Protein AF-0000000085071787 (afdb_homodimer)

Nearest PDB structures (foldseek):
  3dy8-assembly2_B  TM=9.558E-01  e=1.879E-17  Homo sapiens
  4y86-assembly2_B-2  TM=9.549E-01  e=7.482E-17  Homo sapiens
  3n3z-assembly1_B  TM=9.567E-01  e=1.345E-16  Homo sapiens
  3qi3-assembly1_A  TM=9.557E-01  e=3.993E-16  Homo sapiens
  2yy2-assembly1_A  TM=9.537E-01  e=3.829E-16  Homo sapiens

Sequence (770 aa):
MSLPLRRRPPSLKLDRVESANLGRIDFRRASSPSAQGNRSPRREKKETLKRAHPGGMGRQEENNEDNDEPQPGIKAAREDANGHSHELTSVEFPIFSYDEDGLVSVITEMLDTAGVISHWKISTSRLGHFLLTVKSNYRANPYHNFRHAFCVTQIVYSLLDLLSPDVSLDLDSWGVLIFAAISHDVDHPGVANSFLKNSCDALYILYGDSGTLEHHHFSTLCKILHNRDNDIFANVLSKKSTLLRRIKELILCTDMAKQPAFIASASKKDSLSTDETLKLFLKCADISNEVRPKPIAQKIVDSLYQEMKLEKGLATSLNIPQSAICAIPREQQQLNFHRNCVLPLFNVLLKAFPRTRDTFWRPLAASAHDYGLVEDNKEEESAASMSLPLRRRPPSLKLDRVESANLGRIDFRRASSPSAQGNRSPRREKKETLKRAHPGGMGRQEENNEDNDEPQPGIKAAREDANGHSHELTSVEFPIFSYDEDGLVSVITEMLDTAGVISHWKISTSRLGHFLLTVKSNYRANPYHNFRHAFCVTQIVYSLLDLLSPDVSLDLDSWGVLIFAAISHDVDHPGVANSFLKNSCDALYILYGDSGTLEHHHFSTLCKILHNRDNDIFANVLSKKSTLLRRIKELILCTDMAKQPAFIASASKKDSLSTDETLKLFLKCADISNEVRPKPIAQKIVDSLYQEMKLEKGLATSLNIPQSAICAIPREQQQLNFHRNCVLPLFNVLLKAFPRTRDTFWRPLAASAHDYGLVEDNKEEESAAS

Foldseek 3Di:
DPPDDDDDDDDPDPDDPDDDDPDDPPCPDDDDDDDDDDDDDDDDDDDDDDPDPDDDDDPPPPPPPPPVVPPPPLPPPPCPPVNCPVLLLALANPLVVDDLVRLLVVLVVLCVSLVLCVVLVFDPQLSVLQLVVQQVQADPALFLHQSLLSQLLSNLSSCCVLCVVPDPDDSLLSNLLNVLSRQLQGNPPLADLVLCVQLVHPLCVVPHSQQSRLVVSLVVSVVSCVPVSNVRNPRVVVCSVVSSVLSSVLSSLLPPVCQLVLLVVLVPDQADDSSSVSNLSSNLSSQVLQQHDPVSSVSNLVSSLVSLVVQVVVCVVSVTDRDPLSVDDSLVSLLCCLVPHNVSSVVSVCSRPVSCCVRRVVSSVVSCVVSVNDDPCPPPVVVVD/DDPDDDDDDDDPPPDDPPDDDPDDPCPPDDDDDDDDDDCVPDDDDDDDDDDDPDDDCPPPPPPPPPPVVPPPFLPPVPPPPVNCPVLLLALANPLVVDDLVRLLVVLVVLCVSLVLCVVLVFDPQLSVLQLVVQQVQADPALFLHQSLLSQLLSNLSSCCVLCVVPDPDDSLLSNLLNVLSRQLQGNPPLADLVLCVQLVHPLCVVPHSQQSRLVVSLVVSVVSCVPVSNVRNPRVVVCSVVSSVLSSVLSSLLPPVCQVVLLVVLVPDQADDSSSVSNLSSNLSSQVLQQHDPVSSVSNLVSSVVSLVVQVVVCVVSVTDRDPLSVDDSLVSLLCCLVPHNVSSVVSVCSNPVSCCVRRVVSSVVSCVVSVNDPPCPPPVVVVD

InterPro domains:
  IPR002073 3'5'-cyclic nucleotide phosphodiesterase, catalytic domain [PF00233] (143-358)
  IPR002073 3'5'-cyclic nucleotide phosphodiesterase, catalytic domain [PS51845] (62-385)
  IPR003607 HD/PDEase domain [SM00471] (141-300)
  IPR003607 HD/PDEase domain [cd00077] (143-308)
  IPR023088 3'5'-cyclic nucleotide phosphodiesterase [PR00387] (139-152)
  IPR023088 3'5'-cyclic nucleotide phosphodiesterase [PR00387] (184-199)
  IPR023088 3'5'-cyclic nucleotide phosphodiesterase [PR00387] (211-227)
  IPR023088 3'5'-cyclic nucleotide phosphodiesterase [PR00387] (282-295)
  IPR023174 3'5'-cyclic nucleotide phosphodiesterase, conserved site [PS00126] (184-195)
  IPR036971 3'5'-cyclic nucleotide phosphodiesterase, catalytic domain superfamily [G3DSA:1.10.1300.10] (76-384)

Solvent-accessible surface area (backbone atoms only — not comparable to full-atom values): 45138 Å² total; per-residue (Å²): 135,86,78,81,82,83,80,78,81,85,82,81,81,82,81,82,84,81,84,84,82,86,82,85,83,79,81,78,80,84,84,86,81,82,7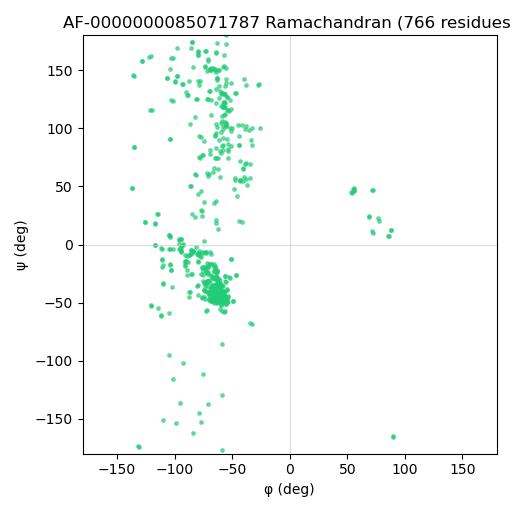9,84,79,83,72,80,78,81,88,77,87,78,80,90,80,85,71,81,79,77,79,85,72,77,78,71,78,70,76,69,76,74,72,74,66,71,70,81,66,89,64,72,74,62,73,48,90,89,68,52,54,76,41,58,50,35,66,72,45,67,68,86,80,48,54,71,70,53,47,52,53,52,50,53,49,51,39,50,74,69,40,36,38,70,73,40,56,43,51,69,64,30,49,51,46,28,53,52,51,51,47,68,44,24,36,96,38,67,34,56,20,51,68,46,23,46,53,20,27,37,43,45,49,24,49,44,68,70,34,54,88,78,43,92,68,53,64,66,57,52,40,35,51,45,56,24,32,58,36,39,55,35,55,37,84,50,63,56,64,57,38,33,53,61,65,67,28,35,51,28,67,72,58,35,88,74,44,29,58,26,52,49,8,47,51,50,50,26,57,50,35,52,40,72,60,25,30,57,42,74,68,36,61,94,46,36,64,62,48,50,50,52,24,44,53,46,23,47,56,60,32,69,87,49,43,65,62,47,44,62,55,56,61,72,44,93,71,74,52,71,67,54,46,52,42,50,50,50,48,49,22,69,60,36,53,56,35,24,51,64,79,60,24,49,53,53,53,51,22,42,51,51,27,44,50,51,38,46,52,51,22,58,75,66,71,41,68,66,35,75,72,70,72,47,57,67,73,60,44,54,43,50,42,42,64,71,47,48,49,56,46,52,50,43,47,37,68,75,37,58,82,49,37,83,70,40,43,59,34,35,50,50,47,36,40,75,64,64,73,50,80,78,74,67,63,70,72,61,71,78,106,136,85,81,78,79,84,80,79,80,82,84,80,81,81,79,81,81,78,82,81,82,83,79,84,80,77,78,74,81,79,76,83,79,81,89,80,82,73,83,67,83,82,87,86,83,88,74,89,87,75,87,73,84,74,82,81,84,70,79,71,78,70,77,69,74,74,72,71,65,70,70,80,62,88,64,71,72,63,73,50,89,88,68,52,57,74,40,58,50,35,67,72,45,68,66,85,80,46,55,71,71,55,48,52,52,50,51,52,48,51,38,50,75,70,40,36,38,69,72,39,56,43,52,70,66,29,48,50,46,29,54,51,51,51,47,68,45,24,36,94,39,66,34,54,20,50,68,46,23,46,53,20,28,39,43,45,51,24,50,46,70,70,34,55,88,78,44,91,67,53,63,67,57,52,40,33,50,46,55,25,32,57,36,39,56,34,55,36,86,52,63,55,63,58,37,33,53,60,64,67,29,35,52,29,67,71,58,35,89,75,45,28,59,25,52,49,7,47,52,50,49,26,56,52,34,53,40,72,62,25,30,57,42,72,69,35,61,93,46,36,63,61,48,51,50,52,23,43,53,47,24,48,58,61,33,71,87,49,43,64,63,47,45,60,54,56,62,74,44,92,70,74,52,71,70,55,44,52,44,50,48,51,50,50,22,69,59,34,54,56,35,22,52,64,80,60,24,51,54,53,52,51,23,42,51,52,27,43,50,53,38,46,52,51,23,60,75,66,72,40,69,66,35,76,72,70,73,47,56,66,70,59,45,52,44,50,42,44,64,71,46,47,51,57,46,52,49,43,47,38,70,76,38,57,83,47,35,82,70,40,42,58,35,36,50,51,47,36,41,77,64,63,72,49,78,78,73,67,63,69,71,60,71,76,106

Radius of gyration: 34.95 Å; Cα contacts (8 Å, |Δi|>4): 765; chains: 2; bounding box: 128×117×76 Å

Structure (mmCIF, N/CA/C/O backbone):
data_AF-0000000085071787-model_v1
#
loop_
_entity.id
_entity.type
_entity.pdbx_description
1 polymer 'PDEase domain-containing protein'
#
loop_
_atom_site.group_PDB
_atom_site.id
_atom_site.type_symbol
_atom_site.label_atom_id
_atom_site.label_alt_id
_atom_site.label_comp_id
_atom_site.label_asym_id
_atom_site.label_entity_id
_atom_site.label_seq_id
_atom_site.pdbx_PDB_ins_code
_atom_site.Cartn_x
_atom_site.Cartn_y
_atom_site.Cartn_z
_atom_site.occupancy
_atom_site.B_iso_or_equiv
_atom_site.auth_seq_id
_atom_site.auth_comp_id
_atom_site.auth_asym_id
_atom_site.auth_atom_id
_atom_site.pdbx_PDB_model_num
ATOM 1 N N . MET A 1 1 ? 64.062 -3.303 15.328 1 23.03 1 MET A N 1
ATOM 2 C CA . MET A 1 1 ? 63.344 -3.068 16.562 1 23.03 1 MET A CA 1
ATOM 3 C C . MET A 1 1 ? 61.875 -3.455 16.391 1 23.03 1 MET A C 1
ATOM 5 O O . MET A 1 1 ? 61.344 -3.385 15.273 1 23.03 1 MET A O 1
ATOM 9 N N . SER A 1 2 ? 61.281 -4.188 17.484 1 23.22 2 SER A N 1
ATOM 10 C CA . SER A 1 2 ? 60.094 -4.984 17.828 1 23.22 2 SER A CA 1
ATOM 11 C C . SER A 1 2 ? 58.844 -4.125 17.906 1 23.22 2 SER A C 1
ATOM 13 O O . SER A 1 2 ? 58.75 -3.227 18.75 1 23.22 2 SER A O 1
ATOM 15 N N . LEU A 1 3 ? 58.25 -3.754 16.766 1 26.56 3 LEU A N 1
ATOM 16 C CA . LEU A 1 3 ? 57.156 -2.814 16.672 1 26.56 3 LEU A CA 1
ATOM 17 C C . LEU A 1 3 ? 55.969 -3.266 17.531 1 26.56 3 LEU A C 1
ATOM 19 O O . LEU A 1 3 ? 55.562 -4.43 17.484 1 26.56 3 LEU A O 1
ATOM 23 N N . PRO A 1 4 ? 55.688 -2.496 18.656 1 24.95 4 PRO A N 1
ATOM 24 C CA . PRO A 1 4 ? 54.781 -2.82 19.766 1 24.95 4 PRO A CA 1
ATOM 25 C C . PRO A 1 4 ? 53.344 -3.139 19.281 1 24.95 4 PRO A C 1
ATOM 27 O O . PRO A 1 4 ? 52.969 -2.719 18.203 1 24.95 4 PRO A O 1
ATOM 30 N N . LEU A 1 5 ? 52.719 -4.172 19.891 1 22.53 5 LEU A N 1
ATOM 31 C CA . LEU A 1 5 ? 51.5 -4.984 19.844 1 22.53 5 LEU A CA 1
ATOM 32 C C . LEU A 1 5 ? 50.281 -4.129 20.109 1 22.53 5 LEU A C 1
ATOM 34 O O . LEU A 1 5 ? 50.219 -3.393 21.094 1 22.53 5 LEU A O 1
ATOM 38 N N . ARG A 1 6 ? 49.5 -3.725 19.031 1 21.19 6 ARG A N 1
ATOM 39 C CA . ARG A 1 6 ? 48.312 -2.908 18.859 1 21.19 6 ARG A CA 1
ATOM 40 C C . ARG A 1 6 ? 47.219 -3.361 19.812 1 21.19 6 ARG A C 1
ATOM 42 O O . ARG A 1 6 ? 46.781 -4.523 19.781 1 21.19 6 ARG A O 1
ATOM 49 N N . ARG A 1 7 ? 47 -2.715 21.016 1 20.02 7 ARG A N 1
ATOM 50 C CA . ARG A 1 7 ? 46.062 -2.992 22.109 1 20.02 7 ARG A CA 1
ATOM 51 C C . ARG A 1 7 ? 44.625 -2.988 21.609 1 20.02 7 ARG A C 1
ATOM 53 O O . ARG A 1 7 ? 44.25 -2.141 20.797 1 20.02 7 ARG A O 1
ATOM 60 N N . ARG A 1 8 ? 43.812 -4.102 21.766 1 22 8 ARG A N 1
ATOM 61 C CA . ARG A 1 8 ? 42.469 -4.531 21.422 1 22 8 ARG A CA 1
ATOM 62 C C . ARG A 1 8 ? 41.406 -3.674 22.141 1 22 8 ARG A C 1
ATOM 64 O O . ARG A 1 8 ? 41.438 -3.531 23.359 1 22 8 ARG A O 1
ATOM 71 N N . PRO A 1 9 ? 40.812 -2.562 21.562 1 21.91 9 PRO A N 1
ATOM 72 C CA . PRO A 1 9 ? 39.969 -1.676 22.344 1 21.91 9 PRO A CA 1
ATOM 73 C C . PRO A 1 9 ? 38.812 -2.418 23.031 1 21.91 9 PRO A C 1
ATOM 75 O O . PRO A 1 9 ? 38.406 -3.496 22.578 1 21.91 9 PRO A O 1
ATOM 78 N N . PRO A 1 10 ? 38.406 -2.062 24.312 1 20.83 10 PRO A N 1
ATOM 79 C CA . PRO A 1 10 ? 37.5 -2.688 25.266 1 20.83 10 PRO A CA 1
ATOM 80 C C . PRO A 1 10 ? 36.031 -2.748 24.766 1 20.83 10 PRO A C 1
ATOM 82 O O . PRO A 1 10 ? 35.656 -1.95 23.906 1 20.83 10 PRO A O 1
ATOM 85 N N . SER A 1 11 ? 35.312 -3.914 24.891 1 21.34 11 SER A N 1
ATOM 86 C CA . SER A 1 11 ? 34 -4.496 24.594 1 21.34 11 SER A CA 1
ATOM 87 C C . SER A 1 11 ? 32.906 -3.74 25.297 1 21.34 11 SER A C 1
ATOM 89 O O . SER A 1 11 ? 32.875 -3.666 26.531 1 21.34 11 SER A O 1
ATOM 91 N N . LEU A 1 12 ? 32.406 -2.553 24.781 1 19.31 12 LEU A N 1
ATOM 92 C CA . LEU A 1 12 ? 31.359 -1.743 25.422 1 19.31 12 LEU A CA 1
ATOM 93 C C . LEU A 1 12 ? 30.125 -2.582 25.719 1 19.31 12 LEU A C 1
ATOM 95 O O . LEU A 1 12 ? 29.641 -3.303 24.844 1 19.31 12 LEU A O 1
ATOM 99 N N . LYS A 1 13 ? 29.719 -2.797 27.016 1 19.25 13 LYS A N 1
ATOM 100 C CA . LYS A 1 13 ? 28.625 -3.486 27.703 1 19.25 13 LYS A CA 1
ATOM 101 C C . LYS A 1 13 ? 27.281 -2.846 27.375 1 19.25 13 LYS A C 1
ATOM 103 O O . LYS A 1 13 ? 27.016 -1.703 27.766 1 19.25 13 LYS A O 1
ATOM 108 N N . LEU A 1 14 ? 26.594 -2.965 26.203 1 19.41 14 LEU A N 1
ATOM 109 C CA . LEU A 1 14 ? 25.266 -2.416 25.922 1 19.41 14 LEU A CA 1
ATOM 110 C C . LEU A 1 14 ? 24.219 -2.971 26.875 1 19.41 14 LEU A C 1
ATOM 112 O O . LEU A 1 14 ? 24 -4.18 26.922 1 19.41 14 LEU A O 1
ATOM 116 N N . ASP A 1 15 ? 23.859 -2.264 27.984 1 18.16 15 ASP A N 1
ATOM 117 C CA . ASP A 1 15 ? 22.906 -2.535 29.062 1 18.16 15 ASP A CA 1
ATOM 118 C C . ASP A 1 15 ? 21.484 -2.711 28.5 1 18.16 15 ASP A C 1
ATOM 120 O O . ASP A 1 15 ? 21.094 -2.014 27.578 1 18.16 15 ASP A O 1
ATOM 124 N N . ARG A 1 16 ? 20.719 -3.773 28.828 1 20.34 16 ARG A N 1
ATOM 125 C CA . ARG A 1 16 ? 19.438 -4.395 28.547 1 20.34 16 ARG A CA 1
ATOM 126 C C . ARG A 1 16 ? 18.297 -3.545 29.109 1 20.34 16 ARG A C 1
ATOM 128 O O . ARG A 1 16 ? 18.156 -3.398 30.312 1 20.34 16 ARG A O 1
ATOM 135 N N . VAL A 1 17 ? 17.75 -2.418 28.484 1 18.47 17 VAL A N 1
ATOM 136 C CA . VAL A 1 17 ? 16.641 -1.609 28.969 1 18.47 17 VAL A CA 1
ATOM 137 C C . VAL A 1 17 ? 15.398 -2.477 29.125 1 18.47 17 VAL A C 1
ATOM 139 O O . VAL A 1 17 ? 14.992 -3.156 28.172 1 18.47 17 VAL A O 1
ATOM 142 N N . GLU A 1 18 ? 14.891 -2.785 30.328 1 18.91 18 GLU A N 1
ATOM 143 C CA . GLU A 1 18 ? 13.781 -3.539 30.906 1 18.91 18 GLU A CA 1
ATOM 144 C C . GLU A 1 18 ? 12.438 -2.92 30.531 1 18.91 18 GLU A C 1
ATOM 146 O O . GLU A 1 18 ? 12.219 -1.729 30.766 1 18.91 18 GLU A O 1
ATOM 151 N N . SER A 1 19 ? 11.727 -3.342 29.438 1 19.12 19 SER A N 1
ATOM 152 C CA . SER A 1 19 ? 10.414 -2.963 28.938 1 19.12 19 SER A CA 1
ATOM 153 C C . SER A 1 19 ? 9.336 -3.143 30 1 19.12 19 SER A C 1
ATOM 155 O O . SER A 1 19 ? 9.219 -4.219 30.594 1 19.12 19 SER A O 1
ATOM 157 N N . ALA A 1 20 ? 8.758 -2.086 30.703 1 18.27 20 ALA A N 1
ATOM 158 C CA . ALA A 1 20 ? 7.754 -1.879 31.734 1 18.27 20 ALA A CA 1
ATOM 159 C C . ALA A 1 20 ? 6.406 -2.469 31.328 1 18.27 20 ALA A C 1
ATOM 161 O O . ALA A 1 20 ? 5.969 -2.301 30.188 1 18.27 20 ALA A O 1
ATOM 162 N N . ASN A 1 21 ? 5.719 -3.428 32.062 1 18.5 21 ASN A N 1
ATOM 163 C CA . ASN A 1 21 ? 4.555 -4.305 32.156 1 18.5 21 ASN A CA 1
ATOM 164 C C . ASN A 1 21 ? 3.271 -3.51 32.406 1 18.5 21 ASN A C 1
ATOM 166 O O . ASN A 1 21 ? 3.023 -3.039 33.5 1 18.5 21 ASN A O 1
ATOM 170 N N . LEU A 1 22 ? 2.746 -2.547 31.562 1 18.08 22 LEU A N 1
ATOM 171 C CA . LEU A 1 22 ? 1.561 -1.766 31.891 1 18.08 22 LEU A CA 1
ATOM 172 C C . LEU A 1 22 ? 0.374 -2.678 32.188 1 18.08 22 LEU A C 1
ATOM 174 O O . LEU A 1 22 ? 0.101 -3.613 31.422 1 18.08 22 LEU A O 1
ATOM 178 N N . GLY A 1 23 ? -0.318 -2.648 33.438 1 17.08 23 GLY A N 1
ATOM 179 C CA . GLY A 1 23 ? -1.298 -3.316 34.281 1 17.08 23 GLY A CA 1
ATOM 180 C C . GLY A 1 23 ? -2.709 -3.24 33.719 1 17.08 23 GLY A C 1
ATOM 181 O O . GLY A 1 23 ? -3.076 -2.26 33.062 1 17.08 23 GLY A O 1
ATOM 182 N N . ARG A 1 24 ? -3.482 -4.352 33.469 1 18.58 24 ARG A N 1
ATOM 183 C CA . ARG A 1 24 ? -4.793 -4.797 33 1 18.58 24 ARG A CA 1
ATOM 184 C C . ARG A 1 24 ? -5.902 -4.242 33.875 1 18.58 24 ARG A C 1
ATOM 186 O O . ARG A 1 24 ? -6.047 -4.652 35.031 1 18.58 24 ARG A O 1
ATOM 193 N N . ILE A 1 25 ? -6.391 -2.957 33.781 1 16.86 25 ILE A N 1
ATOM 194 C CA . ILE A 1 25 ? -7.418 -2.475 34.688 1 16.86 25 ILE A CA 1
ATOM 195 C C . ILE A 1 25 ? -8.742 -3.184 34.406 1 16.86 25 ILE A C 1
ATOM 197 O O . ILE A 1 25 ? -9.211 -3.193 33.25 1 16.86 25 ILE A O 1
ATOM 201 N N . ASP A 1 26 ? -9.305 -4.066 35.25 1 17.83 26 ASP A N 1
ATOM 202 C CA . ASP A 1 26 ? -10.414 -5.004 35.344 1 17.83 26 ASP A CA 1
ATOM 203 C C . ASP A 1 26 ? -11.734 -4.27 35.594 1 17.83 26 ASP A C 1
ATOM 205 O O . ASP A 1 26 ? -12.18 -4.148 36.75 1 17.83 26 ASP A O 1
ATOM 209 N N . PHE A 1 27 ? -12.172 -3.131 34.906 1 15.72 27 PHE A N 1
ATOM 210 C CA . PHE A 1 27 ? -13.289 -2.467 35.594 1 15.72 27 PHE A CA 1
ATOM 211 C C . PHE A 1 27 ? -14.578 -3.254 35.406 1 15.72 27 PHE A C 1
ATOM 213 O O . PHE A 1 27 ? -15.109 -3.328 34.281 1 15.72 27 PHE A O 1
ATOM 220 N N . ARG A 1 28 ? -14.945 -4.16 36.156 1 17.58 28 ARG A N 1
ATOM 221 C CA . ARG A 1 28 ? -16.109 -5.047 36.219 1 17.58 28 ARG A CA 1
ATOM 222 C C . ARG A 1 28 ? -17.359 -4.281 36.625 1 17.58 28 ARG A C 1
ATOM 224 O O . ARG A 1 28 ? -17.578 -4.035 37.812 1 17.58 28 ARG A O 1
ATOM 231 N N . ARG A 1 29 ? -17.719 -3.172 35.719 1 15.03 29 ARG A N 1
ATOM 232 C CA . ARG A 1 29 ? -18.781 -2.422 36.375 1 15.03 29 ARG A CA 1
ATOM 233 C C . ARG A 1 29 ? -19.984 -3.314 36.656 1 15.03 29 ARG A C 1
ATOM 235 O O . ARG A 1 29 ? -20.172 -4.348 36 1 15.03 29 ARG A O 1
ATOM 242 N N . ALA A 1 30 ? -21.078 -2.572 37.25 1 15.8 30 ALA A N 1
ATOM 243 C CA . ALA A 1 30 ? -22.078 -2.68 38.312 1 15.8 30 ALA A CA 1
ATOM 244 C C . ALA A 1 30 ? -23.391 -3.266 37.781 1 15.8 30 ALA A C 1
ATOM 246 O O . ALA A 1 30 ? -23.797 -4.352 38.188 1 15.8 30 ALA A O 1
ATOM 247 N N . SER A 1 31 ? -24.438 -2.387 37.531 1 15.17 31 SER A N 1
ATOM 248 C CA . SER A 1 31 ? -25.609 -2.34 38.406 1 15.17 31 SER A CA 1
ATOM 249 C C . SER A 1 31 ? -26.812 -3.027 37.75 1 15.17 31 SER A C 1
ATOM 251 O O . SER A 1 31 ? -27.391 -3.945 38.344 1 15.17 31 SER A O 1
ATOM 253 N N . SER A 1 32 ? -27.719 -2.264 37.062 1 15.69 32 SER A N 1
ATOM 254 C CA . SER A 1 32 ? -29.047 -2.01 37.656 1 15.69 32 SER A CA 1
ATOM 255 C C . SER A 1 32 ? -30.078 -2.979 37.094 1 15.69 32 SER A C 1
ATOM 257 O O . SER A 1 32 ? -29.922 -3.508 36 1 15.69 32 SER A O 1
ATOM 259 N N . PRO A 1 33 ? -31.312 -2.947 37.812 1 16.42 33 PRO A N 1
ATOM 260 C CA . PRO A 1 33 ? -32.375 -3.916 38.062 1 16.42 33 PRO A CA 1
ATOM 261 C C . PRO A 1 33 ? -33.406 -3.998 36.938 1 16.42 33 PRO A C 1
ATOM 263 O O . PRO A 1 33 ? -33.5 -3.07 36.125 1 16.42 33 PRO A O 1
ATOM 266 N N . SER A 1 34 ? -34.031 -5.121 36.781 1 16.56 34 SER A N 1
ATOM 267 C CA . SER A 1 34 ? -34.781 -5.891 35.812 1 16.56 34 SER A CA 1
ATOM 268 C C . SER A 1 34 ? -36.219 -5.395 35.719 1 16.56 34 SER A C 1
ATOM 270 O O . SER A 1 34 ? -37.125 -6.109 35.219 1 16.56 34 SER A O 1
ATOM 272 N N . ALA A 1 35 ? -36.344 -3.973 35.688 1 15.84 35 ALA A N 1
ATOM 273 C CA . ALA A 1 35 ? -37.75 -3.699 35.938 1 15.84 35 ALA A CA 1
ATOM 274 C C . ALA A 1 35 ? -38.656 -4.395 34.906 1 15.84 35 ALA A C 1
ATOM 276 O O . ALA A 1 35 ? -38.219 -4.633 33.781 1 15.84 35 ALA A O 1
ATOM 277 N N . GLN A 1 36 ? -39.938 -4.473 35.312 1 15.41 36 GLN A N 1
ATOM 278 C CA . GLN A 1 36 ? -41.094 -5.352 35.219 1 15.41 36 GLN A CA 1
ATOM 279 C C . GLN A 1 36 ? -41.875 -5.094 33.906 1 15.41 36 GLN A C 1
ATOM 281 O O . GLN A 1 36 ? -41.656 -4.066 33.25 1 15.41 36 GLN A O 1
ATOM 286 N N . GLY A 1 37 ? -43.125 -5.539 33.844 1 15.31 37 GLY A N 1
ATOM 287 C CA . GLY A 1 37 ? -43.969 -6.434 33.062 1 15.31 37 GLY A CA 1
ATOM 288 C C . GLY A 1 37 ? -44.875 -5.711 32.094 1 15.31 37 GLY A C 1
ATOM 289 O O . GLY A 1 37 ? -45.031 -6.156 30.953 1 15.31 37 GLY A O 1
ATOM 290 N N . ASN A 1 38 ? -45.469 -4.492 32.406 1 15.41 38 ASN A N 1
ATOM 291 C CA . ASN A 1 38 ? -46.906 -4.691 32.25 1 15.41 38 ASN A CA 1
ATOM 292 C C . ASN A 1 38 ? -47.375 -4.371 30.844 1 15.41 38 ASN A C 1
ATOM 294 O O . ASN A 1 38 ? -46.875 -3.443 30.219 1 15.41 38 ASN A O 1
ATOM 298 N N . ARG A 1 39 ? -48.156 -5.273 30.25 1 16.22 39 ARG A N 1
ATOM 299 C CA . ARG A 1 39 ? -48.656 -5.695 28.938 1 16.22 39 ARG A CA 1
ATOM 300 C C . ARG A 1 39 ? -49.75 -4.766 28.453 1 16.22 39 ARG A C 1
ATOM 302 O O . ARG A 1 39 ? -50.344 -5.012 27.406 1 16.22 39 ARG A O 1
ATOM 309 N N . SER A 1 40 ? -49.812 -3.379 28.953 1 15.19 40 SER A N 1
ATOM 310 C CA . SER A 1 40 ? -51.25 -3.162 28.781 1 15.19 40 SER A CA 1
ATOM 311 C C . SER A 1 40 ? -51.625 -3.031 27.297 1 15.19 40 SER A C 1
ATOM 313 O O . SER A 1 40 ? -50.812 -2.584 26.484 1 15.19 40 SER A O 1
ATOM 315 N N . PRO A 1 41 ? -52.875 -3.459 26.906 1 16.3 41 PRO A N 1
ATOM 316 C CA . PRO A 1 41 ? -53.594 -3.93 25.703 1 16.3 41 PRO A CA 1
ATOM 317 C C . PRO A 1 41 ? -54.125 -2.787 24.859 1 16.3 41 PRO A C 1
ATOM 319 O O . PRO A 1 41 ? -54.812 -3.027 23.844 1 16.3 41 PRO A O 1
ATOM 322 N N . ARG A 1 42 ? -53.531 -1.615 24.891 1 15.03 42 ARG A N 1
ATOM 323 C CA . ARG A 1 42 ? -54.594 -0.656 24.609 1 15.03 42 ARG A CA 1
ATOM 324 C C . ARG A 1 42 ? -55.156 -0.892 23.219 1 15.03 42 ARG A C 1
ATOM 326 O O . ARG A 1 42 ? -54.5 -1.435 22.344 1 15.03 42 ARG A O 1
ATOM 333 N N . ARG A 1 43 ? -56.344 -0.019 23 1 15.28 43 ARG A N 1
ATOM 334 C CA . ARG A 1 43 ? -57.656 0.039 22.375 1 15.28 43 ARG A CA 1
ATOM 335 C C . ARG A 1 43 ? -57.531 0.471 20.922 1 15.28 43 ARG A C 1
ATOM 337 O O . ARG A 1 43 ? -56.562 1.129 20.531 1 15.28 43 ARG A O 1
ATOM 344 N N . GLU A 1 44 ? -58.656 0.32 20.234 1 14.81 44 GLU A N 1
ATOM 345 C CA . GLU A 1 44 ? -59.281 -0.041 18.969 1 14.81 44 GLU A CA 1
ATOM 346 C C . GLU A 1 44 ? -59.375 1.17 18.031 1 14.81 44 GLU A C 1
ATOM 348 O O . GLU A 1 44 ? -59.125 1.063 16.844 1 14.81 44 GLU A O 1
ATOM 353 N N . LYS A 1 45 ? -59.812 2.381 18.516 1 14.9 45 LYS A N 1
ATOM 354 C CA . LYS A 1 45 ? -60.969 2.771 17.719 1 14.9 45 LYS A CA 1
ATOM 355 C C . LYS A 1 45 ? -60.562 3.348 16.375 1 14.9 45 LYS A C 1
ATOM 357 O O . LYS A 1 45 ? -59.562 4.086 16.297 1 14.9 45 LYS A O 1
ATOM 362 N N . LYS A 1 46 ? -61.25 2.98 15.297 1 16.06 46 LYS A N 1
ATOM 363 C CA . LYS A 1 46 ? -61.25 2.941 13.836 1 16.06 46 LYS A CA 1
ATOM 364 C C . LYS A 1 46 ? -61.531 4.324 13.258 1 16.06 46 LYS A C 1
ATOM 366 O O . LYS A 1 46 ? -61.188 4.594 12.102 1 16.06 46 LYS A O 1
ATOM 371 N N . GLU A 1 47 ? -62.25 5.402 14.023 1 14.58 47 GLU A N 1
ATOM 372 C CA . GLU A 1 47 ? -63.312 5.809 13.133 1 14.58 47 GLU A CA 1
ATOM 373 C C . GLU A 1 47 ? -62.812 6.664 11.984 1 14.58 47 GLU A C 1
ATOM 375 O O . GLU A 1 47 ? -63.031 6.352 10.812 1 14.58 47 GLU A O 1
ATOM 380 N N . THR A 1 48 ? -63.188 7.988 11.977 1 15.69 48 THR A N 1
ATOM 381 C CA . THR A 1 48 ? -64.25 8.617 11.164 1 15.69 48 THR A CA 1
ATOM 382 C C . THR A 1 48 ? -63.625 9.289 9.938 1 15.69 48 THR A C 1
ATOM 384 O O . THR A 1 48 ? -62.406 9.539 9.898 1 15.69 48 THR A O 1
ATOM 387 N N . LEU A 1 49 ? -64.375 10.375 9.414 1 15.98 49 LEU A N 1
ATOM 388 C CA . LEU A 1 49 ? -65.125 10.758 8.234 1 15.98 49 LEU A CA 1
ATOM 389 C C . LEU A 1 49 ? -64.375 11.727 7.363 1 15.98 49 LEU A C 1
ATOM 391 O O . LEU A 1 49 ? -64.312 11.578 6.141 1 15.98 49 LEU A O 1
ATOM 395 N N . LYS A 1 50 ? -64 12.875 7.855 1 15.34 50 LYS A N 1
ATOM 396 C CA . LYS A 1 50 ? -64.5 14.062 7.199 1 15.34 50 LYS A CA 1
ATOM 397 C C . LYS A 1 50 ? -63.625 14.5 6.039 1 15.34 50 LYS A C 1
ATOM 399 O O . LYS A 1 50 ? -62.469 14.812 6.23 1 15.34 50 LYS A O 1
ATOM 404 N N . ARG A 1 51 ? -64.062 14.242 4.812 1 16.62 51 ARG A N 1
ATOM 405 C CA . ARG A 1 51 ? -63.344 14.43 3.557 1 16.62 51 ARG A CA 1
ATOM 406 C C . ARG A 1 51 ? -63.25 15.914 3.189 1 16.62 51 ARG A C 1
ATOM 408 O O . ARG A 1 51 ? -62.75 16.266 2.129 1 16.62 51 ARG A O 1
ATOM 415 N N . ALA A 1 52 ? -63.938 16.906 3.947 1 17.41 52 ALA A N 1
ATOM 416 C CA . ALA A 1 52 ? -64.438 17.938 3.062 1 17.41 52 ALA A CA 1
ATOM 417 C C . ALA A 1 52 ? -63.312 18.672 2.352 1 17.41 52 ALA A C 1
ATOM 419 O O . ALA A 1 52 ? -62.219 18.781 2.887 1 17.41 52 ALA A O 1
ATOM 420 N N . HIS A 1 53 ? -63.594 18.984 1.05 1 18.73 53 HIS A N 1
ATOM 421 C CA . HIS A 1 53 ? -62.906 19.328 -0.19 1 18.73 53 HIS A CA 1
ATOM 422 C C . HIS A 1 53 ? -62.375 20.75 -0.167 1 18.73 53 HIS A C 1
ATOM 424 O O . HIS A 1 53 ? -61.812 21.234 -1.148 1 18.73 53 HIS A O 1
ATOM 430 N N . PRO A 1 54 ? -62.562 21.484 1.036 1 17.84 54 PRO A N 1
ATOM 431 C CA . PRO A 1 54 ? -62.844 22.875 0.705 1 17.84 54 PRO A CA 1
ATOM 432 C C . PRO A 1 54 ? -61.781 23.516 -0.177 1 17.84 54 PRO A C 1
ATOM 434 O O . PRO A 1 54 ? -60.688 22.984 -0.292 1 17.84 54 PRO A O 1
ATOM 437 N N . GLY A 1 55 ? -62.156 24.781 -0.617 1 19.16 55 GLY A N 1
ATOM 438 C CA . GLY A 1 55 ? -62 25.859 -1.577 1 19.16 55 GLY A CA 1
ATOM 439 C C . GLY A 1 55 ? -60.625 26.5 -1.563 1 19.16 55 GLY A C 1
ATOM 440 O O . GLY A 1 55 ? -59.875 26.328 -0.604 1 19.16 55 GLY A O 1
ATOM 441 N N . GLY A 1 56 ? -60.25 26.953 -2.725 1 19.84 56 GLY A N 1
ATOM 442 C CA . GLY A 1 56 ? -59.062 27.391 -3.438 1 19.84 56 GLY A CA 1
ATOM 443 C C . GLY A 1 56 ? -58.438 28.641 -2.828 1 19.84 56 GLY A C 1
ATOM 444 O O . GLY A 1 56 ? -58.719 29.75 -3.25 1 19.84 56 GLY A O 1
ATOM 445 N N . MET A 1 57 ? -58.438 28.766 -1.463 1 20.05 57 MET A N 1
ATOM 446 C CA . MET A 1 57 ? -58.125 30.094 -0.934 1 20.05 57 MET A CA 1
ATOM 447 C C . MET A 1 57 ? -56.844 30.641 -1.543 1 20.05 57 MET A C 1
ATOM 449 O O . MET A 1 57 ? -56 29.875 -2.016 1 20.05 57 MET A O 1
ATOM 453 N N . GLY A 1 58 ? -56.969 31.984 -1.828 1 20.62 58 GLY A N 1
ATOM 454 C CA . GLY A 1 58 ? -56.156 33.094 -2.328 1 20.62 58 GLY A CA 1
ATOM 455 C C . GLY A 1 58 ? -54.781 33.156 -1.721 1 20.62 58 GLY A C 1
ATOM 456 O O . GLY A 1 58 ? -54.625 33.125 -0.497 1 20.62 58 GLY A O 1
ATOM 457 N N . ARG A 1 59 ? -53.844 32.531 -2.428 1 21.12 59 ARG A N 1
ATOM 458 C CA . ARG A 1 59 ? -52.469 32.375 -1.964 1 21.12 59 ARG A CA 1
ATOM 459 C C . ARG A 1 59 ? -51.875 33.719 -1.579 1 21.12 59 ARG A C 1
ATOM 461 O O . ARG A 1 59 ? -51.781 34.625 -2.42 1 21.12 59 ARG A O 1
ATOM 468 N N . GLN A 1 60 ? -52.375 34.219 -0.356 1 18.19 60 GLN A N 1
ATOM 469 C CA . GLN A 1 60 ? -51.656 35.375 0.116 1 18.19 60 GLN A CA 1
ATOM 470 C C . GLN A 1 60 ? -50.156 35.188 0.01 1 18.19 60 GLN A C 1
ATOM 472 O O . GLN A 1 60 ? -49.625 34.156 0.438 1 18.19 60 GLN A O 1
ATOM 477 N N . GLU A 1 61 ? -49.625 35.812 -0.993 1 23.09 61 GLU A N 1
ATOM 478 C CA . GLU A 1 61 ? -48.188 35.906 -1.291 1 23.09 61 GLU A CA 1
ATOM 479 C C . GLU A 1 61 ? -47.375 36.312 -0.056 1 23.09 61 GLU A C 1
ATOM 481 O O . GLU A 1 61 ? -47.469 37.469 0.378 1 23.09 61 GLU A O 1
ATOM 486 N N . GLU A 1 62 ? -47.625 35.625 1.146 1 21.86 62 GLU A N 1
ATOM 487 C CA . GLU A 1 62 ? -46.812 36.188 2.23 1 21.86 62 GLU A CA 1
ATOM 488 C C . GLU A 1 62 ? -45.344 36.188 1.873 1 21.86 62 GLU A C 1
ATOM 490 O O . GLU A 1 62 ? -44.781 35.188 1.437 1 21.86 62 GLU A O 1
ATOM 495 N N . ASN A 1 63 ? -44.844 37.375 1.487 1 24.91 63 ASN A N 1
ATOM 496 C CA . ASN A 1 63 ? -43.469 37.781 1.366 1 24.91 63 ASN A CA 1
ATOM 497 C C . ASN A 1 63 ? -42.625 37.312 2.553 1 24.91 63 ASN A C 1
ATOM 499 O O . ASN A 1 63 ? -42.719 37.875 3.641 1 24.91 63 ASN A O 1
ATOM 503 N N . ASN A 1 64 ? -42.656 36 2.82 1 25.59 64 ASN A N 1
ATOM 504 C CA . ASN A 1 64 ? -41.844 35.562 3.949 1 25.59 64 ASN A CA 1
ATOM 505 C C . ASN A 1 64 ? -40.406 36.031 3.799 1 25.59 64 ASN A C 1
ATOM 507 O O . ASN A 1 64 ? -39.719 35.656 2.84 1 25.59 64 ASN A O 1
ATOM 511 N N . GLU A 1 65 ? -40.094 37.281 4.258 1 26.78 65 GLU A N 1
ATOM 512 C CA . GLU A 1 65 ? -38.75 37.719 4.559 1 26.78 65 GLU A CA 1
ATOM 513 C C . GLU A 1 65 ? -37.938 36.625 5.203 1 26.78 65 GLU A C 1
ATOM 515 O O . GLU A 1 65 ? -38.219 36.188 6.32 1 26.78 65 GLU A O 1
ATOM 520 N N . ASP A 1 66 ? -37.625 35.625 4.395 1 27.81 66 ASP A N 1
ATOM 521 C CA . ASP A 1 66 ? -36.719 34.594 4.875 1 27.81 66 ASP A CA 1
ATOM 522 C C . ASP A 1 66 ? -35.531 35.188 5.637 1 27.81 66 ASP A C 1
ATOM 524 O O . ASP A 1 66 ? -34.719 35.906 5.059 1 27.81 66 ASP A O 1
ATOM 528 N N . ASN A 1 67 ? -35.812 35.719 6.887 1 28.22 67 ASN A N 1
ATOM 529 C CA . ASN A 1 67 ? -34.75 36.031 7.828 1 28.22 67 ASN A CA 1
ATOM 530 C C . ASN A 1 67 ? -33.625 34.969 7.797 1 28.22 67 ASN A C 1
ATOM 532 O O . ASN A 1 67 ? -33.844 33.844 8.211 1 28.22 67 ASN A O 1
ATOM 536 N N . ASP A 1 68 ? -32.906 34.969 6.703 1 28.69 68 ASP A N 1
ATOM 537 C CA . ASP A 1 68 ? -31.656 34.219 6.695 1 28.69 68 ASP A CA 1
ATOM 538 C C . ASP A 1 68 ? -30.922 34.375 8.023 1 28.69 68 ASP A C 1
ATOM 540 O O . ASP A 1 68 ? -30.297 35.406 8.297 1 28.69 68 ASP A O 1
ATOM 544 N N . GLU A 1 69 ? -31.625 33.969 9.18 1 29.52 69 GLU A N 1
ATOM 545 C CA . GLU A 1 69 ? -30.812 33.938 10.391 1 29.52 69 GLU A CA 1
ATOM 546 C C . GLU A 1 69 ? -29.422 33.344 10.117 1 29.52 69 GLU A C 1
ATOM 548 O O . GLU A 1 69 ? -29.312 32.281 9.5 1 29.52 69 GLU A O 1
ATOM 553 N N . PRO A 1 70 ? -28.422 34.25 10.031 1 28.81 70 PRO A N 1
ATOM 554 C CA . PRO A 1 70 ? -27.047 33.75 9.914 1 28.81 70 PRO A CA 1
ATOM 555 C C . PRO A 1 70 ? -26.781 32.5 10.75 1 28.81 70 PRO A C 1
ATOM 557 O O . PRO A 1 70 ? -27.359 32.344 11.828 1 28.81 70 PRO A O 1
ATOM 560 N N . GLN A 1 71 ? -26.766 31.359 10.102 1 29.95 71 GLN A N 1
ATOM 561 C CA . GLN A 1 71 ? -26.359 30.156 10.812 1 29.95 71 GLN A CA 1
ATOM 562 C C . GLN A 1 71 ? -25.312 30.453 11.875 1 29.95 71 GLN A C 1
ATOM 564 O O . GLN A 1 71 ? -24.375 31.219 11.633 1 29.95 71 GLN A O 1
ATOM 569 N N . PRO A 1 72 ? -25.766 30.531 13.148 1 30.62 72 PRO A N 1
ATOM 570 C CA . PRO A 1 72 ? -24.797 30.781 14.203 1 30.62 72 PRO A CA 1
ATOM 571 C C . PRO A 1 72 ? -23.438 30.141 13.922 1 30.62 72 PRO A C 1
ATOM 573 O O . PRO A 1 72 ? -23.375 28.984 13.508 1 30.62 72 PRO A O 1
ATOM 576 N N . GLY A 1 73 ? -22.5 30.812 13.266 1 28.48 73 GLY A N 1
ATOM 577 C CA . GLY A 1 73 ? -21.094 30.484 13.141 1 28.48 73 GLY A CA 1
ATOM 578 C C . GLY A 1 73 ? -20.562 29.688 14.32 1 28.48 73 GLY A C 1
ATOM 579 O O . GLY A 1 73 ? -21.188 29.641 15.383 1 28.48 73 GLY A O 1
ATOM 580 N N . ILE A 1 74 ? -19.766 28.688 13.992 1 32.47 74 ILE A N 1
ATOM 581 C CA . ILE A 1 74 ? -19.094 27.719 14.836 1 32.47 74 ILE A CA 1
ATOM 582 C C . ILE A 1 74 ? -18.469 28.406 16.047 1 32.47 74 ILE A C 1
ATOM 584 O O . ILE A 1 74 ? -17.25 28.453 16.188 1 32.47 74 ILE A O 1
ATOM 588 N N . LYS A 1 75 ? -18.953 29.641 16.391 1 32.44 75 LYS A N 1
ATOM 589 C CA . LYS A 1 75 ? -18.25 30.25 17.516 1 32.44 75 LYS A CA 1
ATOM 590 C C . LYS A 1 75 ? -18.453 29.422 18.781 1 32.44 75 LYS A C 1
ATOM 592 O O . LYS A 1 75 ? -18.953 29.922 19.797 1 32.44 75 LYS A O 1
ATOM 597 N N . ALA A 1 76 ? -18.781 28.234 18.75 1 32.81 76 ALA A N 1
ATOM 598 C CA . ALA A 1 76 ? -18.875 27.844 20.156 1 32.81 76 ALA A CA 1
ATOM 599 C C . ALA A 1 76 ? -17.516 27.906 20.844 1 32.81 76 ALA A C 1
ATOM 601 O O . ALA A 1 76 ? -16.641 27.094 20.562 1 32.81 76 ALA A O 1
ATOM 602 N N . ALA A 1 77 ? -17 29.062 21.156 1 33.38 77 ALA A N 1
ATOM 603 C CA . ALA A 1 77 ? -15.914 29.172 22.125 1 33.38 77 ALA A CA 1
ATOM 604 C C . ALA A 1 77 ? -16.172 28.281 23.328 1 33.38 77 ALA A C 1
ATOM 606 O O . ALA A 1 77 ? -16.969 28.625 24.203 1 33.38 77 ALA A O 1
ATOM 607 N N . ARG A 1 78 ? -16.375 27.047 23.109 1 31.44 78 ARG A N 1
ATOM 608 C CA . ARG A 1 78 ? -16.578 26.328 24.359 1 31.44 78 ARG A CA 1
ATOM 609 C C . ARG A 1 78 ? -15.445 26.609 25.359 1 31.44 78 ARG A C 1
ATOM 611 O O . ARG A 1 78 ? -14.273 26.516 25 1 31.44 78 ARG A O 1
ATOM 618 N N . GLU A 1 79 ? -15.617 27.484 26.344 1 33.88 79 GLU A N 1
ATOM 619 C CA . GLU A 1 79 ? -14.867 27.547 27.594 1 33.88 79 GLU A CA 1
ATOM 620 C C . GLU A 1 79 ? -14.547 26.156 28.125 1 33.88 79 GLU A C 1
ATOM 622 O O . GLU A 1 79 ? -15.445 25.375 28.422 1 33.88 79 GLU A O 1
ATOM 627 N N . ASP A 1 80 ? -13.945 25.281 27.531 1 34.31 80 ASP A N 1
ATOM 628 C CA . ASP A 1 80 ? -13.805 24.141 28.422 1 34.31 80 ASP A CA 1
ATOM 629 C C . ASP A 1 80 ? -13.5 24.594 29.844 1 34.31 80 ASP A C 1
ATOM 631 O O . ASP A 1 80 ? -13.047 25.734 30.062 1 34.31 80 ASP A O 1
ATOM 635 N N . ALA A 1 81 ? -14.055 23.922 30.906 1 35.44 81 ALA A N 1
ATOM 636 C CA . ALA A 1 81 ? -13.891 24.219 32.312 1 35.44 81 ALA A CA 1
ATOM 637 C C . ALA A 1 81 ? -12.484 24.75 32.625 1 35.44 81 ALA A C 1
ATOM 639 O O . ALA A 1 81 ? -12.312 25.672 33.406 1 35.44 81 ALA A O 1
ATOM 640 N N . ASN A 1 82 ? -11.391 23.828 32.469 1 38.94 82 ASN A N 1
ATOM 641 C CA . ASN A 1 82 ? -10.062 24.172 32.969 1 38.94 82 ASN A CA 1
ATOM 642 C C . ASN A 1 82 ? -9.344 25.156 32.062 1 38.94 82 ASN A C 1
ATOM 644 O O . ASN A 1 82 ? -8.133 25.344 32.188 1 38.94 82 ASN A O 1
ATOM 648 N N . GLY A 1 83 ? -9.891 26.156 31.234 1 41.09 83 GLY A N 1
ATOM 649 C CA . GLY A 1 83 ? -9.18 27.25 30.562 1 41.09 83 GLY A CA 1
ATOM 650 C C . GLY A 1 83 ? -8.32 26.781 29.406 1 41.09 83 GLY A C 1
ATOM 651 O O . GLY A 1 83 ? -7.461 27.516 28.922 1 41.09 83 GLY A O 1
ATOM 652 N N . HIS A 1 84 ? -8.281 25.625 28.812 1 45.38 84 HIS A N 1
ATOM 653 C CA . HIS A 1 84 ? -7.305 24.953 27.953 1 45.38 84 HIS A CA 1
ATOM 654 C C . HIS A 1 84 ? -7.535 25.281 26.484 1 45.38 84 HIS A C 1
ATOM 656 O O . HIS A 1 84 ? -6.664 25.047 25.641 1 45.38 84 HIS A O 1
ATOM 662 N N . SER A 1 85 ? -8.688 25.719 25.891 1 54.84 85 SER A N 1
ATOM 663 C CA . SER A 1 85 ? -8.914 25.906 24.469 1 54.84 85 SER A CA 1
ATOM 664 C C . SER A 1 85 ? -7.887 26.859 23.859 1 54.84 85 SER A C 1
ATOM 666 O O . SER A 1 85 ? -7.348 26.609 22.781 1 54.84 85 SER A O 1
ATOM 668 N N . HIS A 1 86 ? -7.773 28.109 24.375 1 56.69 86 HIS A N 1
ATOM 669 C CA . HIS A 1 86 ? -6.785 29.078 23.922 1 56.69 86 HIS A CA 1
ATOM 670 C C . HIS A 1 86 ? -5.387 28.469 23.906 1 56.69 86 HIS A C 1
ATOM 672 O O . HIS A 1 86 ? -4.574 28.781 23.031 1 56.69 86 HIS A O 1
ATOM 678 N N . GLU A 1 87 ? -5.375 27.281 24.578 1 78.12 87 GLU A N 1
ATOM 679 C CA . GLU A 1 87 ? -4.062 26.641 24.688 1 78.12 87 GLU A CA 1
ATOM 680 C C . GLU A 1 87 ? -3.809 25.688 23.531 1 78.12 87 GLU A C 1
ATOM 682 O O . GLU A 1 87 ? -2.697 25.625 23 1 78.12 87 GLU A O 1
ATOM 687 N N . LEU A 1 88 ? -4.961 25.328 22.859 1 89.38 88 LEU A N 1
ATOM 688 C CA . LEU A 1 88 ? -4.805 24.312 21.812 1 89.38 88 LEU A CA 1
ATOM 689 C C . LEU A 1 88 ? -4.402 24.953 20.5 1 89.38 88 LEU A C 1
ATOM 691 O O . LEU A 1 88 ? -3.793 24.312 19.641 1 89.38 88 LEU A O 1
ATOM 695 N N . THR A 1 89 ? -4.758 26.203 20.359 1 91.88 89 THR A N 1
ATOM 696 C CA . THR A 1 89 ? -4.484 26.875 19.109 1 91.88 89 THR A CA 1
ATOM 697 C C . THR A 1 89 ? -3.168 27.641 19.188 1 91.88 89 THR A C 1
ATOM 699 O O . THR A 1 89 ? -2.713 28.219 18.188 1 91.88 89 THR A O 1
ATOM 702 N N . SER A 1 90 ? -2.641 27.656 20.328 1 91.81 90 SER A N 1
ATOM 703 C CA . SER A 1 90 ? -1.41 28.422 20.531 1 91.81 90 SER A CA 1
ATOM 704 C C . SER A 1 90 ? -0.202 27.672 19.984 1 91.81 90 SER A C 1
ATOM 706 O O . SER A 1 90 ? -0.096 26.453 20.141 1 91.81 90 SER A O 1
ATOM 708 N N . VAL A 1 91 ? 0.751 28.391 19.359 1 92.31 91 VAL A N 1
ATOM 709 C CA . VAL A 1 91 ? 1.995 27.812 18.875 1 92.31 91 VAL A CA 1
ATOM 710 C C . VAL A 1 91 ? 2.861 27.391 20.047 1 92.31 91 VAL A C 1
ATOM 712 O O . VAL A 1 91 ? 3.85 26.672 19.875 1 92.31 91 VAL A O 1
ATOM 715 N N . GLU A 1 92 ? 2.438 27.766 21.281 1 90.56 92 GLU A N 1
ATOM 716 C CA . GLU A 1 92 ? 3.164 27.422 22.5 1 90.56 92 GLU A CA 1
ATOM 717 C C . GLU A 1 92 ? 2.594 26.172 23.156 1 90.56 92 GLU A C 1
ATOM 719 O O . GLU A 1 92 ? 2.998 25.797 24.266 1 90.56 92 GLU A O 1
ATOM 724 N N . PHE A 1 93 ? 1.639 25.562 22.484 1 93.12 93 PHE A N 1
ATOM 725 C CA . PHE A 1 93 ? 1.05 24.359 23.031 1 93.12 93 PHE A CA 1
ATOM 726 C C . PHE A 1 93 ? 2.135 23.391 23.516 1 93.12 93 PHE A C 1
ATOM 728 O O . PHE A 1 93 ? 3.1 23.141 22.797 1 93.12 93 PHE A O 1
ATOM 735 N N . PRO A 1 94 ? 2.029 22.859 24.781 1 91.94 94 PRO A N 1
ATOM 736 C CA . PRO A 1 94 ? 3.088 22.031 25.344 1 91.94 94 PRO A CA 1
ATOM 737 C C . PRO A 1 94 ? 3.057 20.594 24.812 1 91.94 94 PRO A C 1
ATOM 739 O O . PRO A 1 94 ? 2.754 19.656 25.562 1 91.94 94 PRO A O 1
ATOM 742 N N . ILE A 1 95 ? 3.451 20.359 23.688 1 92.12 95 ILE A N 1
ATOM 743 C CA . ILE A 1 95 ? 3.348 19.094 22.953 1 92.12 95 ILE A CA 1
ATOM 744 C C . ILE A 1 95 ? 4.09 18 23.703 1 92.12 95 ILE A C 1
ATOM 746 O O . ILE A 1 95 ? 3.631 16.859 23.766 1 92.12 95 ILE A O 1
ATOM 750 N N . PHE A 1 96 ? 5.176 18.266 24.328 1 93.38 96 PHE A N 1
ATOM 751 C CA . PHE A 1 96 ? 6.055 17.266 24.922 1 93.38 96 PHE A CA 1
ATOM 752 C C . PHE A 1 96 ? 5.598 16.906 26.328 1 93.38 96 PHE A C 1
ATOM 754 O O . PHE A 1 96 ? 6.129 15.969 26.938 1 93.38 96 PHE A O 1
ATOM 761 N N . SER A 1 97 ? 4.602 17.594 26.781 1 92.88 97 SER A N 1
ATOM 762 C CA . SER A 1 97 ? 4.035 17.266 28.094 1 92.88 97 SER A CA 1
ATOM 763 C C . SER A 1 97 ? 2.986 16.156 27.969 1 92.88 97 SER A C 1
ATOM 765 O O . SER A 1 97 ? 2.504 15.648 28.984 1 92.88 97 SER A O 1
ATOM 767 N N . TYR A 1 98 ? 2.629 15.773 26.797 1 93.75 98 TYR A N 1
ATOM 768 C CA . TYR A 1 98 ? 1.629 14.742 26.547 1 93.75 98 TYR A CA 1
ATOM 769 C C . TYR A 1 98 ? 2.281 13.453 26.062 1 93.75 98 TYR A C 1
ATOM 771 O O . TYR A 1 98 ? 3.262 13.492 25.312 1 93.75 98 TYR A O 1
ATOM 779 N N . ASP A 1 99 ? 1.694 12.359 26.531 1 94.62 99 ASP A N 1
ATOM 780 C CA . ASP A 1 99 ? 2.031 11.109 25.859 1 94.62 99 ASP A CA 1
ATOM 781 C C . ASP A 1 99 ? 1.154 10.898 24.625 1 94.62 99 ASP A C 1
ATOM 783 O O . ASP A 1 99 ? 0.258 11.703 24.359 1 94.62 99 ASP A O 1
ATOM 787 N N . GLU A 1 100 ? 1.404 9.906 23.859 1 93.69 100 GLU A N 1
ATOM 788 C CA . GLU A 1 100 ? 0.736 9.734 22.578 1 93.69 100 GLU A CA 1
ATOM 789 C C . GLU A 1 100 ? -0.76 9.5 22.75 1 93.69 100 GLU A C 1
ATOM 791 O O . GLU A 1 100 ? -1.567 9.938 21.938 1 93.69 100 GLU A O 1
ATOM 796 N N . ASP A 1 101 ? -1.15 8.773 23.781 1 93.56 101 ASP A N 1
ATOM 797 C CA . ASP A 1 101 ? -2.57 8.562 24.047 1 93.56 101 ASP A CA 1
ATOM 798 C C . ASP A 1 101 ? -3.27 9.883 24.375 1 93.56 101 ASP A C 1
ATOM 800 O O . ASP A 1 101 ? -4.406 10.109 23.953 1 93.56 101 ASP A O 1
ATOM 804 N N . GLY A 1 102 ? -2.592 10.664 25.156 1 95.69 102 GLY A N 1
ATOM 805 C CA . GLY A 1 102 ? -3.109 12 25.406 1 95.69 102 GLY A CA 1
ATOM 806 C C . GLY A 1 102 ? -3.285 12.828 24.141 1 95.69 102 GLY A C 1
ATOM 807 O O . GLY A 1 102 ? -4.281 13.539 24 1 95.69 102 GLY A O 1
ATOM 808 N N . LEU A 1 103 ? -2.338 12.719 23.266 1 97.19 103 LEU A N 1
ATOM 809 C CA . LEU A 1 103 ? -2.402 13.469 22.016 1 97.19 103 LEU A CA 1
ATOM 810 C C . LEU A 1 103 ? -3.588 13.016 21.172 1 97.19 103 LEU A C 1
ATOM 812 O O . LEU A 1 103 ? -4.219 13.828 20.484 1 97.19 103 LEU A O 1
ATOM 816 N N . VAL A 1 104 ? -3.896 11.703 21.172 1 97.94 104 VAL A N 1
ATOM 817 C CA . VAL A 1 104 ? -5.062 11.18 20.469 1 97.94 104 VAL A CA 1
ATOM 818 C C . VAL A 1 104 ? -6.328 11.852 21 1 97.94 104 VAL A C 1
ATOM 820 O O . VAL A 1 104 ? -7.207 12.234 20.234 1 97.94 104 VAL A O 1
ATOM 823 N N . SER A 1 105 ? -6.414 12.031 22.312 1 96.88 105 SER A N 1
ATOM 824 C CA . SER A 1 105 ? -7.566 12.672 22.938 1 96.88 105 SER A CA 1
ATOM 825 C C . SER A 1 105 ? -7.691 14.125 22.5 1 96.88 105 SER A C 1
ATOM 827 O O . SER A 1 105 ? -8.797 14.617 22.25 1 96.88 105 SER A O 1
ATOM 829 N N . VAL A 1 106 ? -6.594 14.742 22.422 1 97.19 106 VAL A N 1
ATOM 830 C CA . VAL A 1 106 ? -6.594 16.156 22.031 1 97.19 106 VAL A CA 1
ATOM 831 C C . VAL A 1 106 ? -7.043 16.266 20.578 1 97.19 106 VAL A C 1
ATOM 833 O O . VAL A 1 106 ? -7.801 17.172 20.219 1 97.19 106 VAL A O 1
ATOM 836 N N . ILE A 1 107 ? -6.613 15.328 19.688 1 98.25 107 ILE A N 1
ATOM 837 C CA . ILE A 1 107 ? -7.039 15.336 18.281 1 98.25 107 ILE A CA 1
ATOM 838 C C . ILE A 1 107 ? -8.555 15.148 18.203 1 98.25 107 ILE A C 1
ATOM 840 O O . ILE A 1 107 ? -9.227 15.836 17.438 1 98.25 107 ILE A O 1
ATOM 844 N N . THR A 1 108 ? -9.055 14.258 19.016 1 97.81 108 THR A N 1
ATOM 845 C CA . THR A 1 108 ? -10.492 14.023 19.047 1 97.81 108 THR A CA 1
ATOM 846 C C . THR A 1 108 ? -11.242 15.297 19.422 1 97.81 108 THR A C 1
ATOM 848 O O . THR A 1 108 ? -12.266 15.625 18.828 1 97.81 108 THR A O 1
ATOM 851 N N . GLU A 1 109 ? -10.734 16 20.359 1 96.06 109 GLU A N 1
ATOM 852 C CA . GLU A 1 109 ? -11.328 17.266 20.781 1 96.06 109 GLU A CA 1
ATOM 853 C C . GLU A 1 109 ? -11.305 18.281 19.641 1 96.06 109 GLU A C 1
ATOM 855 O O . GLU A 1 109 ? -12.297 18.984 19.422 1 96.06 109 GLU A O 1
ATOM 860 N N . MET A 1 110 ? -10.195 18.359 18.969 1 96.75 110 MET A N 1
ATOM 861 C CA . MET A 1 110 ? -10.078 19.281 17.844 1 96.75 110 MET A CA 1
ATOM 862 C C . MET A 1 110 ? -11.109 18.969 16.766 1 96.75 110 MET A C 1
ATOM 864 O O . MET A 1 110 ? -11.773 19.875 16.25 1 96.75 110 MET A O 1
ATOM 868 N N . LEU A 1 111 ? -11.266 17.672 16.453 1 97.75 111 LEU A N 1
ATOM 869 C CA . LEU A 1 111 ? -12.211 17.25 15.438 1 97.75 111 LEU A CA 1
ATOM 870 C C . LEU A 1 111 ? -13.641 17.547 15.867 1 97.75 111 LEU A C 1
ATOM 872 O O . LEU A 1 111 ? -14.469 17.953 15.047 1 97.75 111 LEU A O 1
ATOM 876 N N . ASP A 1 112 ? -13.914 17.359 17.078 1 96.38 112 ASP A N 1
ATOM 877 C CA . ASP A 1 112 ? -15.242 17.625 17.609 1 96.38 112 ASP A CA 1
ATOM 878 C C . ASP A 1 112 ? -15.578 19.109 17.578 1 96.38 112 ASP A C 1
ATOM 880 O O . ASP A 1 112 ? -16.625 19.516 17.062 1 96.38 112 ASP A O 1
ATOM 884 N N . THR A 1 113 ? -14.664 19.891 18.062 1 93.81 113 THR A N 1
ATOM 885 C CA . THR A 1 113 ? -14.859 21.344 18.109 1 93.81 113 THR A CA 1
ATOM 886 C C . THR A 1 113 ? -14.969 21.922 16.703 1 93.81 113 THR A C 1
ATOM 888 O O . THR A 1 113 ? -15.711 22.875 16.484 1 93.81 113 THR A O 1
ATOM 891 N N . ALA A 1 114 ? -14.219 21.344 15.75 1 93.81 114 ALA A N 1
ATOM 892 C CA . ALA A 1 114 ? -14.25 21.797 14.367 1 93.81 114 ALA A CA 1
ATOM 893 C C . ALA A 1 114 ? -15.578 21.438 13.703 1 93.81 114 ALA A C 1
ATOM 895 O O . ALA A 1 114 ? -15.906 21.953 12.633 1 93.81 114 ALA A O 1
ATOM 896 N N . GLY A 1 115 ? -16.297 20.516 14.344 1 96.06 115 GLY A N 1
ATOM 897 C CA . GLY A 1 115 ? -17.594 20.141 13.82 1 96.06 115 GLY A CA 1
ATOM 898 C C . GLY A 1 115 ? -17.516 19.047 12.766 1 96.06 115 GLY A C 1
ATOM 899 O O . GLY A 1 115 ? -18.531 18.688 12.164 1 96.06 115 GLY A O 1
ATOM 900 N N . VAL A 1 116 ? -16.344 18.469 12.555 1 97.19 116 VAL A N 1
ATOM 901 C CA . VAL A 1 116 ? -16.125 17.5 11.492 1 97.19 116 VAL A CA 1
ATOM 902 C C . VAL A 1 116 ? -16.797 16.172 11.844 1 97.19 116 VAL A C 1
ATOM 904 O O . VAL A 1 116 ? -17.391 15.523 10.977 1 97.19 116 VAL A O 1
ATOM 907 N N . ILE A 1 117 ? -16.719 15.773 13.109 1 98.31 117 ILE A N 1
ATOM 908 C CA . ILE A 1 117 ? -17.281 14.5 13.562 1 98.31 117 ILE A CA 1
ATOM 909 C C . ILE A 1 117 ? -18.781 14.469 13.297 1 98.31 117 ILE A C 1
ATOM 911 O O . ILE A 1 117 ? -19.297 13.5 12.734 1 98.31 117 ILE A O 1
ATOM 915 N N . SER A 1 118 ? -19.469 15.578 13.641 1 98.12 118 SER A N 1
ATOM 916 C CA . SER A 1 118 ? -20.906 15.664 13.422 1 98.12 118 SER A CA 1
ATOM 917 C C . SER A 1 118 ? -21.234 15.766 11.93 1 98.12 118 SER A C 1
ATOM 919 O O . SER A 1 118 ? -22.172 15.125 11.453 1 98.12 118 SER A O 1
ATOM 921 N N . HIS A 1 119 ? -20.469 16.516 11.234 1 97.88 119 HIS A N 1
ATOM 922 C CA . HIS A 1 119 ? -20.719 16.766 9.82 1 97.88 119 HIS A CA 1
ATOM 923 C C . HIS A 1 119 ? -20.578 15.484 9 1 97.88 119 HIS A C 1
ATOM 925 O O . HIS A 1 119 ? -21.375 15.242 8.094 1 97.88 119 HIS A O 1
ATOM 931 N N . TRP A 1 120 ? -19.594 14.633 9.25 1 98.31 120 TRP A N 1
ATOM 932 C CA . TRP A 1 120 ? -19.359 13.391 8.531 1 98.31 120 TRP A CA 1
ATOM 933 C C . TRP A 1 120 ? -20.047 12.219 9.234 1 98.31 120 TRP A C 1
ATOM 935 O O . TRP A 1 120 ? -19.891 11.062 8.828 1 98.31 120 TRP A O 1
ATOM 945 N N . LYS A 1 121 ? -20.734 12.547 10.375 1 98.12 121 LYS A N 1
ATOM 946 C CA . LYS A 1 121 ? -21.469 11.539 11.141 1 98.12 121 LYS A CA 1
ATOM 947 C C . LYS A 1 121 ? -20.562 10.383 11.539 1 98.12 121 LYS A C 1
ATOM 949 O O . LYS A 1 121 ? -20.906 9.211 11.344 1 98.12 121 LYS A O 1
ATOM 954 N N . ILE A 1 122 ? -19.422 10.672 12.031 1 98.38 122 ILE A N 1
ATOM 955 C CA . ILE A 1 122 ? -18.453 9.656 12.43 1 98.38 122 ILE A CA 1
ATOM 956 C C . ILE A 1 122 ? -18.812 9.109 13.812 1 98.38 122 ILE A C 1
ATOM 958 O O . ILE A 1 122 ? -18.969 9.875 14.766 1 98.38 122 ILE A O 1
ATOM 962 N N . SER A 1 123 ? -18.953 7.801 13.93 1 96.81 123 SER A N 1
ATOM 963 C CA . SER A 1 123 ? -19.203 7.227 15.25 1 96.81 123 SER A CA 1
ATOM 964 C C . SER A 1 123 ? -17.969 7.324 16.141 1 96.81 123 SER A C 1
ATOM 966 O O . SER A 1 123 ? -16.844 7.309 15.648 1 96.81 123 SER A O 1
ATOM 968 N N . THR A 1 124 ? -18.188 7.418 17.438 1 96.06 124 THR A N 1
ATOM 969 C CA . THR A 1 124 ? -17.094 7.512 18.406 1 96.06 124 THR A CA 1
ATOM 970 C C . THR A 1 124 ? -16.188 6.289 18.312 1 96.06 124 THR A C 1
ATOM 972 O O . THR A 1 124 ? -14.953 6.418 18.359 1 96.06 124 THR A O 1
ATOM 975 N N . SER A 1 125 ? -16.781 5.188 18.156 1 97.25 125 SER A N 1
ATOM 976 C CA . SER A 1 125 ? -16.016 3.947 18.062 1 97.25 125 SER A CA 1
ATOM 977 C C . SER A 1 125 ? -15.125 3.928 16.828 1 97.25 125 SER A C 1
ATOM 979 O O . SER A 1 125 ? -13.945 3.578 16.906 1 97.25 125 SER A O 1
ATOM 981 N N . ARG A 1 126 ? -15.641 4.285 15.734 1 97.56 126 ARG A N 1
ATOM 982 C CA . ARG A 1 126 ? -14.906 4.285 14.469 1 97.56 126 ARG A CA 1
ATOM 983 C C . ARG A 1 126 ? -13.766 5.305 14.5 1 97.56 126 ARG A C 1
ATOM 985 O O . ARG A 1 126 ? -12.672 5.031 14.016 1 97.56 126 ARG A O 1
ATOM 992 N N . LEU A 1 127 ? -14.086 6.484 15.023 1 98.56 127 LEU A N 1
ATOM 993 C CA . LEU A 1 127 ? -13.039 7.496 15.133 1 98.56 127 LEU A CA 1
ATOM 994 C C . LEU A 1 127 ? -11.906 7.008 16.031 1 98.56 127 LEU A C 1
ATOM 996 O O . LEU A 1 127 ? -10.727 7.184 15.703 1 98.56 127 LEU A O 1
ATOM 1000 N N . GLY A 1 128 ? -12.297 6.473 17.156 1 98.25 128 GLY A N 1
ATOM 1001 C CA . GLY A 1 128 ? -11.297 5.934 18.062 1 98.25 128 GLY A CA 1
ATOM 1002 C C . GLY A 1 128 ? -10.422 4.871 17.422 1 98.25 128 GLY A C 1
ATOM 1003 O O . GLY A 1 128 ? -9.195 4.926 17.531 1 98.25 128 GLY A O 1
ATOM 1004 N N . HIS A 1 129 ? -11.047 3.906 16.734 1 98.38 129 HIS A N 1
ATOM 1005 C CA . HIS A 1 129 ? -10.297 2.852 16.062 1 98.38 129 HIS A CA 1
ATOM 1006 C C . HIS A 1 129 ? -9.367 3.432 14.992 1 98.38 129 HIS A C 1
ATOM 1008 O O . HIS A 1 129 ? -8.219 3.01 14.875 1 98.38 129 HIS A O 1
ATOM 1014 N N . PHE A 1 130 ? -9.945 4.395 14.25 1 98.81 130 PHE A N 1
ATOM 1015 C CA . PHE A 1 130 ? -9.172 5.023 13.188 1 98.81 130 PHE A CA 1
ATOM 1016 C C . PHE A 1 130 ? -7.93 5.699 13.758 1 98.81 130 PHE A C 1
ATOM 1018 O O . PHE A 1 130 ? -6.816 5.445 13.297 1 98.81 130 PHE A O 1
ATOM 1025 N N . LEU A 1 131 ? -8.086 6.523 14.734 1 98.88 131 LEU A N 1
ATOM 1026 C CA . LEU A 1 131 ? -6.984 7.301 15.297 1 98.88 131 LEU A CA 1
ATOM 1027 C C . LEU A 1 131 ? -5.953 6.387 15.953 1 98.88 131 LEU A C 1
ATOM 1029 O O . LEU A 1 131 ? -4.746 6.602 15.812 1 98.88 131 LEU A O 1
ATOM 1033 N N . LEU A 1 132 ? -6.402 5.41 16.641 1 98.69 132 LEU A N 1
ATOM 1034 C CA . LEU A 1 132 ? -5.48 4.477 17.281 1 98.69 132 LEU A CA 1
ATOM 1035 C C . LEU A 1 132 ? -4.719 3.668 16.234 1 98.69 132 LEU A C 1
ATOM 1037 O O . LEU A 1 132 ? -3.529 3.383 16.422 1 98.69 132 LEU A O 1
ATOM 1041 N N . THR A 1 133 ? -5.395 3.244 15.172 1 98.75 133 THR A N 1
ATOM 1042 C CA . THR A 1 133 ? -4.734 2.508 14.094 1 98.75 133 THR A CA 1
ATOM 1043 C C . THR A 1 133 ? -3.699 3.381 13.398 1 98.75 133 THR A C 1
ATOM 1045 O O . THR A 1 133 ? -2.594 2.926 13.102 1 98.75 133 THR A O 1
ATOM 1048 N N . VAL A 1 134 ? -4.07 4.633 13.109 1 98.81 134 VAL A N 1
ATOM 1049 C CA . VAL A 1 134 ? -3.119 5.562 12.508 1 98.81 134 VAL A CA 1
ATOM 1050 C C . VAL A 1 134 ? -1.906 5.723 13.422 1 98.81 134 VAL A C 1
ATOM 1052 O O . VAL A 1 134 ? -0.763 5.625 12.969 1 98.81 134 VAL A O 1
ATOM 1055 N N . LYS A 1 135 ? -2.148 5.984 14.719 1 98.75 135 LYS A N 1
ATOM 1056 C CA . LYS A 1 135 ? -1.069 6.117 15.688 1 98.75 135 LYS A CA 1
ATOM 1057 C C . LYS A 1 135 ? -0.149 4.902 15.664 1 98.75 135 LYS A C 1
ATOM 1059 O O . LYS A 1 135 ? 1.075 5.043 15.625 1 98.75 135 LYS A O 1
ATOM 1064 N N . SER A 1 136 ? -0.768 3.721 15.625 1 98.38 136 SER A N 1
ATOM 1065 C CA . SER A 1 136 ? 0.005 2.484 15.688 1 98.38 136 SER A CA 1
ATOM 1066 C C . SER A 1 136 ? 0.79 2.252 14.398 1 98.38 136 SER A C 1
ATOM 1068 O O . SER A 1 136 ? 1.739 1.467 14.383 1 98.38 136 SER A O 1
ATOM 1070 N N . ASN A 1 137 ? 0.419 2.871 13.336 1 98.56 137 ASN A N 1
ATOM 1071 C CA . ASN A 1 137 ? 1.12 2.703 12.07 1 98.56 137 ASN A CA 1
ATOM 1072 C C . ASN A 1 137 ? 2.234 3.73 11.906 1 98.56 137 ASN A C 1
ATOM 1074 O O . ASN A 1 137 ? 3.027 3.646 10.961 1 98.56 137 ASN A O 1
ATOM 1078 N N . TYR A 1 138 ? 2.248 4.77 12.703 1 98.62 138 TYR A N 1
ATOM 1079 C CA . TYR A 1 138 ? 3.445 5.598 12.766 1 98.62 138 TYR A CA 1
ATOM 1080 C C . TYR A 1 138 ? 4.59 4.848 13.438 1 98.62 138 TYR A C 1
ATOM 1082 O O . TYR A 1 138 ? 4.402 4.215 14.484 1 98.62 138 TYR A O 1
ATOM 1090 N N . ARG A 1 139 ? 5.699 4.898 12.805 1 97.88 139 ARG A N 1
ATOM 1091 C CA . ARG A 1 139 ? 6.871 4.23 13.359 1 97.88 139 ARG A CA 1
ATOM 1092 C C . ARG A 1 139 ? 7.508 5.066 14.461 1 97.88 139 ARG A C 1
ATOM 1094 O O . ARG A 1 139 ? 7.164 6.238 14.633 1 97.88 139 ARG A O 1
ATOM 1101 N N . ALA A 1 140 ? 8.406 4.402 15.195 1 97.12 140 ALA A N 1
ATOM 1102 C CA . ALA A 1 140 ? 9.086 5.074 16.297 1 97.12 140 ALA A CA 1
ATOM 1103 C C . ALA A 1 140 ? 10.328 5.82 15.812 1 97.12 140 ALA A C 1
ATOM 1105 O O . ALA A 1 140 ? 11.414 5.656 16.375 1 97.12 140 ALA A O 1
ATOM 1106 N N . ASN A 1 141 ? 10.164 6.609 14.805 1 98.25 141 ASN A N 1
ATOM 1107 C CA . ASN A 1 141 ? 11.234 7.473 14.32 1 98.25 141 ASN A CA 1
ATOM 1108 C C . ASN A 1 141 ? 11.469 8.656 15.25 1 98.25 141 ASN A C 1
ATOM 1110 O O . ASN A 1 141 ? 10.547 9.094 15.945 1 98.25 141 ASN A O 1
ATOM 1114 N N . PRO A 1 142 ? 12.641 9.164 15.258 1 98.12 142 PRO A N 1
ATOM 1115 C CA . PRO A 1 142 ? 12.883 10.344 16.094 1 98.12 142 PRO A CA 1
ATOM 1116 C C . PRO A 1 142 ? 12.008 11.531 15.695 1 98.12 142 PRO A C 1
ATOM 1118 O O . PRO A 1 142 ? 11.469 12.219 16.562 1 98.12 142 PRO A O 1
ATOM 1121 N N . TYR A 1 143 ? 11.812 11.805 14.414 1 97.75 143 TYR A N 1
ATOM 1122 C CA . TYR A 1 143 ? 11.117 13.008 13.969 1 97.75 143 TYR A CA 1
ATOM 1123 C C . TYR A 1 143 ? 9.773 12.656 13.336 1 97.75 143 TYR A C 1
ATOM 1125 O O . TYR A 1 143 ? 8.727 13.102 13.812 1 97.75 143 TYR A O 1
ATOM 1133 N N . HIS A 1 144 ? 9.812 11.844 12.227 1 98.5 144 HIS A N 1
ATOM 1134 C CA . HIS A 1 144 ? 8.578 11.484 11.539 1 98.5 144 HIS A CA 1
ATOM 1135 C C . HIS A 1 144 ? 7.812 10.414 12.312 1 98.5 144 HIS A C 1
ATOM 1137 O O . HIS A 1 144 ? 7.809 9.242 11.93 1 98.5 144 HIS A O 1
ATOM 1143 N N . ASN A 1 145 ? 7.176 10.789 13.328 1 98.25 145 ASN A N 1
ATOM 1144 C CA . ASN A 1 145 ? 6.391 9.953 14.227 1 98.25 145 ASN A CA 1
ATOM 1145 C C . ASN A 1 145 ? 5.004 10.547 14.484 1 98.25 145 ASN A C 1
ATOM 1147 O O . ASN A 1 145 ? 4.625 11.531 13.852 1 98.25 145 ASN A O 1
ATOM 1151 N N . PHE A 1 146 ? 4.246 9.961 15.367 1 98.56 146 PHE A N 1
ATOM 1152 C CA . PHE A 1 146 ? 2.877 10.398 15.609 1 98.56 146 PHE A CA 1
ATOM 1153 C C . PHE A 1 146 ? 2.854 11.789 16.234 1 98.56 146 PHE A C 1
ATOM 1155 O O . PHE A 1 146 ? 1.954 12.586 15.945 1 98.56 146 PHE A O 1
ATOM 1162 N N . ARG A 1 147 ? 3.783 12.125 17.094 1 97.56 147 ARG A N 1
ATOM 1163 C CA . ARG A 1 147 ? 3.859 13.453 17.703 1 97.56 147 ARG A CA 1
ATOM 1164 C C . ARG A 1 147 ? 4.023 14.531 16.625 1 97.56 147 ARG A C 1
ATOM 1166 O O . ARG A 1 147 ? 3.438 15.609 16.734 1 97.56 147 ARG A O 1
ATOM 1173 N N . HIS A 1 148 ? 4.887 14.219 15.625 1 98 148 HIS A N 1
ATOM 1174 C CA . HIS A 1 148 ? 5.004 15.141 14.508 1 98 148 HIS A CA 1
ATOM 1175 C C . HIS A 1 148 ? 3.658 15.344 13.82 1 98 148 HIS A C 1
ATOM 1177 O O . HIS A 1 148 ? 3.283 16.484 13.5 1 98 148 HIS A O 1
ATOM 1183 N N . ALA A 1 149 ? 2.924 14.273 13.57 1 98.5 149 ALA A N 1
ATOM 1184 C CA . ALA A 1 149 ? 1.601 14.359 12.953 1 98.5 149 ALA A CA 1
ATOM 1185 C C . ALA A 1 149 ? 0.668 15.234 13.789 1 98.5 149 ALA A C 1
ATOM 1187 O O . ALA A 1 149 ? -0.106 16.031 13.242 1 98.5 149 ALA A O 1
ATOM 1188 N N . PHE A 1 150 ? 0.765 15.078 15.086 1 97.94 150 PHE A N 1
ATOM 1189 C CA . PHE A 1 150 ? -0.039 15.891 15.984 1 97.94 150 PHE A CA 1
ATOM 1190 C C . PHE A 1 150 ? 0.306 17.375 15.828 1 97.94 150 PHE A C 1
ATOM 1192 O O . PHE A 1 150 ? -0.586 18.219 15.75 1 97.94 150 PHE A O 1
ATOM 1199 N N . CYS A 1 151 ? 1.57 17.656 15.82 1 97.31 151 CYS A N 1
ATOM 1200 C CA . CYS A 1 151 ? 2.01 19.031 15.688 1 97.31 151 CYS A CA 1
ATOM 1201 C C . CYS A 1 151 ? 1.415 19.688 14.445 1 97.31 151 CYS A C 1
ATOM 1203 O O . CYS A 1 151 ? 0.913 20.812 14.5 1 97.31 151 CYS A O 1
ATOM 1205 N N . VAL A 1 152 ? 1.477 18.953 13.352 1 98.44 152 VAL A N 1
ATOM 1206 C CA . VAL A 1 152 ? 0.945 19.453 12.086 1 98.44 152 VAL A CA 1
ATOM 1207 C C . VAL A 1 152 ? -0.564 19.656 12.203 1 98.44 152 VAL A C 1
ATOM 1209 O O . VAL A 1 152 ? -1.092 20.688 11.797 1 98.44 152 VAL A O 1
ATOM 1212 N N . THR A 1 153 ? -1.204 18.703 12.789 1 98.44 153 THR A N 1
ATOM 1213 C CA . THR A 1 153 ? -2.65 18.766 12.969 1 98.44 153 THR A CA 1
ATOM 1214 C C . THR A 1 153 ? -3.039 19.953 13.844 1 98.44 153 THR A C 1
ATOM 1216 O O . THR A 1 153 ? -4.016 20.656 13.562 1 98.44 153 THR A O 1
ATOM 1219 N N . GLN A 1 154 ? -2.312 20.172 14.914 1 97.56 154 GLN A N 1
ATOM 1220 C CA . GLN A 1 154 ? -2.57 21.266 15.844 1 97.56 154 GLN A CA 1
ATOM 1221 C C . GLN A 1 154 ? -2.461 22.609 15.148 1 97.56 154 GLN A C 1
ATOM 1223 O O . GLN A 1 154 ? -3.273 23.516 15.391 1 97.56 154 GLN A O 1
ATOM 1228 N N . ILE A 1 155 ? -1.519 22.781 14.297 1 97.06 155 ILE A N 1
ATOM 1229 C CA . ILE A 1 155 ? -1.356 24.031 13.57 1 97.06 155 ILE A CA 1
ATOM 1230 C C . ILE A 1 155 ? -2.494 24.203 12.562 1 97.06 155 ILE A C 1
ATOM 1232 O O . ILE A 1 155 ? -3 25.312 12.375 1 97.06 155 ILE A O 1
ATOM 1236 N N . VAL A 1 156 ? -2.879 23.141 11.883 1 97.75 156 VAL A N 1
ATOM 1237 C CA . VAL A 1 156 ? -4.039 23.188 10.992 1 97.75 156 VAL A CA 1
ATOM 1238 C C . VAL A 1 156 ? -5.266 23.656 11.773 1 97.75 156 VAL A C 1
ATOM 1240 O O . VAL A 1 156 ? -6.031 24.5 11.297 1 97.75 156 VAL A O 1
ATOM 1243 N N . TYR A 1 157 ? -5.43 23.109 12.938 1 96.38 157 TYR A N 1
ATOM 1244 C CA . TYR A 1 157 ? -6.543 23.516 13.789 1 96.38 157 TYR A CA 1
ATOM 1245 C C . TYR A 1 157 ? -6.434 24.984 14.18 1 96.38 157 TYR A C 1
ATOM 1247 O O . TYR A 1 157 ? -7.438 25.688 14.242 1 96.38 157 TYR A O 1
ATOM 1255 N N . SER A 1 158 ? -5.27 25.453 14.484 1 94.94 158 SER A N 1
ATOM 1256 C CA . SER A 1 158 ? -5.047 26.859 14.789 1 94.94 158 SER A CA 1
ATOM 1257 C C . SER A 1 158 ? -5.473 27.75 13.625 1 94.94 158 SER A C 1
ATOM 1259 O O . SER A 1 158 ? -6.09 28.797 13.828 1 94.94 158 SER A O 1
ATOM 1261 N N . LEU A 1 159 ? -5.098 27.328 12.43 1 95.44 159 LEU A N 1
ATOM 1262 C CA . LEU A 1 159 ? -5.477 28.078 11.242 1 95.44 159 LEU A CA 1
ATOM 1263 C C . LEU A 1 159 ? -6.992 28.109 11.078 1 95.44 159 LEU A C 1
ATOM 1265 O O . LEU A 1 159 ? -7.562 29.141 10.703 1 95.44 159 LEU A O 1
ATOM 1269 N N . LEU A 1 160 ? -7.586 27 11.344 1 91.75 160 LEU A N 1
ATOM 1270 C CA . LEU A 1 160 ? -9.039 26.922 11.305 1 91.75 160 LEU A CA 1
ATOM 1271 C C . LEU A 1 160 ? -9.664 27.922 12.266 1 91.75 160 LEU A C 1
ATOM 1273 O O . LEU A 1 160 ? -10.57 28.672 11.898 1 91.75 160 LEU A O 1
ATOM 1277 N N . ASP A 1 161 ? -9.219 27.922 13.398 1 89.12 161 ASP A N 1
ATOM 1278 C CA . ASP A 1 161 ? -9.742 28.812 14.438 1 89.12 161 ASP A CA 1
ATOM 1279 C C . ASP A 1 161 ? -9.547 30.281 14.062 1 89.12 161 ASP A C 1
ATOM 1281 O O . ASP A 1 161 ? -10.445 31.094 14.242 1 89.12 161 ASP A O 1
ATOM 1285 N N . LEU A 1 162 ? -8.422 30.578 13.539 1 87.88 162 LEU A N 1
ATOM 1286 C CA . LEU A 1 162 ? -8.047 31.938 13.203 1 87.88 162 LEU A CA 1
ATOM 1287 C C . LEU A 1 162 ? -8.82 32.438 11.984 1 87.88 162 LEU A C 1
ATOM 1289 O O . LEU A 1 162 ? -9.18 33.594 11.898 1 87.88 162 LEU A O 1
ATOM 1293 N N . LEU A 1 163 ? -9.047 31.5 11.062 1 91.12 163 LEU A N 1
ATOM 1294 C CA . LEU A 1 163 ? -9.453 31.969 9.742 1 91.12 163 LEU A CA 1
ATOM 1295 C C . LEU A 1 163 ? -10.906 31.609 9.461 1 91.12 163 LEU A C 1
ATOM 1297 O O . LEU A 1 163 ? -11.5 32.094 8.5 1 91.12 163 LEU A O 1
ATOM 1301 N N . SER A 1 164 ? -11.469 30.781 10.242 1 81.75 164 SER A N 1
ATOM 1302 C CA . SER A 1 164 ? -12.836 30.312 9.992 1 81.75 164 SER A CA 1
ATOM 1303 C C . SER A 1 164 ? -13.797 31.484 9.891 1 81.75 164 SER A C 1
ATOM 1305 O O . SER A 1 164 ? -14.758 31.438 9.117 1 81.75 164 SER A O 1
ATOM 1307 N N . PRO A 1 165 ? -13.625 32.656 10.578 1 77.44 165 PRO A N 1
ATOM 1308 C CA . PRO A 1 165 ? -14.539 33.781 10.438 1 77.44 165 PRO A CA 1
ATOM 1309 C C . PRO A 1 165 ? -14.398 34.5 9.094 1 77.44 165 PRO A C 1
ATOM 1311 O O . PRO A 1 165 ? -15.352 35.125 8.625 1 77.44 165 PRO A O 1
ATOM 1314 N N . ASP A 1 166 ? -13.297 34.406 8.445 1 78.44 166 ASP A N 1
ATOM 1315 C CA . ASP A 1 166 ? -12.992 35.219 7.27 1 78.44 166 ASP A CA 1
ATOM 1316 C C . ASP A 1 166 ? -12.984 34.375 6 1 78.44 166 ASP A C 1
ATOM 1318 O O . ASP A 1 166 ? -13.258 34.875 4.91 1 78.44 166 ASP A O 1
ATOM 1322 N N . VAL A 1 167 ? -12.562 33.156 6.238 1 77.5 167 VAL A N 1
ATOM 1323 C CA . VAL A 1 167 ? -12.359 32.312 5.062 1 77.5 167 VAL A CA 1
ATOM 1324 C C . VAL A 1 167 ? -13.523 31.328 4.926 1 77.5 167 VAL A C 1
ATOM 1326 O O . VAL A 1 167 ? -13.883 30.641 5.883 1 77.5 167 VAL A O 1
ATOM 1329 N N . SER A 1 168 ? -14.133 31.359 3.803 1 82.69 168 SER A N 1
ATOM 1330 C CA . SER A 1 168 ? -15.297 30.531 3.537 1 82.69 168 SER A CA 1
ATOM 1331 C C . SER A 1 168 ? -14.891 29.109 3.133 1 82.69 168 SER A C 1
ATOM 1333 O O . SER A 1 168 ? -15.078 28.719 1.979 1 82.69 168 SER A O 1
ATOM 1335 N N . LEU A 1 169 ? -14.227 28.406 3.939 1 89.81 169 LEU A N 1
ATOM 1336 C CA . LEU A 1 169 ? -14.008 26.984 3.701 1 89.81 169 LEU A CA 1
ATOM 1337 C C . LEU A 1 169 ? -15.133 26.156 4.316 1 89.81 169 LEU A C 1
ATOM 1339 O O . LEU A 1 169 ? -15.539 26.391 5.457 1 89.81 169 LEU A O 1
ATOM 1343 N N . ASP A 1 170 ? -15.672 25.312 3.49 1 93.69 170 ASP A N 1
ATOM 1344 C CA . ASP A 1 170 ? -16.734 24.453 4.004 1 93.69 170 ASP A CA 1
ATOM 1345 C C . ASP A 1 170 ? -16.172 23.359 4.922 1 93.69 170 ASP A C 1
ATOM 1347 O O . ASP A 1 170 ? -14.945 23.188 5.008 1 93.69 170 ASP A O 1
ATOM 1351 N N . LEU A 1 171 ? -17 22.688 5.656 1 95.44 171 LEU A N 1
ATOM 1352 C CA . LEU A 1 171 ? -16.594 21.719 6.668 1 95.44 171 LEU A CA 1
ATOM 1353 C C . LEU A 1 171 ? -15.906 20.516 6.023 1 95.44 171 LEU A C 1
ATOM 1355 O O . LEU A 1 171 ? -15.039 19.891 6.633 1 95.44 171 LEU A O 1
ATOM 1359 N N . ASP A 1 172 ? -16.234 20.172 4.785 1 97.62 172 ASP A N 1
ATOM 1360 C CA . ASP A 1 172 ? -15.516 19.109 4.062 1 97.62 172 ASP A CA 1
ATOM 1361 C C . ASP A 1 172 ? -14.055 19.484 3.855 1 97.62 172 ASP A C 1
ATOM 1363 O O . ASP A 1 172 ? -13.164 18.656 4.031 1 97.62 172 ASP A O 1
ATOM 1367 N N . SER A 1 173 ? -13.844 20.719 3.516 1 97.31 173 SER A N 1
ATOM 1368 C CA . SER A 1 173 ? -12.484 21.203 3.291 1 97.31 173 SER A CA 1
ATOM 1369 C C . SER A 1 173 ? -11.656 21.141 4.57 1 97.31 173 SER A C 1
ATOM 1371 O O . SER A 1 173 ? -10.508 20.688 4.555 1 97.31 173 SER A O 1
ATOM 1373 N N . TRP A 1 174 ? -12.25 21.578 5.633 1 95.94 174 TRP A N 1
ATOM 1374 C CA . TRP A 1 174 ? -11.539 21.531 6.902 1 95.94 174 TRP A CA 1
ATOM 1375 C C . TRP A 1 174 ? -11.297 20.094 7.332 1 95.94 174 TRP A C 1
ATOM 1377 O O . TRP A 1 174 ? -10.219 19.75 7.82 1 95.94 174 TRP A O 1
ATOM 1387 N N . GLY A 1 175 ? -12.312 19.234 7.141 1 97.81 175 GLY A N 1
ATOM 1388 C CA . GLY A 1 175 ? -12.164 17.828 7.457 1 97.81 175 GLY A CA 1
ATOM 1389 C C . GLY A 1 175 ? -11.023 17.172 6.707 1 97.81 175 GLY A C 1
ATOM 1390 O O . GLY A 1 175 ? -10.18 16.5 7.312 1 97.81 175 GLY A O 1
ATOM 1391 N N . VAL A 1 176 ? -10.977 17.359 5.375 1 98.56 176 VAL A N 1
ATOM 1392 C CA . VAL A 1 176 ? -9.938 16.734 4.566 1 98.56 176 VAL A CA 1
ATOM 1393 C C . VAL A 1 176 ? -8.562 17.234 5.004 1 98.56 176 VAL A C 1
ATOM 1395 O O . VAL A 1 176 ? -7.586 16.484 5.008 1 98.56 176 VAL A O 1
ATOM 1398 N N . LEU A 1 177 ? -8.508 18.484 5.367 1 98.38 177 LEU A N 1
ATOM 1399 C CA . LEU A 1 177 ? -7.242 19.078 5.797 1 98.38 177 LEU A CA 1
ATOM 1400 C C . LEU A 1 177 ? -6.766 18.438 7.102 1 98.38 177 LEU A C 1
ATOM 1402 O O . LEU A 1 177 ? -5.59 18.094 7.23 1 98.38 177 LEU A O 1
ATOM 1406 N N . ILE A 1 178 ? -7.652 18.281 8.062 1 98.62 178 ILE A N 1
ATOM 1407 C CA . ILE A 1 178 ? -7.293 17.734 9.367 1 98.62 178 ILE A CA 1
ATOM 1408 C C . ILE A 1 178 ? -6.867 16.281 9.211 1 98.62 178 ILE A C 1
ATOM 1410 O O . ILE A 1 178 ? -5.832 15.867 9.742 1 98.62 178 ILE A O 1
ATOM 1414 N N . PHE A 1 179 ? -7.594 15.5 8.469 1 98.88 179 PHE A N 1
ATOM 1415 C CA . PHE A 1 179 ? -7.27 14.086 8.32 1 98.88 179 PHE A CA 1
ATOM 1416 C C . PHE A 1 179 ? -6.023 13.906 7.461 1 98.88 179 PHE A C 1
ATOM 1418 O O . PHE A 1 179 ? -5.246 12.977 7.676 1 98.88 179 PHE A O 1
ATOM 1425 N N . ALA A 1 180 ? -5.789 14.805 6.492 1 98.94 180 ALA A N 1
ATOM 1426 C CA . ALA A 1 180 ? -4.52 14.797 5.766 1 98.94 180 ALA A CA 1
ATOM 1427 C C . ALA A 1 180 ? -3.35 15.078 6.703 1 98.94 180 ALA A C 1
ATOM 1429 O O . ALA A 1 180 ? -2.303 14.438 6.609 1 98.94 180 ALA A O 1
ATOM 1430 N N . ALA A 1 181 ? -3.535 16 7.59 1 98.88 181 ALA A N 1
ATOM 1431 C CA . ALA A 1 181 ? -2.492 16.344 8.555 1 98.88 181 ALA A CA 1
ATOM 1432 C C . ALA A 1 181 ? -2.164 15.156 9.453 1 98.88 181 ALA A C 1
ATOM 1434 O O . ALA A 1 181 ? -0.992 14.844 9.672 1 98.88 181 ALA A O 1
ATOM 1435 N N . ILE A 1 182 ? -3.176 14.469 9.906 1 98.75 182 ILE A N 1
ATOM 1436 C CA . ILE A 1 182 ? -3.041 13.328 10.805 1 98.75 182 ILE A CA 1
ATOM 1437 C C . ILE A 1 182 ? -2.293 12.195 10.102 1 98.75 182 ILE A C 1
ATOM 1439 O O . ILE A 1 182 ? -1.514 11.477 10.727 1 98.75 182 ILE A O 1
ATOM 1443 N N . SER A 1 183 ? -2.402 12.086 8.805 1 98.81 183 SER A N 1
ATOM 1444 C CA . SER A 1 183 ? -1.975 10.875 8.117 1 98.81 183 SER A CA 1
ATOM 1445 C C . SER A 1 183 ? -0.831 11.156 7.152 1 98.81 183 SER A C 1
ATOM 1447 O O . SER A 1 183 ? -0.331 10.242 6.488 1 98.81 183 SER A O 1
ATOM 1449 N N . HIS A 1 184 ? -0.349 12.367 7 1 98.88 184 HIS A N 1
ATOM 1450 C CA . HIS A 1 184 ? 0.494 12.773 5.883 1 98.88 184 HIS A CA 1
ATOM 1451 C C . HIS A 1 184 ? 1.835 12.055 5.906 1 98.88 184 HIS A C 1
ATOM 1453 O O . HIS A 1 184 ? 2.482 11.898 4.871 1 98.88 184 HIS A O 1
ATOM 1459 N N . ASP A 1 185 ? 2.27 11.562 7.047 1 98.75 185 ASP A N 1
ATOM 1460 C CA . ASP A 1 185 ? 3.561 10.898 7.195 1 98.75 185 ASP A CA 1
ATOM 1461 C C . ASP A 1 185 ? 3.395 9.508 7.805 1 98.75 185 ASP A C 1
ATOM 1463 O O . ASP A 1 185 ? 4.332 8.969 8.398 1 98.75 185 ASP A O 1
ATOM 1467 N N . VAL A 1 186 ? 2.176 8.938 7.75 1 98.88 186 VAL A N 1
ATOM 1468 C CA . VAL A 1 186 ? 1.924 7.629 8.344 1 98.88 186 VAL A CA 1
ATOM 1469 C C . VAL A 1 186 ? 2.844 6.586 7.711 1 98.88 186 VAL A C 1
ATOM 1471 O O . VAL A 1 186 ? 3.041 6.582 6.496 1 98.88 186 VAL A O 1
ATOM 1474 N N . ASP A 1 187 ? 3.539 5.773 8.555 1 98.69 187 ASP A N 1
ATOM 1475 C CA . ASP A 1 187 ? 4.449 4.688 8.203 1 98.69 187 ASP A CA 1
ATOM 1476 C C . ASP A 1 187 ? 5.727 5.227 7.566 1 98.69 187 ASP A C 1
ATOM 1478 O O . ASP A 1 187 ? 6.355 4.547 6.75 1 98.69 187 ASP A O 1
ATOM 1482 N N . HIS A 1 188 ? 6.074 6.461 7.824 1 98.75 188 HIS A N 1
ATOM 1483 C CA . HIS A 1 188 ? 7.332 7.027 7.352 1 98.75 188 HIS A CA 1
ATOM 1484 C C . HIS A 1 188 ? 8.523 6.207 7.836 1 98.75 188 HIS A C 1
ATOM 1486 O O . HIS A 1 188 ? 8.664 5.957 9.031 1 98.75 188 HIS A O 1
ATOM 1492 N N . PRO A 1 189 ? 9.43 5.828 6.969 1 98.12 189 PRO A N 1
ATOM 1493 C CA . PRO A 1 189 ? 10.5 4.91 7.359 1 98.12 189 PRO A CA 1
ATOM 1494 C C . PRO A 1 189 ? 11.68 5.621 8.016 1 98.12 189 PRO A C 1
ATOM 1496 O O . PRO A 1 189 ? 12.625 4.973 8.469 1 98.12 189 PRO A O 1
ATOM 1499 N N . GLY A 1 190 ? 11.68 6.957 8.062 1 97.88 190 GLY A N 1
ATOM 1500 C CA . GLY A 1 190 ? 12.75 7.703 8.711 1 97.88 190 GLY A CA 1
ATOM 1501 C C . GLY A 1 190 ? 13.906 8.008 7.785 1 97.88 190 GLY A C 1
ATOM 1502 O O . GLY A 1 190 ? 15.023 8.281 8.242 1 97.88 190 GLY A O 1
ATOM 1503 N N . VAL A 1 191 ? 13.664 7.797 6.52 1 97.19 191 VAL A N 1
ATOM 1504 C CA . VAL A 1 191 ? 14.664 8.117 5.508 1 97.19 191 VAL A CA 1
ATOM 1505 C C . VAL A 1 191 ? 14.039 8.992 4.418 1 97.19 191 VAL A C 1
ATOM 1507 O O . VAL A 1 191 ? 12.812 9.023 4.273 1 97.19 191 VAL A O 1
ATOM 1510 N N . ALA A 1 192 ? 14.844 9.711 3.703 1 96.12 192 ALA A N 1
ATOM 1511 C CA . ALA A 1 192 ? 14.367 10.602 2.65 1 96.12 192 ALA A CA 1
ATOM 1512 C C . ALA A 1 192 ? 14.055 9.828 1.374 1 96.12 192 ALA A C 1
ATOM 1514 O O . ALA A 1 192 ? 14.492 8.688 1.206 1 96.12 192 ALA A O 1
ATOM 1515 N N . ASN A 1 193 ? 13.305 10.445 0.469 1 96.56 193 ASN A N 1
ATOM 1516 C CA . ASN A 1 193 ? 13 9.867 -0.836 1 96.56 193 ASN A CA 1
ATOM 1517 C C . ASN A 1 193 ? 14.273 9.484 -1.587 1 96.56 193 ASN A C 1
ATOM 1519 O O . ASN A 1 193 ? 14.32 8.438 -2.24 1 96.56 193 ASN A O 1
ATOM 1523 N N . SER A 1 194 ? 15.352 10.273 -1.513 1 95.38 194 SER A N 1
ATOM 1524 C CA . SER A 1 194 ? 16.594 10.008 -2.225 1 95.38 194 SER A CA 1
ATOM 1525 C C . SER A 1 194 ? 17.281 8.75 -1.695 1 95.38 194 SER A C 1
ATOM 1527 O O . SER A 1 194 ? 17.938 8.031 -2.451 1 95.38 194 SER A O 1
ATOM 1529 N N . PHE A 1 195 ? 17.172 8.508 -0.406 1 96.44 195 PHE A N 1
ATOM 1530 C CA . PHE A 1 195 ? 17.719 7.281 0.16 1 96.44 195 PHE A CA 1
ATOM 1531 C C . PHE A 1 195 ? 17.062 6.055 -0.457 1 96.44 195 PHE A C 1
ATOM 1533 O O . PHE A 1 195 ? 17.734 5.086 -0.798 1 96.44 195 PHE A O 1
ATOM 1540 N N . LEU A 1 196 ? 15.711 6.098 -0.593 1 96.88 196 LEU A N 1
ATOM 1541 C CA . LEU A 1 196 ? 14.977 4.98 -1.176 1 96.88 196 LEU A CA 1
ATOM 1542 C C . LEU A 1 196 ? 15.383 4.758 -2.627 1 96.88 196 LEU A C 1
ATOM 1544 O O . LEU A 1 196 ? 15.516 3.613 -3.07 1 96.88 196 LEU A O 1
ATOM 1548 N N . LYS A 1 197 ? 15.555 5.816 -3.318 1 95.94 197 LYS A N 1
ATOM 1549 C CA . LYS A 1 197 ? 16.031 5.734 -4.695 1 95.94 197 LYS A CA 1
ATOM 1550 C C . LYS A 1 197 ? 17.422 5.121 -4.758 1 95.94 197 LYS A C 1
ATOM 1552 O O . LYS A 1 197 ? 17.656 4.184 -5.523 1 95.94 197 LYS A O 1
ATOM 1557 N N . ASN A 1 198 ? 18.344 5.641 -3.918 1 94.38 198 ASN A N 1
ATOM 1558 C CA . ASN A 1 198 ? 19.734 5.203 -3.918 1 94.38 198 ASN A CA 1
ATOM 1559 C C . ASN A 1 198 ? 19.875 3.732 -3.535 1 94.38 198 ASN A C 1
ATOM 1561 O O . ASN A 1 198 ? 20.781 3.041 -4 1 94.38 198 ASN A O 1
ATOM 1565 N N . SER A 1 199 ? 18.969 3.244 -2.771 1 94.62 199 SER A N 1
ATOM 1566 C CA . SER A 1 199 ? 19.047 1.87 -2.285 1 94.62 199 SER A CA 1
ATOM 1567 C C . SER A 1 199 ? 18.219 0.935 -3.158 1 94.62 199 SER A C 1
ATOM 1569 O O . SER A 1 199 ? 18.062 -0.249 -2.846 1 94.62 199 SER A O 1
ATOM 1571 N N . CYS A 1 200 ? 17.562 1.434 -4.203 1 94.88 200 CYS A N 1
ATOM 1572 C CA . CYS A 1 200 ? 16.672 0.665 -5.062 1 94.88 200 CYS A CA 1
ATOM 1573 C C . CYS A 1 200 ? 15.609 -0.056 -4.238 1 94.88 200 CYS A C 1
ATOM 1575 O O . CYS A 1 200 ? 15.398 -1.258 -4.406 1 94.88 200 CYS A O 1
ATOM 1577 N N . ASP A 1 201 ? 15.102 0.726 -3.354 1 96.81 201 ASP A N 1
ATOM 1578 C CA . ASP A 1 201 ? 14.109 0.182 -2.434 1 96.81 201 ASP A CA 1
ATOM 1579 C C . ASP A 1 201 ? 12.844 -0.234 -3.182 1 96.81 201 ASP A C 1
ATOM 1581 O O . ASP A 1 201 ? 12.477 0.38 -4.188 1 96.81 201 ASP A O 1
ATOM 1585 N N . ALA A 1 202 ? 12.133 -1.224 -2.68 1 98.06 202 ALA A N 1
ATOM 1586 C CA . ALA A 1 202 ? 10.922 -1.732 -3.318 1 98.06 202 ALA A CA 1
ATOM 1587 C C . ALA A 1 202 ? 9.859 -0.646 -3.412 1 98.06 202 ALA A C 1
ATOM 1589 O O . ALA A 1 202 ? 9.086 -0.608 -4.371 1 98.06 202 ALA A O 1
ATOM 1590 N N . LEU A 1 203 ? 9.805 0.259 -2.414 1 98.38 203 LEU A N 1
ATOM 1591 C CA . LEU A 1 203 ? 8.844 1.354 -2.465 1 98.38 203 LEU A CA 1
ATOM 1592 C C . LEU A 1 203 ? 9.164 2.307 -3.611 1 98.38 203 LEU A C 1
ATOM 1594 O O . LEU A 1 203 ? 8.258 2.818 -4.27 1 98.38 203 LEU A O 1
ATOM 1598 N N . TYR A 1 204 ? 10.461 2.576 -3.826 1 97.94 204 TYR A N 1
ATOM 1599 C CA . TYR A 1 204 ? 10.875 3.422 -4.941 1 97.94 204 TYR A CA 1
ATOM 1600 C C . TYR A 1 204 ? 10.492 2.789 -6.273 1 97.94 204 TYR A C 1
ATOM 1602 O O . TYR A 1 204 ? 10.031 3.479 -7.188 1 97.94 204 TYR A O 1
ATOM 1610 N N . ILE A 1 205 ? 10.625 1.497 -6.359 1 97 205 ILE A N 1
ATOM 1611 C CA . ILE A 1 205 ? 10.289 0.782 -7.586 1 97 205 ILE A CA 1
ATOM 1612 C C . ILE A 1 205 ? 8.781 0.809 -7.801 1 97 205 ILE A C 1
ATOM 1614 O O . ILE A 1 205 ? 8.305 0.952 -8.93 1 97 205 ILE A O 1
ATOM 1618 N N . LEU A 1 206 ? 8.047 0.716 -6.754 1 97.56 206 LEU A N 1
ATOM 1619 C CA . LEU A 1 206 ? 6.59 0.675 -6.781 1 97.56 206 LEU A CA 1
ATOM 1620 C C . LEU A 1 206 ? 6.016 2.018 -7.223 1 97.56 206 LEU A C 1
ATOM 1622 O O . LEU A 1 206 ? 5.152 2.068 -8.102 1 97.56 206 LEU A O 1
ATOM 1626 N N . TYR A 1 207 ? 6.492 3.115 -6.613 1 96.94 207 TYR A N 1
ATOM 1627 C CA . TYR A 1 207 ? 5.809 4.395 -6.754 1 96.94 207 TYR A CA 1
ATOM 1628 C C . TYR A 1 207 ? 6.543 5.301 -7.734 1 96.94 207 TYR A C 1
ATOM 1630 O O . TYR A 1 207 ? 5.973 6.27 -8.242 1 96.94 207 TYR A O 1
ATOM 1638 N N . GLY A 1 208 ? 7.824 5.039 -7.941 1 93.5 208 GLY A N 1
ATOM 1639 C CA . GLY A 1 208 ? 8.609 5.875 -8.836 1 93.5 208 GLY A CA 1
ATOM 1640 C C . GLY A 1 208 ? 9.273 7.047 -8.133 1 93.5 208 GLY A C 1
ATOM 1641 O O . GLY A 1 208 ? 9.336 7.082 -6.906 1 93.5 208 GLY A O 1
ATOM 1642 N N . ASP A 1 209 ? 9.703 7.961 -8.914 1 88.88 209 ASP A N 1
ATOM 1643 C CA . ASP A 1 209 ? 10.617 9 -8.445 1 88.88 209 ASP A CA 1
ATOM 1644 C C . ASP A 1 209 ? 9.844 10.219 -7.938 1 88.88 209 ASP A C 1
ATOM 1646 O O . ASP A 1 209 ? 10.422 11.109 -7.309 1 88.88 209 ASP A O 1
ATOM 1650 N N . SER A 1 210 ? 8.617 10.281 -8.125 1 90.88 210 SER A N 1
ATOM 1651 C CA . SER A 1 210 ? 7.855 11.469 -7.754 1 90.88 210 SER A CA 1
ATOM 1652 C C . SER A 1 210 ? 7.062 11.234 -6.473 1 90.88 210 SER A C 1
ATOM 1654 O O . SER A 1 210 ? 5.902 10.828 -6.52 1 90.88 210 SER A O 1
ATOM 1656 N N . GLY A 1 211 ? 7.754 11.586 -5.336 1 96.56 211 GLY A N 1
ATOM 1657 C CA . GLY A 1 211 ? 7.047 11.547 -4.062 1 96.56 211 GLY A CA 1
ATOM 1658 C C . GLY A 1 211 ? 6.758 10.133 -3.584 1 96.56 211 GLY A C 1
ATOM 1659 O O . GLY A 1 211 ? 5.621 9.805 -3.244 1 96.56 211 GLY A O 1
ATOM 1660 N N . THR A 1 212 ? 7.836 9.297 -3.66 1 98.06 212 THR A N 1
ATOM 1661 C CA . THR A 1 212 ? 7.734 7.898 -3.24 1 98.06 212 THR A CA 1
ATOM 1662 C C . THR A 1 212 ? 7.09 7.797 -1.862 1 98.06 212 THR A C 1
ATOM 1664 O O . THR A 1 212 ? 6.109 7.07 -1.683 1 98.06 212 THR A O 1
ATOM 1667 N N . LEU A 1 213 ? 7.523 8.539 -0.921 1 98.56 213 LEU A N 1
ATOM 1668 C CA . LEU A 1 213 ? 7.043 8.461 0.454 1 98.56 213 LEU A CA 1
ATOM 1669 C C . LEU A 1 213 ? 5.609 8.969 0.555 1 98.56 213 LEU A C 1
ATOM 1671 O O . LEU A 1 213 ? 4.773 8.344 1.219 1 98.56 213 LEU A O 1
ATOM 1675 N N . GLU A 1 214 ? 5.277 10.031 -0.1 1 98.69 214 GLU A N 1
ATOM 1676 C CA . GLU A 1 214 ? 3.939 10.609 -0.022 1 98.69 214 GLU A CA 1
ATOM 1677 C C . GLU A 1 214 ? 2.895 9.664 -0.598 1 98.69 214 GLU A C 1
ATOM 1679 O O . GLU A 1 214 ? 1.796 9.531 -0.053 1 98.69 214 GLU A O 1
ATOM 1684 N N . HIS A 1 215 ? 3.289 8.992 -1.698 1 98.38 215 HIS A N 1
ATOM 1685 C CA . HIS A 1 215 ? 2.395 7.969 -2.225 1 98.38 215 HIS A CA 1
ATOM 1686 C C . HIS A 1 215 ? 2.234 6.816 -1.238 1 98.38 215 HIS A C 1
ATOM 1688 O O . HIS A 1 215 ? 1.133 6.293 -1.062 1 98.38 215 HIS A O 1
ATOM 1694 N N . HIS A 1 216 ? 3.334 6.434 -0.657 1 98.69 216 HIS A N 1
ATOM 1695 C CA . HIS A 1 216 ? 3.314 5.367 0.338 1 98.69 216 HIS A CA 1
ATOM 1696 C C . HIS A 1 216 ? 2.426 5.734 1.521 1 98.69 216 HIS A C 1
ATOM 1698 O O . HIS A 1 216 ? 1.658 4.902 2.01 1 98.69 216 HIS A O 1
ATOM 1704 N N . HIS A 1 217 ? 2.492 6.961 1.998 1 98.88 217 HIS A N 1
ATOM 1705 C CA . HIS A 1 217 ? 1.665 7.426 3.105 1 98.88 217 HIS A CA 1
ATOM 1706 C C . HIS A 1 217 ? 0.182 7.344 2.76 1 98.88 217 HIS A C 1
ATOM 1708 O O . HIS A 1 217 ? -0.615 6.824 3.543 1 98.88 217 HIS A O 1
ATOM 1714 N N . PHE A 1 218 ? -0.146 7.848 1.584 1 98.81 218 PHE A N 1
ATOM 1715 C CA . PHE A 1 218 ? -1.548 7.809 1.187 1 98.81 218 PHE A CA 1
ATOM 1716 C C . PHE A 1 218 ? -2.025 6.371 1.021 1 98.81 218 PHE A C 1
ATOM 1718 O O . PHE A 1 218 ? -3.141 6.031 1.422 1 98.81 218 PHE A O 1
ATOM 1725 N N . SER A 1 219 ? -1.188 5.547 0.382 1 98.56 219 SER A N 1
ATOM 1726 C CA . SER A 1 219 ? -1.533 4.137 0.244 1 98.56 219 SER A CA 1
ATOM 1727 C C . SER A 1 219 ? -1.775 3.49 1.604 1 98.56 219 SER A C 1
ATOM 1729 O O . SER A 1 219 ? -2.703 2.693 1.762 1 98.56 219 SER A O 1
ATOM 1731 N N . THR A 1 220 ? -0.928 3.777 2.574 1 98.75 220 THR A N 1
ATOM 1732 C CA . THR A 1 220 ? -1.082 3.258 3.93 1 98.75 220 THR A CA 1
ATOM 1733 C C . THR A 1 220 ? -2.402 3.719 4.539 1 98.75 220 THR A C 1
ATOM 1735 O O . THR A 1 220 ? -3.102 2.936 5.184 1 98.75 220 THR A O 1
ATOM 1738 N N . LEU A 1 221 ? -2.746 4.973 4.328 1 98.88 221 LEU A N 1
ATOM 1739 C CA . LEU A 1 221 ? -4.031 5.48 4.801 1 98.88 221 LEU A CA 1
ATOM 1740 C C . LEU A 1 221 ? -5.184 4.688 4.195 1 98.88 221 LEU A C 1
ATOM 1742 O O . LEU A 1 221 ? -6.129 4.324 4.898 1 98.88 221 LEU A O 1
ATOM 1746 N N . CYS A 1 222 ? -5.129 4.422 2.918 1 98.69 222 CYS A N 1
ATOM 1747 C CA . CYS A 1 222 ? -6.188 3.676 2.25 1 98.69 222 CYS A CA 1
ATOM 1748 C C . CYS A 1 222 ? -6.312 2.271 2.826 1 98.69 222 CYS A C 1
ATOM 1750 O O . CYS A 1 222 ? -7.422 1.761 2.992 1 98.69 222 CYS A O 1
ATOM 1752 N N . LYS A 1 223 ? -5.168 1.686 3.105 1 98.06 223 LYS A N 1
ATOM 1753 C CA . LYS A 1 223 ? -5.195 0.366 3.73 1 98.06 223 LYS A CA 1
ATOM 1754 C C . LYS A 1 223 ? -5.871 0.419 5.098 1 98.06 223 LYS A C 1
ATOM 1756 O O . LYS A 1 223 ? -6.625 -0.488 5.461 1 98.06 223 LYS A O 1
ATOM 1761 N N . ILE A 1 224 ? -5.602 1.432 5.848 1 98.62 224 ILE A N 1
ATOM 1762 C CA . ILE A 1 224 ? -6.227 1.616 7.156 1 98.62 224 ILE A CA 1
ATOM 1763 C C . ILE A 1 224 ? -7.738 1.765 6.988 1 98.62 224 ILE A C 1
ATOM 1765 O O . ILE A 1 224 ? -8.516 1.138 7.715 1 98.62 224 ILE A O 1
ATOM 1769 N N . LEU A 1 225 ? -8.164 2.539 6.02 1 98.62 225 LEU A N 1
ATOM 1770 C CA . LEU A 1 225 ? -9.57 2.838 5.785 1 98.62 225 LEU A CA 1
ATOM 1771 C C . LEU A 1 225 ? -10.289 1.633 5.184 1 98.62 225 LEU A C 1
ATOM 1773 O O . LEU A 1 225 ? -11.523 1.575 5.184 1 98.62 225 LEU A O 1
ATOM 1777 N N . HIS A 1 226 ? -9.469 0.716 4.582 1 97.69 226 HIS A N 1
ATOM 1778 C CA . HIS A 1 226 ? -10.008 -0.513 4.02 1 97.69 226 HIS A CA 1
ATOM 1779 C C . HIS A 1 226 ? -10.695 -1.356 5.09 1 97.69 226 HIS A C 1
ATOM 1781 O O . HIS A 1 226 ? -11.664 -2.064 4.805 1 97.69 226 HIS A O 1
ATOM 1787 N N . ASN A 1 227 ? -10.172 -1.31 6.309 1 96.38 227 ASN A N 1
ATOM 1788 C CA . ASN A 1 227 ? -10.859 -1.916 7.445 1 96.38 227 ASN A CA 1
ATOM 1789 C C . ASN A 1 227 ? -12.109 -1.131 7.832 1 96.38 227 ASN A C 1
ATOM 1791 O O . ASN A 1 227 ? -12.023 0.054 8.156 1 96.38 227 ASN A O 1
ATOM 1795 N N . ARG A 1 228 ? -13.164 -1.739 7.887 1 93.56 228 ARG A N 1
ATOM 1796 C CA . ARG A 1 228 ? -14.461 -1.098 8.094 1 93.56 228 ARG A CA 1
ATOM 1797 C C . ARG A 1 228 ? -14.516 -0.402 9.453 1 93.56 228 ARG A C 1
ATOM 1799 O O . ARG A 1 228 ? -15.164 0.639 9.594 1 93.56 228 ARG A O 1
ATOM 1806 N N . ASP A 1 229 ? -13.836 -0.952 10.406 1 96.38 229 ASP A N 1
ATOM 1807 C CA . ASP A 1 229 ? -13.836 -0.366 11.742 1 96.38 229 ASP A CA 1
ATOM 1808 C C . ASP A 1 229 ? -13.109 0.978 11.75 1 96.38 229 ASP A C 1
ATOM 1810 O O . ASP A 1 229 ? -13.266 1.766 12.688 1 96.38 229 ASP A O 1
ATOM 1814 N N . ASN A 1 230 ? -12.328 1.205 10.695 1 98.31 230 ASN A N 1
ATOM 1815 C CA . ASN A 1 230 ? -11.555 2.438 10.586 1 98.31 230 ASN A CA 1
ATOM 1816 C C . ASN A 1 230 ? -12.18 3.41 9.594 1 98.31 230 ASN A C 1
ATOM 1818 O O . ASN A 1 230 ? -11.672 4.516 9.398 1 98.31 230 ASN A O 1
ATOM 1822 N N . ASP A 1 231 ? -13.234 3.02 8.938 1 97.56 231 ASP A N 1
ATOM 1823 C CA . ASP A 1 231 ? -13.742 3.793 7.812 1 97.56 231 ASP A CA 1
ATOM 1824 C C . ASP A 1 231 ? -14.539 5.004 8.297 1 97.56 231 ASP A C 1
ATOM 1826 O O . ASP A 1 231 ? -15.766 4.949 8.391 1 97.56 231 ASP A O 1
ATOM 1830 N N . ILE A 1 232 ? -13.922 6.102 8.43 1 98.25 232 ILE A N 1
ATOM 1831 C CA . ILE A 1 232 ? -14.508 7.324 8.969 1 98.25 232 ILE A CA 1
ATOM 1832 C C . ILE A 1 232 ? -15.477 7.926 7.949 1 98.25 232 ILE A C 1
ATOM 1834 O O . ILE A 1 232 ? -16.219 8.859 8.266 1 98.25 232 ILE A O 1
ATOM 1838 N N . PHE A 1 233 ? -15.555 7.383 6.742 1 97.69 233 PHE A N 1
ATOM 1839 C CA . PHE A 1 233 ? -16.438 7.898 5.699 1 97.69 233 PHE A CA 1
ATOM 1840 C C . PHE A 1 233 ? -17.656 7.004 5.539 1 97.69 233 PHE A C 1
ATOM 1842 O O . PHE A 1 233 ? -18.453 7.184 4.609 1 97.69 233 PHE A O 1
ATOM 1849 N N . ALA A 1 234 ? -17.812 6.043 6.395 1 94.81 234 ALA A N 1
ATOM 1850 C CA . ALA A 1 234 ? -18.828 5.016 6.254 1 94.81 234 ALA A CA 1
ATOM 1851 C C . ALA A 1 234 ? -20.219 5.637 6.137 1 94.81 234 ALA A C 1
ATOM 1853 O O . ALA A 1 234 ? -21.109 5.062 5.508 1 94.81 234 ALA A O 1
ATOM 1854 N N . ASN A 1 235 ? -20.438 6.855 6.715 1 95.44 235 ASN A N 1
ATOM 1855 C CA . ASN A 1 235 ? -21.766 7.469 6.73 1 95.44 235 ASN A CA 1
ATOM 1856 C C . ASN A 1 235 ? -21.859 8.609 5.719 1 95.44 235 ASN A C 1
ATOM 1858 O O . ASN A 1 235 ? -22.859 9.344 5.707 1 95.44 235 ASN A O 1
ATOM 1862 N N . VAL A 1 236 ? -20.906 8.781 4.914 1 96.38 236 VAL A N 1
ATOM 1863 C CA . VAL A 1 236 ? -20.922 9.781 3.855 1 96.38 236 VAL A CA 1
ATOM 1864 C C . VAL A 1 236 ? -20.375 9.188 2.564 1 96.38 236 VAL A C 1
ATOM 1866 O O . VAL A 1 236 ? -19.516 9.789 1.917 1 96.38 236 VAL A O 1
ATOM 1869 N N . LEU A 1 237 ? -20.828 8.062 2.189 1 92.81 237 LEU A N 1
ATOM 1870 C CA . LEU A 1 237 ? -20.328 7.273 1.074 1 92.81 237 LEU A CA 1
ATOM 1871 C C . LEU A 1 237 ? -20.391 8.07 -0.227 1 92.81 237 LEU A C 1
ATOM 1873 O O . LEU A 1 237 ? -19.516 7.938 -1.084 1 92.81 237 LEU A O 1
ATOM 1877 N N . SER A 1 238 ? -21.391 8.891 -0.423 1 94.06 238 SER A N 1
ATOM 1878 C CA . SER A 1 238 ? -21.594 9.648 -1.658 1 94.06 238 SER A CA 1
ATOM 1879 C C . SER A 1 238 ? -20.438 10.625 -1.895 1 94.06 238 SER A C 1
ATOM 1881 O O . SER A 1 238 ? -20.156 10.992 -3.037 1 94.06 238 SER A O 1
ATOM 1883 N N . LYS A 1 239 ? -19.719 11.023 -0.846 1 96.56 239 LYS A N 1
ATOM 1884 C CA . LYS A 1 239 ? -18.641 11.992 -0.972 1 96.56 239 LYS A CA 1
ATOM 1885 C C . LYS A 1 239 ? -17.281 11.328 -0.727 1 96.56 239 LYS A C 1
ATOM 1887 O O . LYS A 1 239 ? -16.234 11.969 -0.866 1 96.56 239 LYS A O 1
ATOM 1892 N N . LYS A 1 240 ? -17.266 10.078 -0.379 1 97.25 240 LYS A N 1
ATOM 1893 C CA . LYS A 1 240 ? -16.062 9.391 0.058 1 97.25 240 LYS A CA 1
ATOM 1894 C C . LYS A 1 240 ? -14.953 9.508 -0.989 1 97.25 240 LYS A C 1
ATOM 1896 O O . LYS A 1 240 ? -13.82 9.875 -0.667 1 97.25 240 LYS A O 1
ATOM 1901 N N . SER A 1 241 ? -15.281 9.234 -2.211 1 97.25 241 SER A N 1
ATOM 1902 C CA . SER A 1 241 ? -14.297 9.281 -3.285 1 97.25 241 SER A CA 1
ATOM 1903 C C . SER A 1 241 ? -13.695 10.672 -3.426 1 97.25 241 SER A C 1
ATOM 1905 O O . SER A 1 241 ? -12.477 10.82 -3.531 1 97.25 241 SER A O 1
ATOM 1907 N N . THR A 1 242 ? -14.539 11.633 -3.412 1 97.94 242 THR A N 1
ATOM 1908 C CA . THR A 1 242 ? -14.086 13.016 -3.555 1 97.94 242 THR A CA 1
ATOM 1909 C C . THR A 1 242 ? -13.227 13.43 -2.367 1 97.94 242 THR A C 1
ATOM 1911 O O . THR A 1 242 ? -12.164 14.031 -2.545 1 97.94 242 THR A O 1
ATOM 1914 N N . LEU A 1 243 ? -13.664 13.141 -1.191 1 98.31 243 LEU A N 1
ATOM 1915 C CA . LEU A 1 243 ? -12.93 13.5 0.017 1 98.31 243 LEU A CA 1
ATOM 1916 C C . LEU A 1 243 ? -11.562 12.828 0.04 1 98.31 243 LEU A C 1
ATOM 1918 O O . LEU A 1 243 ? -10.555 13.469 0.33 1 98.31 243 LEU A O 1
ATOM 1922 N N . LEU A 1 244 ? -11.539 11.562 -0.298 1 98.31 244 LEU A N 1
ATOM 1923 C CA . LEU A 1 244 ? -10.281 10.812 -0.276 1 98.31 244 LEU A CA 1
ATOM 1924 C C . LEU A 1 244 ? -9.328 11.32 -1.353 1 98.31 244 LEU A C 1
ATOM 1926 O O . LEU A 1 244 ? -8.117 11.352 -1.146 1 98.31 244 LEU A O 1
ATOM 1930 N N . ARG A 1 245 ? -9.805 11.695 -2.443 1 97.94 245 ARG A N 1
ATOM 1931 C CA . ARG A 1 245 ? -8.969 12.258 -3.498 1 97.94 245 ARG A CA 1
ATOM 1932 C C . ARG A 1 245 ? -8.336 13.578 -3.053 1 97.94 245 ARG A C 1
ATOM 1934 O O . ARG A 1 245 ? -7.176 13.852 -3.359 1 97.94 245 ARG A O 1
ATOM 1941 N N . ARG A 1 246 ? -9.117 14.352 -2.416 1 98.44 246 ARG A N 1
ATOM 1942 C CA . ARG A 1 246 ? -8.586 15.609 -1.895 1 98.44 246 ARG A CA 1
ATOM 1943 C C . ARG A 1 246 ? -7.512 15.352 -0.844 1 98.44 246 ARG A C 1
ATOM 1945 O O . ARG A 1 246 ? -6.488 16.047 -0.819 1 98.44 246 ARG A O 1
ATOM 1952 N N . ILE A 1 247 ? -7.742 14.383 -0.026 1 98.81 247 ILE A N 1
ATOM 1953 C CA . ILE A 1 247 ? -6.738 14.016 0.966 1 98.81 247 ILE A CA 1
ATOM 1954 C C . ILE A 1 247 ? -5.465 13.547 0.263 1 98.81 247 ILE A C 1
ATOM 1956 O O . ILE A 1 247 ? -4.355 13.906 0.666 1 98.81 247 ILE A O 1
ATOM 1960 N N . LYS A 1 248 ? -5.652 12.742 -0.762 1 98.69 248 LYS A N 1
ATOM 1961 C CA . LYS A 1 248 ? -4.516 12.281 -1.554 1 98.69 248 LYS A CA 1
ATOM 1962 C C . LYS A 1 248 ? -3.682 13.453 -2.057 1 98.69 248 LYS A C 1
ATOM 1964 O O . LYS A 1 248 ? -2.459 13.469 -1.897 1 98.69 248 LYS A O 1
ATOM 1969 N N . GLU A 1 249 ? -4.32 14.406 -2.621 1 98.44 249 GLU A N 1
ATOM 1970 C CA . GLU A 1 249 ? -3.629 15.555 -3.189 1 98.44 249 GLU A CA 1
ATOM 1971 C C . GLU A 1 249 ? -2.881 16.344 -2.113 1 98.44 249 GLU A C 1
ATOM 1973 O O . GLU A 1 249 ? -1.772 16.828 -2.35 1 98.44 249 GLU A O 1
ATOM 1978 N N . LEU A 1 250 ? -3.488 16.484 -1.016 1 98.81 250 LEU A N 1
ATOM 1979 C CA . LEU A 1 250 ? -2.867 17.203 0.087 1 98.81 250 LEU A CA 1
ATOM 1980 C C . LEU A 1 250 ? -1.631 16.469 0.594 1 98.81 250 LEU A C 1
ATOM 1982 O O . LEU A 1 250 ? -0.583 17.078 0.808 1 98.81 250 LEU A O 1
ATOM 1986 N N . ILE A 1 251 ? -1.77 15.141 0.752 1 98.81 251 ILE A N 1
ATOM 1987 C CA . ILE A 1 251 ? -0.63 14.352 1.217 1 98.81 251 ILE A CA 1
ATOM 1988 C C . ILE A 1 251 ? 0.497 14.422 0.189 1 98.81 251 ILE A C 1
ATOM 1990 O O . ILE A 1 251 ? 1.659 14.625 0.545 1 98.81 251 ILE A O 1
ATOM 1994 N N . LEU A 1 252 ? 0.185 14.32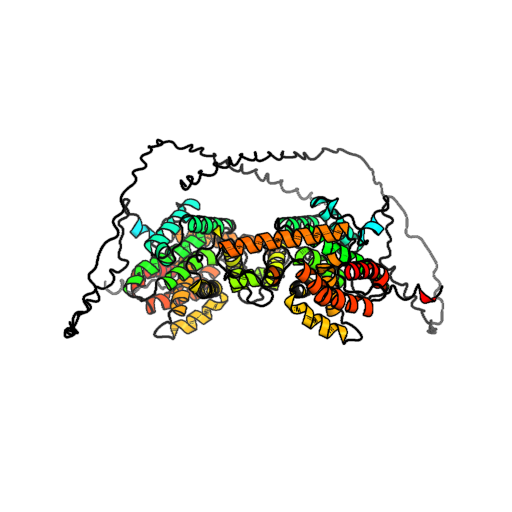 -1.051 1 98.31 252 LEU A N 1
ATOM 1995 C CA . LEU A 1 252 ? 1.188 14.352 -2.109 1 98.31 252 LEU A CA 1
ATOM 1996 C C . LEU A 1 252 ? 1.893 15.703 -2.158 1 98.31 252 LEU A C 1
ATOM 1998 O O . LEU A 1 252 ? 3.072 15.781 -2.508 1 98.31 252 LEU A O 1
ATOM 2002 N N . CYS A 1 253 ? 1.234 16.75 -1.745 1 97.56 253 CYS A N 1
ATOM 2003 C CA . CYS A 1 253 ? 1.803 18.078 -1.858 1 97.56 253 CYS A CA 1
ATOM 2004 C C . CYS A 1 253 ? 2.838 18.328 -0.768 1 97.56 253 CYS A C 1
ATOM 2006 O O . CYS A 1 253 ? 3.605 19.297 -0.84 1 97.56 253 CYS A O 1
ATOM 2008 N N . THR A 1 254 ? 2.932 17.453 0.214 1 97.75 254 THR A N 1
ATOM 2009 C CA . THR A 1 254 ? 3.883 17.641 1.305 1 97.75 254 THR A CA 1
ATOM 2010 C C . THR A 1 254 ? 5.285 17.219 0.876 1 97.75 254 THR A C 1
ATOM 2012 O O . THR A 1 254 ? 6.25 17.406 1.628 1 97.75 254 THR A O 1
ATOM 2015 N N . ASP A 1 255 ? 5.387 16.641 -0.302 1 96.75 255 ASP A N 1
ATOM 2016 C CA . ASP A 1 255 ? 6.707 16.438 -0.884 1 96.75 255 ASP A CA 1
ATOM 2017 C C . ASP A 1 255 ? 7.461 17.75 -1.032 1 96.75 255 ASP A C 1
ATOM 2019 O O . ASP A 1 255 ? 7.035 18.641 -1.785 1 96.75 255 ASP A O 1
ATOM 2023 N N . MET A 1 256 ? 8.547 17.859 -0.379 1 94 256 MET A N 1
ATOM 2024 C CA . MET A 1 256 ? 9.305 19.094 -0.339 1 94 256 MET A CA 1
ATOM 2025 C C . MET A 1 256 ? 9.82 19.469 -1.727 1 94 256 MET A C 1
ATOM 2027 O O . MET A 1 256 ? 10.062 20.641 -2.014 1 94 256 MET A O 1
ATOM 2031 N N . ALA A 1 257 ? 9.961 18.516 -2.598 1 93.31 257 ALA A N 1
ATOM 2032 C CA . ALA A 1 257 ? 10.438 18.781 -3.955 1 93.31 257 ALA A CA 1
ATOM 2033 C C . ALA A 1 257 ? 9.43 19.625 -4.73 1 93.31 257 ALA A C 1
ATOM 2035 O O . ALA A 1 257 ? 9.789 20.297 -5.699 1 93.31 257 ALA A O 1
ATOM 2036 N N . LYS A 1 258 ? 8.227 19.656 -4.293 1 94.5 258 LYS A N 1
ATOM 2037 C CA . LYS A 1 258 ? 7.164 20.375 -4.988 1 94.5 258 LYS A CA 1
ATOM 2038 C C . LYS A 1 258 ? 6.984 21.781 -4.418 1 94.5 258 LYS A C 1
ATOM 2040 O O . LYS A 1 258 ? 6.23 22.594 -4.965 1 94.5 258 LYS A O 1
ATOM 2045 N N . GLN A 1 259 ? 7.637 22.141 -3.4 1 95.38 259 GLN A N 1
ATOM 2046 C CA . GLN A 1 259 ? 7.395 23.375 -2.66 1 95.38 259 GLN A CA 1
ATOM 2047 C C . GLN A 1 259 ? 7.809 24.594 -3.475 1 95.38 259 GLN A C 1
ATOM 2049 O O . GLN A 1 259 ? 7.07 25.578 -3.545 1 95.38 259 GLN A O 1
ATOM 2054 N N . PRO A 1 260 ? 8.977 24.547 -4.148 1 95.25 260 PRO A N 1
ATOM 2055 C CA . PRO A 1 260 ? 9.367 25.734 -4.918 1 95.25 260 PRO A CA 1
ATOM 2056 C C . PRO A 1 260 ? 8.359 26.094 -6.008 1 95.25 260 PRO A C 1
ATOM 2058 O O . PRO A 1 260 ? 8.008 27.266 -6.176 1 95.25 260 PRO A O 1
ATOM 2061 N N . ALA A 1 261 ? 7.902 25.078 -6.66 1 96.38 261 ALA A N 1
ATOM 2062 C CA . ALA A 1 261 ? 6.906 25.328 -7.703 1 96.38 261 ALA A CA 1
ATOM 2063 C C . ALA A 1 261 ? 5.613 25.875 -7.105 1 96.38 261 ALA A C 1
ATOM 2065 O O . ALA A 1 261 ? 4.977 26.75 -7.699 1 96.38 261 ALA A O 1
ATOM 2066 N N . PHE A 1 262 ? 5.242 25.375 -6.016 1 97.5 262 PHE A N 1
ATOM 2067 C CA . PHE A 1 262 ? 4.031 25.844 -5.355 1 97.5 262 PHE A CA 1
ATOM 2068 C C 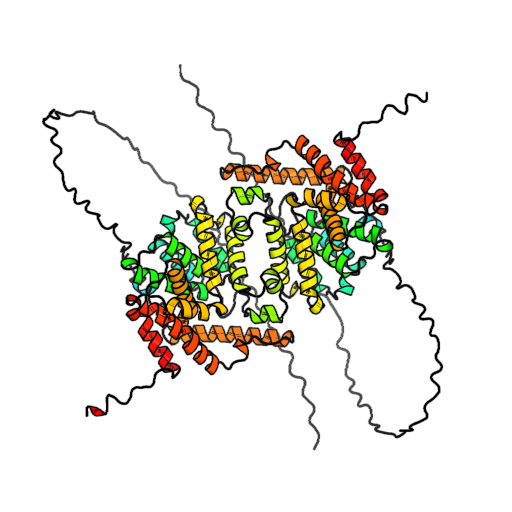. PHE A 1 262 ? 4.168 27.312 -4.945 1 97.5 262 PHE A C 1
ATOM 2070 O O . PHE A 1 262 ? 3.271 28.125 -5.199 1 97.5 262 PHE A O 1
ATOM 2077 N N . ILE A 1 263 ? 5.25 27.656 -4.281 1 96.94 263 ILE A N 1
ATOM 2078 C CA . ILE A 1 263 ? 5.5 29.016 -3.816 1 96.94 263 ILE A CA 1
ATOM 2079 C C . ILE A 1 263 ? 5.496 29.984 -5.004 1 96.94 263 ILE A C 1
ATOM 2081 O O . ILE A 1 263 ? 4.863 31.047 -4.949 1 96.94 263 ILE A O 1
ATOM 2085 N N . ALA A 1 264 ? 6.195 29.594 -6.07 1 96.44 264 ALA A N 1
ATOM 2086 C CA . ALA A 1 264 ? 6.277 30.438 -7.262 1 96.44 264 ALA A CA 1
ATOM 2087 C C . ALA A 1 264 ? 4.891 30.719 -7.828 1 96.44 264 ALA A C 1
ATOM 2089 O O . ALA A 1 264 ? 4.594 31.844 -8.227 1 96.44 264 ALA A O 1
ATOM 2090 N N . SER A 1 265 ? 4.094 29.719 -7.809 1 96.69 265 SER A N 1
ATOM 2091 C CA . SER A 1 265 ? 2.746 29.859 -8.359 1 96.69 265 SER A CA 1
ATOM 2092 C C . SER A 1 265 ? 1.847 30.656 -7.426 1 96.69 265 SER A C 1
ATOM 2094 O O . SER A 1 265 ? 1.141 31.578 -7.867 1 96.69 265 SER A O 1
ATOM 2096 N N . ALA A 1 266 ? 1.866 30.375 -6.164 1 96.06 266 ALA A N 1
ATOM 2097 C CA . ALA A 1 266 ? 0.973 30.984 -5.18 1 96.06 266 ALA A CA 1
ATOM 2098 C C . ALA A 1 266 ? 1.336 32.438 -4.941 1 96.06 266 ALA A C 1
ATOM 2100 O O . ALA A 1 266 ? 0.459 33.281 -4.699 1 96.06 266 ALA A O 1
ATOM 2101 N N . SER A 1 267 ? 2.59 32.812 -5.043 1 94.44 267 SER A N 1
ATOM 2102 C CA . SER A 1 267 ? 3.057 34.156 -4.762 1 94.44 267 SER A CA 1
ATOM 2103 C C . SER A 1 267 ? 2.6 35.125 -5.84 1 94.44 267 SER A C 1
ATOM 2105 O O . SER A 1 267 ? 2.49 36.344 -5.586 1 94.44 267 SER A O 1
ATOM 2107 N N . LYS A 1 268 ? 2.348 34.688 -7.012 1 94.62 268 LYS A N 1
ATOM 2108 C CA . LYS A 1 268 ? 1.989 35.531 -8.141 1 94.62 268 LYS A CA 1
ATOM 2109 C C . LYS A 1 268 ? 0.484 35.781 -8.188 1 94.62 268 LYS A C 1
ATOM 2111 O O . LYS A 1 268 ? 0.017 36.656 -8.906 1 94.62 268 LYS A O 1
ATOM 2116 N N . LYS A 1 269 ? -0.186 35.125 -7.414 1 93.44 269 LYS A N 1
ATOM 2117 C CA . LYS A 1 269 ? -1.643 35.188 -7.48 1 93.44 269 LYS A CA 1
ATOM 2118 C C . LYS A 1 269 ? -2.189 36.156 -6.445 1 93.44 269 LYS A C 1
ATOM 2120 O O . LYS A 1 269 ? -1.664 36.25 -5.336 1 93.44 269 LYS A O 1
ATOM 2125 N N . ASP A 1 270 ? -3.26 36.812 -6.867 1 90.31 270 ASP A N 1
ATOM 2126 C CA . ASP A 1 270 ? -3.928 37.75 -5.945 1 90.31 270 ASP A CA 1
ATOM 2127 C C . ASP A 1 270 ? -4.836 36.969 -4.98 1 90.31 270 ASP A C 1
ATOM 2129 O O . ASP A 1 270 ? -5.066 37.438 -3.854 1 90.31 270 ASP A O 1
ATOM 2133 N N . SER A 1 271 ? -5.395 35.969 -5.535 1 91.62 271 SER A N 1
ATOM 2134 C CA . SER A 1 271 ? -6.254 35.094 -4.719 1 91.62 271 SER A CA 1
ATOM 2135 C C . SER A 1 271 ? -5.984 33.625 -4.992 1 91.62 271 SER A C 1
ATOM 2137 O O . SER A 1 271 ? -5.711 33.25 -6.129 1 91.62 271 SER A O 1
ATOM 2139 N N . LEU A 1 272 ? -6.109 32.875 -3.934 1 94.62 272 LEU A N 1
ATOM 2140 C CA . LEU A 1 272 ? -5.871 31.422 -4.043 1 94.62 272 LEU A CA 1
ATOM 2141 C C . LEU A 1 272 ? -7.191 30.672 -4.148 1 94.62 272 LEU A C 1
ATOM 2143 O O . LEU A 1 272 ? -8.18 31.031 -3.504 1 94.62 272 LEU A O 1
ATOM 2147 N N . SER A 1 273 ? -7.172 29.641 -5.023 1 94.5 273 SER A N 1
ATOM 2148 C CA . SER A 1 273 ? -8.305 28.719 -5.039 1 94.5 273 SER A CA 1
ATOM 2149 C C . SER A 1 273 ? -8.43 27.969 -3.717 1 94.5 273 SER A C 1
ATOM 2151 O O . SER A 1 273 ? -7.508 27.984 -2.9 1 94.5 273 SER A O 1
ATOM 2153 N N . THR A 1 274 ? -9.531 27.344 -3.486 1 94.75 274 THR A N 1
ATOM 2154 C CA . THR A 1 274 ? -9.742 26.547 -2.281 1 94.75 274 THR A CA 1
ATOM 2155 C C . THR A 1 274 ? -8.664 25.469 -2.146 1 94.75 274 THR A C 1
ATOM 2157 O O . THR A 1 274 ? -8.078 25.312 -1.075 1 94.75 274 THR A O 1
ATOM 2160 N N . ASP A 1 275 ? -8.375 24.75 -3.23 1 95.88 275 ASP A N 1
ATOM 2161 C CA . ASP A 1 275 ? -7.391 23.688 -3.211 1 95.88 275 ASP A CA 1
ATOM 2162 C C . ASP A 1 275 ? -5.996 24.219 -2.902 1 95.88 275 ASP A C 1
ATOM 2164 O O . ASP A 1 275 ? -5.238 23.609 -2.15 1 95.88 275 ASP A O 1
ATOM 2168 N N . GLU A 1 276 ? -5.676 25.297 -3.498 1 96.81 276 GLU A N 1
ATOM 2169 C CA . GLU A 1 276 ? -4.383 25.922 -3.236 1 96.81 276 GLU A CA 1
ATOM 2170 C C . GLU A 1 276 ? -4.277 26.391 -1.786 1 96.81 276 GLU A C 1
ATOM 2172 O O . GLU A 1 276 ? -3.209 26.297 -1.178 1 96.81 276 GLU A O 1
ATOM 2177 N N . THR A 1 277 ? -5.371 26.938 -1.306 1 96.94 277 THR A N 1
ATOM 2178 C CA . THR A 1 277 ? -5.418 27.375 0.082 1 96.94 277 THR A CA 1
ATOM 2179 C C . THR A 1 277 ? -5.172 26.219 1.034 1 96.94 277 THR A C 1
ATOM 2181 O O . THR A 1 277 ? -4.375 26.328 1.967 1 96.94 277 THR A O 1
ATOM 2184 N N . LEU A 1 278 ? -5.816 25.094 0.793 1 98 278 LEU A N 1
ATOM 2185 C CA . LEU A 1 278 ? -5.645 23.922 1.63 1 98 278 LEU A CA 1
ATOM 2186 C C . LEU A 1 278 ? -4.203 23.422 1.576 1 98 278 LEU A C 1
ATOM 2188 O O . LEU A 1 278 ? -3.627 23.062 2.605 1 98 278 LEU A O 1
ATOM 2192 N N . LYS A 1 279 ? -3.65 23.406 0.393 1 98.5 279 LYS A N 1
ATOM 2193 C CA . LYS A 1 279 ? -2.258 23 0.24 1 98.5 279 LYS A CA 1
ATOM 2194 C C . LYS A 1 279 ? -1.324 23.938 1.002 1 98.5 279 LYS A C 1
ATOM 2196 O O . LYS A 1 279 ? -0.389 23.484 1.666 1 98.5 279 LYS A O 1
ATOM 2201 N N . LEU A 1 280 ? -1.572 25.219 0.875 1 98.06 280 LEU A N 1
ATOM 2202 C CA . LEU A 1 280 ? -0.774 26.203 1.594 1 98.06 280 LEU A CA 1
ATOM 2203 C C . LEU A 1 280 ? -0.823 25.953 3.098 1 98.06 280 LEU A C 1
ATOM 2205 O O . LEU A 1 280 ? 0.214 25.953 3.764 1 98.06 280 LEU A O 1
ATOM 2209 N N . PHE A 1 281 ? -2.027 25.734 3.611 1 98.19 281 PHE A N 1
ATOM 2210 C CA . PHE A 1 281 ? -2.211 25.516 5.043 1 98.19 281 PHE A CA 1
ATOM 2211 C C . PHE A 1 281 ? -1.44 24.281 5.508 1 98.19 281 PHE A C 1
ATOM 2213 O O . PHE A 1 281 ? -0.727 24.344 6.512 1 98.19 281 PHE A O 1
ATOM 2220 N N . LEU A 1 282 ? -1.54 23.188 4.773 1 98.75 282 LEU A N 1
ATOM 2221 C CA . LEU A 1 282 ? -0.878 21.953 5.195 1 98.75 282 LEU A CA 1
ATOM 2222 C C . LEU A 1 282 ? 0.637 22.094 5.086 1 98.75 282 LEU A C 1
ATOM 2224 O O . LEU A 1 282 ? 1.371 21.625 5.961 1 98.75 282 LEU A O 1
ATOM 2228 N N . LYS A 1 283 ? 1.116 22.688 4.008 1 98.56 283 LYS A N 1
ATOM 2229 C CA . LYS A 1 283 ? 2.551 22.891 3.836 1 98.56 283 LYS A CA 1
ATOM 2230 C C . LYS A 1 283 ? 3.125 23.734 4.969 1 98.56 283 LYS A C 1
ATOM 2232 O O . LYS A 1 283 ? 4.203 23.438 5.492 1 98.56 283 LYS A O 1
ATOM 2237 N N . CYS A 1 284 ? 2.416 24.828 5.312 1 97.94 284 CYS A N 1
ATOM 2238 C CA . CYS A 1 284 ? 2.852 25.656 6.426 1 97.94 284 CYS A CA 1
ATOM 2239 C C . CYS A 1 284 ? 2.85 24.875 7.73 1 97.94 284 CYS A C 1
ATOM 2241 O O . CYS A 1 284 ? 3.807 24.953 8.508 1 97.94 284 CYS A O 1
ATOM 2243 N N . ALA A 1 285 ? 1.788 24.156 7.902 1 98.25 285 ALA A N 1
ATOM 2244 C CA . ALA A 1 285 ? 1.679 23.37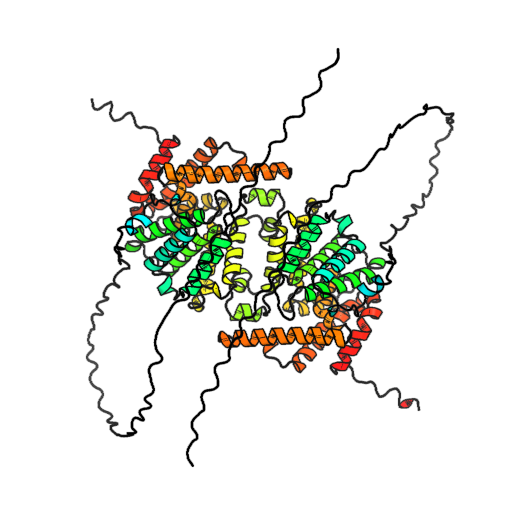5 9.125 1 98.25 285 ALA A CA 1
ATOM 2245 C C . ALA A 1 285 ? 2.807 22.344 9.219 1 98.25 285 ALA A C 1
ATOM 2247 O O . ALA A 1 285 ? 3.355 22.109 10.305 1 98.25 285 ALA A O 1
ATOM 2248 N N . ASP A 1 286 ? 3.176 21.703 8.148 1 98.19 286 ASP A N 1
ATOM 2249 C CA . ASP A 1 286 ? 4.172 20.641 8.078 1 98.19 286 ASP A CA 1
ATOM 2250 C C . ASP A 1 286 ? 5.559 21.156 8.453 1 98.19 286 ASP A C 1
ATOM 2252 O O . ASP A 1 286 ? 6.391 20.406 8.969 1 98.19 286 ASP A O 1
ATOM 2256 N N . ILE A 1 287 ? 5.871 22.406 8.25 1 96.06 287 ILE A N 1
ATOM 2257 C CA . ILE A 1 287 ? 7.18 22.953 8.594 1 96.06 287 ILE A CA 1
ATOM 2258 C C . ILE A 1 287 ? 7.035 23.984 9.711 1 96.06 287 ILE A C 1
ATOM 2260 O O . ILE A 1 287 ? 7.844 24.906 9.812 1 96.06 287 ILE A O 1
ATOM 2264 N N . SER A 1 288 ? 6.043 23.891 10.516 1 93.31 288 SER A N 1
ATOM 2265 C CA . SER A 1 288 ? 5.652 24.891 11.5 1 93.31 288 SER A CA 1
ATOM 2266 C C . SER A 1 288 ? 6.582 24.875 12.703 1 93.31 288 SER A C 1
ATOM 2268 O O . SER A 1 288 ? 6.449 25.703 13.609 1 93.31 288 SER A O 1
ATOM 2270 N N . ASN A 1 289 ? 7.453 23.922 12.75 1 89.75 289 ASN A N 1
ATOM 2271 C CA . ASN A 1 289 ? 8.438 23.969 13.828 1 89.75 289 ASN A CA 1
ATOM 2272 C C . ASN A 1 289 ? 9.148 25.312 13.891 1 89.75 289 ASN A C 1
ATOM 2274 O O . ASN A 1 289 ? 9.508 25.781 14.977 1 89.75 289 ASN A O 1
ATOM 2278 N N . GLU A 1 290 ? 9.266 25.953 12.82 1 86.62 290 GLU A N 1
ATOM 2279 C CA . GLU A 1 290 ? 10.008 27.203 12.688 1 86.62 290 GLU A CA 1
ATOM 2280 C C . GLU A 1 290 ? 9.188 28.391 13.188 1 86.62 290 GLU A C 1
ATOM 2282 O O . GLU A 1 290 ? 9.719 29.484 13.336 1 86.62 290 GLU A O 1
ATOM 2287 N N . VAL A 1 291 ? 7.98 28.188 13.484 1 90.38 291 VAL A N 1
ATOM 2288 C CA . VAL A 1 291 ? 7.137 29.266 13.977 1 90.38 291 VAL A CA 1
ATOM 2289 C C . VAL A 1 291 ? 6.668 28.953 15.391 1 90.38 291 VAL A C 1
ATOM 2291 O O . VAL A 1 291 ? 5.652 29.484 15.844 1 90.38 291 VAL A O 1
ATOM 2294 N N . ARG A 1 292 ? 7.336 28.078 16.016 1 91.81 292 ARG A N 1
ATOM 2295 C CA . ARG A 1 292 ? 7.117 27.766 17.422 1 91.81 292 ARG A CA 1
ATOM 2296 C C . ARG A 1 292 ? 8.203 28.406 18.297 1 91.81 292 ARG A C 1
ATOM 2298 O O . ARG A 1 292 ? 9.273 28.75 17.797 1 91.81 292 ARG A O 1
ATOM 2305 N N . PRO A 1 293 ? 7.879 28.547 19.641 1 88.69 293 PRO A N 1
ATOM 2306 C CA . PRO A 1 293 ? 8.922 29.062 20.531 1 88.69 293 PRO A CA 1
ATOM 2307 C C . PRO A 1 293 ? 10.195 28.219 20.516 1 88.69 293 PRO A C 1
ATOM 2309 O O . PRO A 1 293 ? 10.117 27 20.375 1 88.69 293 PRO A O 1
ATOM 2312 N N . LYS A 1 294 ? 11.297 28.844 20.812 1 88.12 294 LYS A N 1
ATOM 2313 C CA . LYS A 1 294 ? 12.625 28.266 20.641 1 88.12 294 LYS A CA 1
ATOM 2314 C C . LYS A 1 294 ? 12.766 26.953 21.391 1 88.12 294 LYS A C 1
ATOM 2316 O O . LYS A 1 294 ? 13.289 25.969 20.859 1 88.12 294 LYS A O 1
ATOM 2321 N N . PRO A 1 295 ? 12.305 26.859 22.656 1 89.25 295 PRO A N 1
ATOM 2322 C CA . PRO A 1 295 ? 12.484 25.594 23.391 1 89.25 295 PRO A CA 1
ATOM 2323 C C . PRO A 1 295 ? 11.758 24.422 22.719 1 89.25 295 PRO A C 1
ATOM 2325 O O . PRO A 1 295 ? 12.242 23.297 22.766 1 89.25 295 PRO A O 1
ATOM 2328 N N . ILE A 1 296 ? 10.617 24.672 22.156 1 91.94 296 ILE A N 1
ATOM 2329 C CA . ILE A 1 296 ? 9.852 23.641 21.469 1 91.94 296 ILE A CA 1
ATOM 2330 C C . ILE A 1 296 ? 10.477 23.344 20.094 1 91.94 296 ILE A C 1
ATOM 2332 O O . ILE A 1 296 ? 10.711 22.188 19.75 1 91.94 296 ILE A O 1
ATOM 2336 N N . ALA A 1 297 ? 10.805 24.391 19.391 1 92.19 297 ALA A N 1
ATOM 2337 C CA . ALA A 1 297 ? 11.383 24.281 18.047 1 92.19 297 ALA A CA 1
ATOM 2338 C C . ALA A 1 297 ? 12.703 23.516 18.078 1 92.19 297 ALA A C 1
ATOM 2340 O O . ALA A 1 297 ? 12.969 22.672 17.219 1 92.19 297 ALA A O 1
ATOM 2341 N N . GLN A 1 298 ? 13.5 23.812 19.062 1 91.75 298 GLN A N 1
ATOM 2342 C CA . GLN A 1 298 ? 14.812 23.188 19.156 1 91.75 298 GLN A CA 1
ATOM 2343 C C . GLN A 1 298 ? 14.688 21.688 19.391 1 91.75 298 GLN A C 1
ATOM 2345 O O . GLN A 1 298 ? 15.461 20.906 18.828 1 91.75 298 GLN A O 1
ATOM 2350 N N . LYS A 1 299 ? 13.766 21.281 20.219 1 94.88 299 LYS A N 1
ATOM 2351 C CA . LYS A 1 299 ? 13.547 19.859 20.469 1 94.88 299 LYS A CA 1
ATOM 2352 C C . LYS A 1 299 ? 13.133 19.141 19.188 1 94.88 299 LYS A C 1
ATOM 2354 O O . LYS A 1 299 ? 13.586 18.031 18.922 1 94.88 299 LYS A O 1
ATOM 2359 N N . ILE A 1 300 ? 12.273 19.719 18.422 1 95.25 300 ILE A N 1
ATOM 2360 C CA . ILE A 1 300 ? 11.789 19.141 17.188 1 95.25 300 ILE A CA 1
ATOM 2361 C C . ILE A 1 300 ? 12.938 19.062 16.172 1 95.25 300 ILE A C 1
ATOM 2363 O O . ILE A 1 300 ? 13.133 18.016 15.539 1 95.25 300 ILE A O 1
ATOM 2367 N N . VAL A 1 301 ? 13.75 20.094 16.047 1 93.38 301 VAL A N 1
ATOM 2368 C CA . VAL A 1 301 ? 14.867 20.125 15.117 1 93.38 301 VAL A CA 1
ATOM 2369 C C . VAL A 1 301 ? 15.906 19.078 15.516 1 93.38 301 VAL A C 1
ATOM 2371 O O . VAL A 1 301 ? 16.484 18.406 14.656 1 93.38 301 VAL A O 1
ATOM 2374 N N . ASP A 1 302 ? 16.156 19 16.797 1 95.44 302 ASP A N 1
ATOM 2375 C CA . ASP A 1 302 ? 17.078 17.984 17.281 1 95.44 302 ASP A CA 1
ATOM 2376 C C . ASP A 1 302 ? 16.625 16.578 16.891 1 95.44 302 ASP A C 1
ATOM 2378 O O . ASP A 1 302 ? 17.453 15.727 16.547 1 95.44 302 ASP A O 1
ATOM 2382 N N . SER A 1 303 ? 15.336 16.312 17 1 96.94 303 SER A N 1
ATOM 2383 C CA . SER A 1 303 ? 14.789 15.023 16.609 1 96.94 303 SER A CA 1
ATOM 2384 C C . SER A 1 303 ? 14.992 14.766 15.117 1 96.94 303 SER A C 1
ATOM 2386 O O . SER A 1 303 ? 15.266 13.633 14.711 1 96.94 303 SER A O 1
ATOM 2388 N N . LEU A 1 304 ? 14.844 15.766 14.305 1 96.31 304 LEU A N 1
ATOM 2389 C CA . LEU A 1 304 ? 15.078 15.648 12.867 1 96.31 304 LEU A CA 1
ATOM 2390 C C . LEU A 1 304 ? 16.516 15.258 12.578 1 96.31 304 LEU A C 1
ATOM 2392 O O . LEU A 1 304 ? 16.781 14.359 11.781 1 96.31 304 LEU A O 1
ATOM 2396 N N . TYR A 1 305 ? 17.438 15.867 13.242 1 95.69 305 TYR A N 1
ATOM 2397 C CA . TYR A 1 305 ? 18.859 15.602 12.992 1 95.69 305 TYR A CA 1
ATOM 2398 C C . TYR A 1 305 ? 19.266 14.242 13.531 1 95.69 305 TYR A C 1
ATOM 2400 O O . TYR A 1 305 ? 20.141 13.57 12.969 1 95.69 305 TYR A O 1
ATOM 2408 N N . GLN A 1 306 ? 18.625 13.859 14.641 1 97.31 306 GLN A N 1
ATOM 2409 C CA . GLN A 1 306 ? 18.844 12.492 15.094 1 97.31 306 GLN A CA 1
ATOM 2410 C C . GLN A 1 306 ? 18.406 11.484 14.031 1 97.31 306 GLN A C 1
ATOM 2412 O O . GLN A 1 306 ? 19.109 10.5 13.781 1 97.31 306 GLN A O 1
ATOM 2417 N N . GLU A 1 307 ? 17.312 11.727 13.414 1 97.56 307 GLU A N 1
ATOM 2418 C CA . GLU A 1 307 ? 16.812 10.859 12.352 1 97.56 307 GLU A CA 1
ATOM 2419 C C . GLU A 1 307 ? 17.75 10.859 11.141 1 97.56 307 GLU A C 1
ATOM 2421 O O . GLU A 1 307 ? 18.016 9.812 10.555 1 97.56 307 GLU A O 1
ATOM 2426 N N . MET A 1 308 ? 18.297 11.977 10.805 1 96.5 308 MET A N 1
ATOM 2427 C CA . MET A 1 308 ? 19.219 12.102 9.68 1 96.5 308 MET A CA 1
ATOM 2428 C C . MET A 1 308 ? 20.516 11.352 9.969 1 96.5 308 MET A C 1
ATOM 2430 O O . MET A 1 308 ? 21.109 10.758 9.07 1 96.5 308 MET A O 1
ATOM 2434 N N . LYS A 1 309 ? 20.922 11.438 11.172 1 96.25 309 LYS A N 1
ATOM 2435 C CA . LYS A 1 309 ? 22.125 10.695 11.57 1 96.25 309 LYS A CA 1
ATOM 2436 C C . LYS A 1 309 ? 21.922 9.195 11.406 1 96.25 309 LYS A C 1
ATOM 2438 O O . LYS A 1 309 ? 22.812 8.484 10.945 1 96.25 309 LYS A O 1
ATOM 2443 N N . LEU A 1 310 ? 20.766 8.742 11.828 1 97.25 310 LEU A N 1
ATOM 2444 C CA . LEU A 1 310 ? 20.438 7.328 11.656 1 97.25 310 LEU A CA 1
ATOM 2445 C C . LEU A 1 310 ? 20.438 6.941 10.18 1 97.25 310 LEU A C 1
ATOM 2447 O O . LEU A 1 310 ? 20.953 5.891 9.812 1 97.25 310 LEU A O 1
ATOM 2451 N N . GLU A 1 311 ? 19.891 7.777 9.352 1 97.44 311 GLU A N 1
ATOM 2452 C CA . GLU A 1 311 ? 19.875 7.516 7.918 1 97.44 311 GLU A CA 1
ATOM 2453 C C . GLU A 1 311 ? 21.297 7.445 7.363 1 97.44 311 GLU A C 1
ATOM 2455 O O . GLU A 1 311 ? 21.609 6.578 6.539 1 97.44 311 GLU A O 1
ATOM 2460 N N . LYS A 1 312 ? 22.141 8.367 7.773 1 96.12 312 LYS A N 1
ATOM 2461 C CA . LYS A 1 312 ? 23.547 8.383 7.336 1 96.12 312 LYS A CA 1
ATOM 2462 C C . LYS A 1 312 ? 24.25 7.078 7.707 1 96.12 312 LYS A C 1
ATOM 2464 O O . LYS A 1 312 ? 25 6.523 6.906 1 96.12 312 LYS A O 1
ATOM 2469 N N . GLY A 1 313 ? 24.016 6.695 8.914 1 96.25 313 GLY A N 1
ATOM 2470 C CA . GLY A 1 313 ? 24.594 5.426 9.352 1 96.25 313 GLY A CA 1
ATOM 2471 C C . GLY A 1 313 ? 24.141 4.25 8.5 1 96.25 313 GLY A C 1
ATOM 2472 O O . GLY A 1 313 ? 24.938 3.383 8.156 1 96.25 313 GLY A O 1
ATOM 2473 N N . LEU A 1 314 ? 22.875 4.227 8.18 1 95.38 314 LEU A N 1
ATOM 2474 C CA . LEU A 1 314 ? 22.328 3.162 7.352 1 95.38 314 LEU A CA 1
ATOM 2475 C C . LEU A 1 314 ? 22.938 3.189 5.957 1 95.38 314 LEU A C 1
ATOM 2477 O O . LEU A 1 314 ? 23.297 2.141 5.406 1 95.38 314 LEU A O 1
ATOM 2481 N N . ALA A 1 315 ? 23.031 4.344 5.391 1 95.94 315 ALA A N 1
ATOM 2482 C CA . ALA A 1 315 ? 23.625 4.492 4.066 1 95.94 315 ALA A CA 1
ATOM 2483 C C . ALA A 1 315 ? 25.062 3.975 4.051 1 95.94 315 ALA A C 1
ATOM 2485 O O . ALA A 1 315 ? 25.469 3.309 3.102 1 95.94 315 ALA A O 1
ATOM 2486 N N . THR A 1 316 ? 25.766 4.297 5.086 1 95.56 316 THR A N 1
ATOM 2487 C CA . THR A 1 316 ? 27.156 3.842 5.215 1 95.56 316 THR A CA 1
ATOM 2488 C C . THR A 1 316 ? 27.219 2.318 5.281 1 95.56 316 THR A C 1
ATOM 2490 O O . THR A 1 316 ? 28.031 1.696 4.605 1 95.56 316 THR A O 1
ATOM 2493 N N . SER A 1 317 ? 26.328 1.754 6.012 1 94.56 317 SER A N 1
ATOM 2494 C CA . SER A 1 317 ? 26.312 0.305 6.18 1 94.56 317 SER A CA 1
ATOM 2495 C C . SER A 1 317 ? 25.969 -0.4 4.871 1 94.56 317 SER A C 1
ATOM 2497 O O . SER A 1 317 ? 26.438 -1.518 4.625 1 94.56 317 SER A O 1
ATOM 2499 N N . LEU A 1 318 ? 25.234 0.237 4.023 1 92.5 318 LEU A N 1
ATOM 2500 C CA . LEU A 1 318 ? 24.797 -0.358 2.766 1 92.5 318 LEU A CA 1
ATOM 2501 C C . LEU A 1 318 ? 25.734 0.02 1.626 1 92.5 318 LEU A C 1
ATOM 2503 O O . LEU A 1 318 ? 25.562 -0.449 0.497 1 92.5 318 LEU A O 1
ATOM 2507 N N . ASN A 1 319 ? 26.656 0.81 1.931 1 93.62 319 ASN A N 1
ATOM 2508 C CA . ASN A 1 319 ? 27.609 1.314 0.944 1 93.62 319 ASN A CA 1
ATOM 2509 C C . ASN A 1 319 ? 26.891 1.995 -0.222 1 93.62 319 ASN A C 1
ATOM 2511 O O . ASN A 1 319 ? 27.141 1.665 -1.383 1 93.62 319 ASN A O 1
ATOM 2515 N N . ILE A 1 320 ? 25.984 2.848 0.143 1 93.94 320 ILE A N 1
ATOM 2516 C CA . ILE A 1 320 ? 25.281 3.641 -0.86 1 93.94 320 ILE A CA 1
ATOM 2517 C C . ILE A 1 320 ? 25.469 5.129 -0.573 1 93.94 320 ILE A C 1
ATOM 2519 O O . ILE A 1 320 ? 25.844 5.508 0.54 1 93.94 320 ILE A O 1
ATOM 2523 N N . PRO A 1 321 ? 25.203 5.949 -1.632 1 94.19 321 PRO A N 1
ATOM 2524 C CA . PRO A 1 321 ? 25.312 7.391 -1.398 1 94.19 321 PRO A CA 1
ATOM 2525 C C . PRO A 1 321 ? 24.312 7.902 -0.37 1 94.19 321 PRO A C 1
ATOM 2527 O O . PRO A 1 321 ? 23.172 7.434 -0.33 1 94.19 321 PRO A O 1
ATOM 2530 N N . GLN A 1 322 ? 24.781 8.844 0.401 1 93.12 322 GLN A N 1
ATOM 2531 C CA . GLN A 1 322 ? 23.891 9.5 1.34 1 93.12 322 GLN A CA 1
ATOM 2532 C C . GLN A 1 322 ? 22.891 10.398 0.609 1 93.12 322 GLN A C 1
ATOM 2534 O O . GLN A 1 322 ? 23.141 10.828 -0.52 1 93.12 322 GLN A O 1
ATOM 2539 N N . SER A 1 323 ? 21.844 10.664 1.305 1 91.94 323 SER A N 1
ATOM 2540 C CA . SER A 1 323 ? 20.891 11.617 0.758 1 91.94 323 SER A CA 1
ATOM 2541 C C . SER A 1 323 ? 21.484 13.023 0.714 1 91.94 323 SER A C 1
ATOM 2543 O O . SER A 1 323 ? 22.312 13.383 1.553 1 91.94 323 SER A O 1
ATOM 2545 N N . ALA A 1 324 ? 21 13.82 -0.232 1 83.25 324 ALA A N 1
ATOM 2546 C CA . ALA A 1 324 ? 21.531 15.164 -0.478 1 83.25 324 ALA A CA 1
ATOM 2547 C C . ALA A 1 324 ? 21.453 16.016 0.781 1 83.25 324 ALA A C 1
ATOM 2549 O O . ALA A 1 324 ? 22.406 16.75 1.099 1 83.25 324 ALA A O 1
ATOM 2550 N N . ILE A 1 325 ? 20.438 15.938 1.503 1 83.38 325 ILE A N 1
ATOM 2551 C CA . ILE A 1 325 ? 20.219 16.797 2.662 1 83.38 325 ILE A CA 1
ATOM 2552 C C . ILE A 1 325 ? 21.156 16.375 3.793 1 83.38 325 ILE A C 1
ATOM 2554 O O . ILE A 1 325 ? 21.609 17.234 4.562 1 83.38 325 ILE A O 1
ATOM 2558 N N . CYS A 1 326 ? 21.469 15.141 3.885 1 86.06 326 CYS A N 1
ATOM 2559 C CA . CYS A 1 326 ? 22.312 14.633 4.953 1 86.06 326 CYS A CA 1
ATOM 2560 C C . CYS A 1 326 ? 23.781 15.016 4.719 1 86.06 326 CYS A C 1
ATOM 2562 O O . CYS A 1 326 ? 24.594 14.984 5.645 1 86.06 326 CYS A O 1
ATOM 2564 N N . ALA A 1 327 ? 24.094 15.344 3.527 1 84.25 327 ALA A N 1
ATOM 2565 C CA . ALA A 1 327 ? 25.469 15.688 3.166 1 84.25 327 ALA A CA 1
ATOM 2566 C C . ALA A 1 327 ? 25.797 17.125 3.572 1 84.25 327 ALA A C 1
ATOM 2568 O O . ALA A 1 327 ? 26.969 17.5 3.646 1 84.25 327 ALA A O 1
ATOM 2569 N N . ILE A 1 328 ? 24.859 17.969 3.887 1 87.75 328 ILE A N 1
ATOM 2570 C CA . ILE A 1 328 ? 25.016 19.375 4.23 1 87.75 328 ILE A CA 1
ATOM 2571 C C . ILE A 1 328 ? 25.156 19.516 5.742 1 87.75 328 ILE A C 1
ATOM 2573 O O . ILE A 1 328 ? 24.406 18.906 6.504 1 87.75 328 ILE A O 1
ATOM 2577 N N . PRO A 1 329 ? 26.062 20.359 6.156 1 89.94 329 PRO A N 1
ATOM 2578 C CA . PRO A 1 329 ? 26.203 20.594 7.598 1 89.94 329 PRO A CA 1
ATOM 2579 C C . PRO A 1 329 ? 24.938 21.188 8.211 1 89.94 329 PRO A C 1
ATOM 2581 O O . PRO A 1 329 ? 24.25 22 7.57 1 89.94 329 PRO A O 1
ATOM 2584 N N . ARG A 1 330 ? 24.703 20.906 9.445 1 89.56 330 ARG A N 1
ATOM 2585 C CA . ARG A 1 330 ? 23.484 21.25 10.156 1 89.56 330 ARG A CA 1
ATOM 2586 C C . ARG A 1 330 ? 23.203 22.75 10.078 1 89.56 330 ARG A C 1
ATOM 2588 O O . ARG A 1 330 ? 22.094 23.156 9.742 1 89.56 330 ARG A O 1
ATOM 2595 N N . GLU A 1 331 ? 24.172 23.562 10.406 1 87.12 331 GLU A N 1
ATOM 2596 C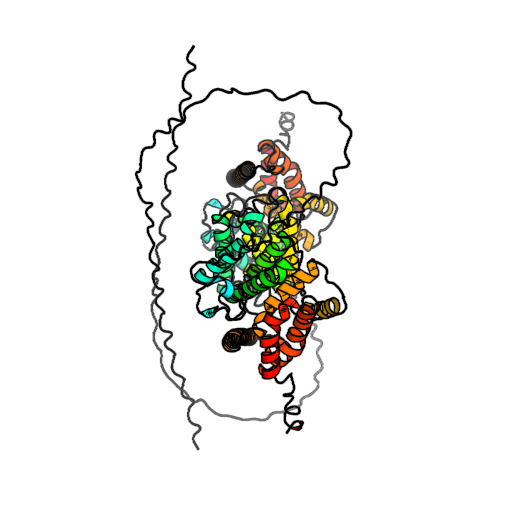 CA . GLU A 1 331 ? 24 25.016 10.445 1 87.12 331 GLU A CA 1
ATOM 2597 C C . GLU A 1 331 ? 23.594 25.547 9.078 1 87.12 331 GLU A C 1
ATOM 2599 O O . GLU A 1 331 ? 22.688 26.391 8.969 1 87.12 331 GLU A O 1
ATOM 2604 N N . GLN A 1 332 ? 24.266 25.062 8.109 1 90.44 332 GLN A N 1
ATOM 2605 C CA . GLN A 1 332 ? 23.969 25.484 6.742 1 90.44 332 GLN A CA 1
ATOM 2606 C C . GLN A 1 332 ? 22.594 24.984 6.293 1 90.44 332 GLN A C 1
ATOM 2608 O O . GLN A 1 332 ? 21.891 25.672 5.559 1 90.44 332 GLN A O 1
ATOM 2613 N N . GLN A 1 333 ? 22.234 23.781 6.711 1 90.06 333 GLN A N 1
ATOM 2614 C CA . GLN A 1 333 ? 20.938 23.219 6.387 1 90.06 333 GLN A CA 1
ATOM 2615 C C . GLN A 1 333 ? 19.797 24.062 6.957 1 90.06 333 GLN A C 1
ATOM 2617 O O . GLN A 1 333 ? 18.812 24.328 6.277 1 90.06 333 GLN A O 1
ATOM 2622 N N . GLN A 1 334 ? 19.984 24.438 8.211 1 88.44 334 GLN A N 1
ATOM 2623 C CA . GLN A 1 334 ? 18.953 25.219 8.883 1 88.44 334 GLN A CA 1
ATOM 2624 C C . GLN A 1 334 ? 18.797 26.594 8.219 1 88.44 334 GLN A C 1
ATOM 2626 O O . GLN A 1 334 ? 17.672 27.047 8.016 1 88.44 334 GLN A O 1
ATOM 2631 N N . LEU A 1 335 ? 19.906 27.172 7.887 1 89.44 335 LEU A N 1
ATOM 2632 C CA . LEU A 1 335 ? 19.875 28.469 7.219 1 89.44 335 LEU A CA 1
ATOM 2633 C C . LEU A 1 335 ? 19.203 28.359 5.855 1 89.44 335 LEU A C 1
ATOM 2635 O O . LEU A 1 335 ? 18.344 29.172 5.52 1 89.44 335 LEU A O 1
ATOM 2639 N N . ASN A 1 336 ? 19.594 27.406 5.109 1 90.06 336 ASN A N 1
ATOM 2640 C CA . ASN A 1 336 ? 19.031 27.188 3.783 1 90.06 336 ASN A CA 1
ATOM 2641 C C . ASN A 1 336 ? 17.531 26.891 3.857 1 90.06 336 ASN A C 1
ATOM 2643 O O . ASN A 1 336 ? 16.75 27.375 3.035 1 90.06 336 ASN A O 1
ATOM 2647 N N . PHE A 1 337 ? 17.219 26.062 4.824 1 92.31 337 PHE A N 1
ATOM 2648 C CA . PHE A 1 337 ? 15.82 25.688 5 1 92.31 337 PHE A CA 1
ATOM 2649 C C . PHE A 1 337 ? 14.977 26.922 5.344 1 92.31 337 PHE A C 1
ATOM 2651 O O . PHE A 1 337 ? 13.906 27.125 4.77 1 92.31 337 PHE A O 1
ATOM 2658 N N . HIS A 1 338 ? 15.406 27.703 6.254 1 92.44 338 HIS A N 1
ATOM 2659 C CA . HIS A 1 338 ? 14.672 28.891 6.676 1 92.44 338 HIS A CA 1
ATOM 2660 C C . HIS A 1 338 ? 14.555 29.891 5.535 1 92.44 338 HIS A C 1
ATOM 2662 O O . HIS A 1 338 ? 13.477 30.438 5.285 1 92.44 338 HIS A O 1
ATOM 2668 N N . ARG A 1 339 ? 15.594 30.109 4.812 1 91.56 339 ARG A N 1
ATOM 2669 C CA . ARG A 1 339 ? 15.672 31.125 3.77 1 91.56 339 ARG A CA 1
ATOM 2670 C C . ARG A 1 339 ? 14.883 30.703 2.533 1 91.56 339 ARG A C 1
ATOM 2672 O O . ARG A 1 339 ? 14.203 31.531 1.918 1 91.56 339 ARG A O 1
ATOM 2679 N N . ASN A 1 340 ? 14.961 29.469 2.234 1 92.06 340 ASN A N 1
ATOM 2680 C CA . ASN A 1 340 ? 14.469 29.047 0.928 1 92.06 340 ASN A CA 1
ATOM 2681 C C . ASN A 1 340 ? 13.109 28.359 1.04 1 92.06 340 ASN A C 1
ATOM 2683 O O . ASN A 1 340 ? 12.406 28.203 0.044 1 92.06 340 ASN A O 1
ATOM 2687 N N . CYS A 1 341 ? 12.734 27.922 2.234 1 93.56 341 CYS A N 1
ATOM 2688 C CA . CYS A 1 341 ? 11.5 27.156 2.377 1 93.56 341 CYS A CA 1
ATOM 2689 C C . CYS A 1 341 ? 10.539 27.859 3.328 1 93.56 341 CYS A C 1
ATOM 2691 O O . CYS A 1 341 ? 9.422 28.219 2.938 1 93.56 341 CYS A O 1
ATOM 2693 N N . VAL A 1 342 ? 11.016 28.188 4.496 1 95.12 342 VAL A N 1
ATOM 2694 C CA . VAL A 1 342 ? 10.133 28.672 5.562 1 95.12 342 VAL A CA 1
ATOM 2695 C C . VAL A 1 342 ? 9.664 30.078 5.242 1 95.12 342 VAL A C 1
ATOM 2697 O O . VAL A 1 342 ? 8.461 30.328 5.09 1 95.12 342 VAL A O 1
ATOM 2700 N N . LEU A 1 343 ? 10.578 31 5.051 1 94.06 343 LEU A N 1
ATOM 2701 C CA . LEU A 1 343 ? 10.234 32.406 4.883 1 94.06 343 LEU A CA 1
ATOM 2702 C C . LEU A 1 343 ? 9.375 32.625 3.643 1 94.06 343 LEU A C 1
ATOM 2704 O O . LEU A 1 343 ? 8.312 33.25 3.717 1 94.06 343 LEU A O 1
ATOM 2708 N N . PRO A 1 344 ? 9.789 32.062 2.508 1 95.06 344 PRO A N 1
ATOM 2709 C CA . PRO A 1 344 ? 8.961 32.281 1.317 1 95.06 344 PRO A CA 1
ATOM 2710 C C . PRO A 1 344 ? 7.551 31.719 1.466 1 95.06 344 PRO A C 1
ATOM 2712 O O . PRO A 1 344 ? 6.582 32.344 1.037 1 95.06 344 PRO A O 1
ATOM 2715 N N . LEU A 1 345 ? 7.41 30.562 2.062 1 97.19 345 LEU A N 1
ATOM 2716 C CA . LEU A 1 345 ? 6.102 29.938 2.209 1 97.19 345 LEU A CA 1
ATOM 2717 C C . LEU A 1 345 ? 5.219 30.734 3.158 1 97.19 345 LEU A C 1
ATOM 2719 O O . LEU A 1 345 ? 4.055 31.016 2.85 1 97.19 345 LEU A O 1
ATOM 2723 N N . PHE A 1 346 ? 5.723 31.109 4.305 1 96.12 346 PHE A N 1
ATOM 2724 C CA . PHE A 1 346 ? 4.934 31.844 5.281 1 96.12 346 PHE A CA 1
ATOM 2725 C C . PHE A 1 346 ? 4.629 33.25 4.777 1 96.12 346 PHE A C 1
ATOM 2727 O O . PHE A 1 346 ? 3.609 33.844 5.145 1 96.12 346 PHE A O 1
ATOM 2734 N N . ASN A 1 347 ? 5.516 33.781 3.91 1 94.38 347 ASN A N 1
ATOM 2735 C CA . ASN A 1 347 ? 5.191 35.062 3.279 1 94.38 347 ASN A CA 1
ATOM 2736 C C . ASN A 1 347 ? 3.941 34.938 2.41 1 94.38 347 ASN A C 1
ATOM 2738 O O . ASN A 1 347 ? 3.129 35.875 2.369 1 94.38 347 ASN A O 1
ATOM 2742 N N . VAL A 1 348 ? 3.828 33.844 1.688 1 96.75 348 VAL A N 1
ATOM 2743 C CA . VAL A 1 348 ? 2.613 33.625 0.913 1 96.75 348 VAL A CA 1
ATOM 2744 C C . VAL A 1 348 ? 1.406 33.562 1.847 1 96.75 348 VAL A C 1
ATOM 2746 O O . VAL A 1 348 ? 0.366 34.156 1.56 1 96.75 348 VAL A O 1
ATOM 2749 N N . LEU A 1 349 ? 1.511 32.906 2.979 1 96.44 349 LEU A N 1
ATOM 2750 C CA . LEU A 1 349 ? 0.429 32.781 3.949 1 96.44 349 LEU A CA 1
ATOM 2751 C C . LEU A 1 349 ? 0.038 34.156 4.508 1 96.44 349 LEU A C 1
ATOM 2753 O O . LEU A 1 349 ? -1.146 34.5 4.551 1 96.44 349 LEU A O 1
ATOM 2757 N N . LEU A 1 350 ? 1.008 34.906 4.918 1 93.88 350 LEU A N 1
ATOM 2758 C CA . LEU A 1 350 ? 0.765 36.219 5.551 1 93.88 350 LEU A CA 1
ATOM 2759 C C . LEU A 1 350 ? 0.145 37.188 4.562 1 93.88 350 LEU A C 1
ATOM 2761 O O . LEU A 1 350 ? -0.668 38.031 4.945 1 93.88 350 LEU A O 1
ATOM 2765 N N . LYS A 1 351 ? 0.553 37.094 3.34 1 93.88 351 LYS A N 1
ATOM 2766 C CA . LYS A 1 351 ? -0.012 37.938 2.299 1 93.88 351 LYS A CA 1
ATOM 2767 C C . LYS A 1 351 ? -1.466 37.562 2.016 1 93.88 351 LYS A C 1
ATOM 2769 O O . LYS A 1 351 ? -2.33 38.438 1.939 1 93.88 351 LYS A O 1
ATOM 2774 N N . ALA A 1 352 ? -1.689 36.312 1.896 1 93.62 352 ALA A N 1
ATOM 2775 C CA . ALA A 1 352 ? -3.021 35.844 1.533 1 93.62 352 ALA A CA 1
ATOM 2776 C C . ALA A 1 352 ? -3.982 35.938 2.713 1 93.62 352 ALA A C 1
ATOM 2778 O O . ALA A 1 352 ? -5.18 36.188 2.529 1 93.62 352 ALA A O 1
ATOM 2779 N N . PHE A 1 353 ? -3.453 35.781 3.889 1 94.06 353 PHE A N 1
ATOM 2780 C CA . PHE A 1 353 ? -4.281 35.781 5.09 1 94.06 353 PHE A CA 1
ATOM 2781 C C . PHE A 1 353 ? -3.641 36.625 6.191 1 94.06 353 PHE A C 1
ATOM 2783 O O . PHE A 1 353 ? -3.129 36.062 7.172 1 94.06 353 PHE A O 1
ATOM 2790 N N . PRO A 1 354 ? -3.84 37.844 6.18 1 92.5 354 PRO A N 1
ATOM 2791 C CA . PRO A 1 354 ? -3.16 38.781 7.094 1 92.5 354 PRO A CA 1
ATOM 2792 C C . PRO A 1 354 ? -3.533 38.531 8.555 1 92.5 354 PRO A C 1
ATOM 2794 O O . PRO A 1 354 ? -2.748 38.844 9.453 1 92.5 354 PRO A O 1
ATOM 2797 N N . ARG A 1 355 ? -4.605 37.938 8.82 1 91.69 355 ARG A N 1
ATOM 2798 C CA . ARG A 1 355 ? -5.055 37.656 10.188 1 91.69 355 ARG A CA 1
ATOM 2799 C C . ARG A 1 355 ? -4.117 36.688 10.891 1 91.69 355 ARG A C 1
ATOM 2801 O O . ARG A 1 355 ? -4.145 36.562 12.117 1 91.69 355 ARG A O 1
ATOM 2808 N N . THR A 1 356 ? -3.297 35.969 10.109 1 93.25 356 THR A N 1
ATOM 2809 C CA . THR A 1 356 ? -2.398 34.969 10.703 1 93.25 356 THR A CA 1
ATOM 2810 C C . THR A 1 356 ? -1.119 35.625 11.203 1 93.25 356 THR A C 1
ATOM 2812 O O . THR A 1 356 ? -0.305 35 11.875 1 93.25 356 THR A O 1
ATOM 2815 N N . ARG A 1 357 ? -0.91 36.875 10.969 1 91.44 357 ARG A N 1
ATOM 2816 C CA . ARG A 1 357 ? 0.328 37.594 11.266 1 91.44 357 ARG A CA 1
ATOM 2817 C C . ARG A 1 357 ? 0.615 37.594 12.758 1 91.44 357 ARG A C 1
ATOM 2819 O O . ARG A 1 357 ? 1.745 37.344 13.18 1 91.44 357 ARG A O 1
ATOM 2826 N N . ASP A 1 358 ? -0.415 37.875 13.508 1 87.56 358 ASP A N 1
ATOM 2827 C CA . ASP A 1 358 ? -0.219 38 14.953 1 87.56 358 ASP A CA 1
ATOM 2828 C C . ASP A 1 358 ? 0.265 36.656 15.539 1 87.56 358 ASP A C 1
ATOM 2830 O O . ASP A 1 358 ? 1.001 36.656 16.531 1 87.56 358 ASP A O 1
ATOM 2834 N N . THR A 1 359 ? -0.116 35.625 14.938 1 88.5 359 THR A N 1
ATOM 2835 C CA . THR A 1 359 ? 0.191 34.312 15.477 1 88.5 359 THR A CA 1
ATOM 2836 C C . THR A 1 359 ? 1.555 33.844 14.992 1 88.5 359 THR A C 1
ATOM 2838 O O . THR A 1 359 ? 2.338 33.281 15.766 1 88.5 359 THR A O 1
ATOM 2841 N N . PHE A 1 360 ? 1.875 34.094 13.688 1 91 360 PHE A N 1
ATOM 2842 C CA . PHE A 1 360 ? 3.008 33.375 13.125 1 91 360 PHE A CA 1
ATOM 2843 C C . PHE A 1 360 ? 4.176 34.312 12.859 1 91 360 PHE A C 1
ATOM 2845 O O . PHE A 1 360 ? 5.316 33.875 12.703 1 91 360 PHE A O 1
ATOM 2852 N N . TRP A 1 361 ? 3.967 35.562 12.781 1 87.31 361 TRP A N 1
ATOM 2853 C CA . TRP A 1 361 ? 5.012 36.469 12.359 1 87.31 361 TRP A CA 1
ATOM 2854 C C . TRP A 1 361 ? 6.105 36.594 13.414 1 87.31 361 TRP A C 1
ATOM 2856 O O . TRP A 1 361 ? 7.297 36.562 13.094 1 87.31 361 TRP A O 1
ATOM 2866 N N . ARG A 1 362 ? 5.73 36.781 14.664 1 84.31 362 ARG A N 1
ATOM 2867 C CA . ARG A 1 362 ? 6.703 37 15.727 1 84.31 362 ARG A CA 1
ATOM 2868 C C . ARG A 1 362 ? 7.672 35.844 15.844 1 84.31 362 ARG A C 1
ATOM 2870 O O . ARG A 1 362 ? 8.891 36.031 15.797 1 84.31 362 ARG A O 1
ATOM 2877 N N . PRO A 1 363 ? 7.133 34.688 16.047 1 85.31 363 PRO A N 1
ATOM 2878 C CA . PRO A 1 363 ? 8.078 33.562 16.109 1 85.31 363 PRO A CA 1
ATOM 2879 C C . PRO A 1 363 ? 8.875 33.375 14.82 1 85.31 363 PRO A C 1
ATOM 2881 O O . PRO A 1 363 ? 10.047 33 14.867 1 85.31 363 PRO A O 1
ATOM 2884 N N . LEU A 1 364 ? 8.312 33.656 13.703 1 87.62 364 LEU A N 1
ATOM 2885 C CA . LEU A 1 364 ? 9 33.531 12.422 1 87.62 364 LEU A CA 1
ATOM 2886 C C . LEU A 1 364 ? 10.156 34.531 12.352 1 87.62 364 LEU A C 1
ATOM 2888 O O . LEU A 1 364 ? 11.258 34.188 11.922 1 87.62 364 LEU A O 1
ATOM 2892 N N . ALA A 1 365 ? 9.883 35.75 12.75 1 85.75 365 ALA A N 1
ATOM 2893 C CA . ALA A 1 365 ? 10.891 36.812 12.773 1 85.75 365 ALA A CA 1
ATOM 2894 C C . ALA A 1 365 ? 12.016 36.469 13.75 1 85.75 365 ALA A C 1
ATOM 2896 O O . ALA A 1 365 ? 13.188 36.688 13.461 1 85.75 365 ALA A O 1
ATOM 2897 N N . ALA A 1 366 ? 11.633 35.969 14.867 1 84.62 366 ALA A N 1
ATOM 2898 C CA . ALA A 1 366 ? 12.625 35.594 15.867 1 84.62 366 ALA A CA 1
ATOM 2899 C C . ALA A 1 366 ? 13.547 34.5 15.328 1 84.62 366 ALA A C 1
ATOM 2901 O O . ALA A 1 366 ? 14.758 34.531 15.531 1 84.62 366 ALA A O 1
ATOM 2902 N N . SER A 1 367 ? 12.938 33.531 14.719 1 84.44 367 SER A N 1
ATOM 2903 C CA . SER A 1 367 ? 13.727 32.469 14.141 1 84.44 367 SER A CA 1
ATOM 2904 C C . SER A 1 367 ? 14.656 32.969 13.039 1 84.44 367 SER A C 1
ATOM 2906 O O . SER A 1 367 ? 15.805 32.531 12.938 1 84.44 367 SER A O 1
ATOM 2908 N N . ALA A 1 368 ? 14.164 33.844 12.242 1 84.38 368 ALA A N 1
ATOM 2909 C CA . ALA A 1 368 ? 14.969 34.438 11.188 1 84.38 368 ALA A CA 1
ATOM 2910 C C . ALA A 1 368 ? 16.156 35.188 11.773 1 84.38 368 ALA A C 1
ATOM 2912 O O . ALA A 1 368 ? 17.266 35.156 11.219 1 84.38 368 ALA A O 1
ATOM 2913 N N . HIS A 1 369 ? 15.945 35.844 12.82 1 83.19 369 HIS A N 1
ATOM 2914 C CA . HIS A 1 369 ? 17 36.562 13.516 1 83.19 369 HIS A CA 1
ATOM 2915 C C . HIS A 1 369 ? 18.047 35.625 14.078 1 83.19 369 HIS A C 1
ATOM 2917 O O . HIS A 1 369 ? 19.25 35.875 13.961 1 83.19 369 HIS A O 1
ATOM 2923 N N . ASP A 1 370 ? 17.609 34.562 14.648 1 82.75 370 ASP A N 1
ATOM 2924 C CA . ASP A 1 370 ? 18.5 33.594 15.234 1 82.75 370 ASP A CA 1
ATOM 2925 C C . ASP A 1 370 ? 19.438 33 14.188 1 82.75 370 ASP A C 1
ATOM 2927 O O . ASP A 1 370 ? 20.594 32.656 14.477 1 82.75 370 ASP A O 1
ATOM 2931 N N . TYR A 1 371 ? 18.906 32.938 12.969 1 82 371 TYR A N 1
ATOM 2932 C CA . TYR A 1 371 ? 19.719 32.344 11.914 1 82 371 TYR A CA 1
ATOM 2933 C C . TYR A 1 371 ? 20.484 33.406 11.141 1 82 371 TYR A C 1
ATOM 2935 O O . TYR A 1 371 ? 21.156 33.094 10.148 1 82 371 TYR A O 1
ATOM 2943 N N . GLY A 1 372 ? 20.391 34.688 11.586 1 78.38 372 GLY A N 1
ATOM 2944 C CA . GLY A 1 372 ? 21.141 35.781 11.008 1 78.38 372 GLY A CA 1
ATOM 2945 C C . GLY A 1 372 ? 20.578 36.25 9.688 1 78.38 372 GLY A C 1
ATOM 2946 O O . GLY A 1 372 ? 21.297 36.812 8.852 1 78.38 372 GLY A O 1
ATOM 2947 N N . LEU A 1 373 ? 19.375 36 9.453 1 74.25 373 LEU A N 1
ATOM 2948 C CA . LEU A 1 373 ? 18.766 36.344 8.18 1 74.25 373 LEU A CA 1
ATOM 2949 C C . LEU A 1 373 ? 18.172 37.75 8.234 1 74.25 373 LEU A C 1
ATOM 2951 O O . LEU A 1 373 ? 17.812 38.312 7.203 1 74.25 373 LEU A O 1
ATOM 2955 N N . VAL A 1 374 ? 17.969 38.438 9.391 1 64.12 374 VAL A N 1
ATOM 2956 C CA . VAL A 1 374 ? 17.5 39.812 9.547 1 64.12 374 VAL A CA 1
ATOM 2957 C C . VAL A 1 374 ? 18.547 40.625 10.305 1 64.12 374 VAL A C 1
ATOM 2959 O O . VAL A 1 374 ? 19.156 40.125 11.258 1 64.12 374 VAL A O 1
ATOM 2962 N N . GLU A 1 375 ? 19.141 41.656 9.625 1 53.78 375 GLU A N 1
ATOM 2963 C CA . GLU A 1 375 ? 20.125 42.562 10.211 1 53.78 375 GLU A CA 1
ATOM 2964 C C . GLU A 1 375 ? 19.562 43.281 11.43 1 53.78 375 GLU A C 1
ATOM 2966 O O . GLU A 1 375 ? 18.375 43.625 11.461 1 53.78 375 GLU A O 1
ATOM 2971 N N . ASP A 1 376 ? 20.172 43.062 12.578 1 48.59 376 ASP A N 1
ATOM 2972 C CA . ASP A 1 376 ? 19.891 43.906 13.734 1 48.59 376 ASP A CA 1
ATOM 2973 C C . ASP A 1 376 ? 19.859 45.406 13.328 1 48.59 376 ASP A C 1
ATOM 2975 O O . ASP A 1 376 ? 20.812 45.906 12.742 1 48.59 376 ASP A O 1
ATOM 2979 N N . ASN A 1 377 ? 18.844 45.938 12.898 1 42.72 377 ASN A N 1
ATOM 2980 C CA . ASN A 1 377 ? 18.844 47.375 12.781 1 42.72 377 ASN A CA 1
ATOM 2981 C C . ASN A 1 377 ? 19.359 48.062 14.055 1 42.72 377 ASN A C 1
ATOM 2983 O O . ASN A 1 377 ? 18.609 48.25 15.008 1 42.72 377 ASN A O 1
ATOM 2987 N N . LYS A 1 378 ? 20.453 47.812 14.539 1 42 378 LYS A N 1
ATOM 2988 C CA . LYS A 1 378 ? 21.078 48.656 15.547 1 42 378 LYS A CA 1
ATOM 2989 C C . LYS A 1 378 ? 21 50.125 15.148 1 42 378 LYS A C 1
ATOM 2991 O O . LYS A 1 378 ? 21.438 51 15.898 1 42 378 LYS A O 1
ATOM 2996 N N . GLU A 1 379 ? 20.922 50.5 13.875 1 39.84 379 GLU A N 1
ATOM 2997 C CA . GLU A 1 379 ? 21.219 51.906 13.617 1 39.84 379 GLU A CA 1
ATOM 2998 C C . GLU A 1 379 ? 20.125 52.781 14.172 1 39.84 379 GLU A C 1
ATOM 3000 O O . GLU A 1 379 ? 20.312 54 14.312 1 39.84 379 GLU A O 1
ATOM 3005 N N . GLU A 1 380 ? 18.891 52.406 14.211 1 39.06 380 GLU A N 1
ATOM 3006 C CA . GLU A 1 380 ? 18.047 53.594 14.328 1 39.06 380 GLU A CA 1
ATOM 3007 C C . GLU A 1 380 ? 18.094 54.156 15.742 1 39.06 380 GLU A C 1
ATOM 3009 O O . GLU A 1 380 ? 17.547 55.25 16 1 39.06 380 GLU A O 1
ATOM 3014 N N . GLU A 1 381 ? 18.359 53.406 16.781 1 38.19 381 GLU A N 1
ATOM 3015 C CA . GLU A 1 381 ? 18.172 54.125 18.031 1 38.19 381 GLU A CA 1
ATOM 3016 C C . GLU A 1 381 ? 19.344 55.094 18.297 1 38.19 381 GLU A C 1
ATOM 3018 O O . GLU A 1 381 ? 19.328 55.844 19.266 1 38.19 381 GLU A O 1
ATOM 3023 N N . SER A 1 382 ? 20.484 54.875 17.656 1 40.75 382 SER A N 1
ATOM 3024 C CA . SER A 1 382 ? 21.547 55.781 18.062 1 40.75 382 SER A CA 1
ATOM 3025 C C . SER A 1 382 ? 21.312 57.219 17.531 1 40.75 382 SER A C 1
ATOM 3027 O O . SER A 1 382 ? 22.031 58.125 17.891 1 40.75 382 SER A O 1
ATOM 3029 N N . ALA A 1 383 ? 20.719 57.406 16.391 1 41.28 383 ALA A N 1
ATOM 3030 C CA . ALA A 1 383 ? 20.766 58.781 15.906 1 41.28 383 ALA A CA 1
ATOM 3031 C C . ALA A 1 383 ? 19.828 59.688 16.734 1 41.28 383 ALA A C 1
ATOM 3033 O O . ALA A 1 383 ? 19.766 60.906 16.5 1 41.28 383 ALA A O 1
ATOM 3034 N N . ALA A 1 384 ? 18.797 59.094 17.391 1 39.34 384 ALA A N 1
ATOM 3035 C CA . ALA A 1 384 ? 17.953 60.094 18.016 1 39.34 384 ALA A CA 1
ATOM 3036 C C . ALA A 1 384 ? 18.562 60.625 19.312 1 39.34 384 ALA A C 1
ATOM 3038 O O . ALA A 1 384 ? 18.031 61.531 19.938 1 39.34 384 ALA A O 1
ATOM 3039 N N . SER A 1 385 ? 19.688 60.062 19.781 1 30.2 385 SER A N 1
ATOM 3040 C CA . SER A 1 385 ? 20.219 60.844 20.906 1 30.2 385 SER A CA 1
ATOM 3041 C C . SER A 1 385 ? 21.156 61.938 20.422 1 30.2 385 SER A C 1
ATOM 3043 O O . SER A 1 385 ? 21.875 61.75 19.438 1 30.2 385 SER A O 1
ATOM 3045 N N . MET B 1 1 ? -60.469 -18.938 15.633 1 21.84 1 MET B N 1
ATOM 3046 C CA . MET B 1 1 ? -59.406 -19.5 16.469 1 21.84 1 MET B CA 1
ATOM 3047 C C . MET B 1 1 ? -58.344 -18.469 16.75 1 21.84 1 MET B C 1
ATOM 3049 O O . MET B 1 1 ? -58.094 -17.578 15.945 1 21.84 1 MET B O 1
ATOM 3053 N N . SER B 1 2 ? -57.875 -18.359 18.047 1 23.53 2 SER B N 1
ATOM 3054 C CA . SER B 1 2 ? -56.969 -17.609 18.906 1 23.53 2 SER B CA 1
ATOM 3055 C C . SER B 1 2 ? -55.531 -17.656 18.406 1 23.53 2 SER B C 1
ATOM 3057 O O . SER B 1 2 ? -55.031 -18.75 18.125 1 23.53 2 SER B O 1
ATOM 3059 N N . LEU B 1 3 ? -55.094 -16.594 17.719 1 25.39 3 LEU B N 1
ATOM 3060 C CA . LEU B 1 3 ? -53.844 -16.312 17.016 1 25.39 3 LEU B CA 1
ATOM 3061 C C . LEU B 1 3 ? -52.656 -16.422 17.953 1 25.39 3 LEU B C 1
ATOM 3063 O O . LEU B 1 3 ? -52.562 -15.688 18.953 1 25.39 3 LEU B O 1
ATOM 3067 N N . PRO B 1 4 ? -52.094 -17.672 18.141 1 24.81 4 PRO B N 1
ATOM 3068 C CA . PRO B 1 4 ? -51.125 -18.016 19.203 1 24.81 4 PRO B CA 1
ATOM 3069 C C . PRO B 1 4 ? -49.906 -17.109 19.203 1 24.81 4 PRO B C 1
ATOM 3071 O O . PRO B 1 4 ? -49.562 -16.531 18.172 1 24.81 4 PRO B O 1
ATOM 3074 N N . LEU B 1 5 ? -49.625 -16.531 20.344 1 23.25 5 LEU B N 1
ATOM 3075 C CA . LEU B 1 5 ? -48.625 -15.594 20.844 1 23.25 5 LEU B CA 1
ATOM 3076 C C . LEU B 1 5 ? -47.219 -16.078 20.531 1 23.25 5 LEU B C 1
ATOM 3078 O O . LEU B 1 5 ? -46.906 -17.266 20.703 1 23.25 5 LEU B O 1
ATOM 3082 N N . ARG B 1 6 ? -46.438 -15.359 19.672 1 21.55 6 ARG B N 1
ATOM 3083 C CA . ARG B 1 6 ? -45.125 -15.398 19.047 1 21.55 6 ARG B CA 1
ATOM 3084 C C . ARG B 1 6 ? -44.031 -15.555 20.094 1 21.55 6 ARG B C 1
ATOM 3086 O O . ARG B 1 6 ? -43.844 -14.695 20.953 1 21.55 6 ARG B O 1
ATOM 3093 N N . ARG B 1 7 ? -43.75 -16.828 20.578 1 20.94 7 ARG B N 1
ATOM 3094 C CA . ARG B 1 7 ? -42.781 -17.141 21.625 1 20.94 7 ARG B CA 1
ATOM 3095 C C . ARG B 1 7 ? -41.406 -16.578 21.281 1 20.94 7 ARG B C 1
ATOM 3097 O O . ARG B 1 7 ? -41 -16.578 20.109 1 20.94 7 ARG B O 1
ATOM 3104 N N . ARG B 1 8 ? -40.719 -15.766 22.172 1 22.44 8 ARG B N 1
ATOM 3105 C CA . ARG B 1 8 ? -39.469 -14.984 22.234 1 22.44 8 ARG B CA 1
ATOM 3106 C C . ARG B 1 8 ? -38.25 -15.891 22.141 1 22.44 8 ARG B C 1
ATOM 3108 O O . ARG B 1 8 ? -38.094 -16.844 22.906 1 22.44 8 ARG B O 1
ATOM 3115 N N . PRO B 1 9 ? -37.594 -16.125 20.969 1 23.31 9 PRO B N 1
ATOM 3116 C CA . PRO B 1 9 ? -36.562 -17.156 20.844 1 23.31 9 PRO B CA 1
ATOM 3117 C C . PRO B 1 9 ? -35.406 -16.984 21.844 1 23.31 9 PRO B C 1
ATOM 3119 O O . PRO B 1 9 ? -35.188 -15.867 22.328 1 23.31 9 PRO B O 1
ATOM 3122 N N . PRO B 1 10 ? -34.906 -18.047 22.516 1 21.3 10 PRO B N 1
ATOM 3123 C CA . PRO B 1 10 ? -33.969 -18.156 23.641 1 21.3 10 PRO B CA 1
ATOM 3124 C C . PRO B 1 10 ? -32.594 -17.562 23.297 1 21.3 10 PRO B C 1
ATOM 3126 O O . PRO B 1 10 ? -32.219 -17.484 22.125 1 21.3 10 PRO B O 1
ATOM 3129 N N . SER B 1 11 ? -32 -16.703 24.188 1 21.67 11 SER B N 1
ATOM 3130 C CA . SER B 1 11 ? -30.781 -15.914 24.328 1 21.67 11 SER B CA 1
ATOM 3131 C C . SER B 1 11 ? -29.547 -16.797 24.25 1 21.67 11 SER B C 1
ATOM 3133 O O . SER B 1 11 ? -29.406 -17.766 25 1 21.67 11 SER B O 1
ATOM 3135 N N . LEU B 1 12 ? -28.922 -17.031 23.047 1 20.12 12 LEU B N 1
ATOM 3136 C CA . LEU B 1 12 ? -27.766 -17.875 22.75 1 20.12 12 LEU B CA 1
ATOM 3137 C C . LEU B 1 12 ? -26.562 -17.484 23.609 1 20.12 12 LEU B C 1
ATOM 3139 O O . LEU B 1 12 ? -26.172 -16.328 23.641 1 20.12 12 LEU B O 1
ATOM 3143 N N . LYS B 1 13 ? -26.234 -18.25 24.641 1 19.27 13 LYS B N 1
ATOM 3144 C CA . LYS B 1 13 ? -25.109 -18.172 25.578 1 19.27 13 LYS B CA 1
ATOM 3145 C C . LYS B 1 13 ? -23.766 -18.25 24.828 1 19.27 13 LYS B C 1
ATOM 3147 O O . LYS B 1 13 ? -23.469 -19.266 24.203 1 19.27 13 LYS B O 1
ATOM 3152 N N . LEU B 1 14 ? -23.141 -17.188 24.266 1 19.64 14 LEU B N 1
ATOM 3153 C CA . LEU B 1 14 ? -21.828 -17.078 23.625 1 19.64 14 LEU B CA 1
ATOM 3154 C C . LEU B 1 14 ? -20.719 -17.5 24.594 1 19.64 14 LEU B C 1
ATOM 3156 O O . LEU B 1 14 ? -20.484 -16.844 25.594 1 19.64 14 LEU B O 1
ATOM 3160 N N . ASP B 1 15 ? -20.438 -18.797 24.766 1 18.48 15 ASP B N 1
ATOM 3161 C CA . ASP B 1 15 ? -19.391 -19.344 25.625 1 18.48 15 ASP B CA 1
ATOM 3162 C C . ASP B 1 15 ? -18.016 -18.766 25.25 1 18.48 15 ASP B C 1
ATOM 3164 O O . ASP B 1 15 ? -17.734 -18.531 24.078 1 18.48 15 ASP B O 1
ATOM 3168 N N . ARG B 1 16 ? -17.234 -18.25 26.188 1 20.61 16 ARG B N 1
ATOM 3169 C CA . ARG B 1 16 ? -15.961 -17.562 26.359 1 20.61 16 ARG B CA 1
ATOM 3170 C C . ARG B 1 16 ? -14.797 -18.453 25.938 1 20.61 16 ARG B C 1
ATOM 3172 O O . ARG B 1 16 ? -14.555 -19.5 26.547 1 20.61 16 ARG B O 1
ATOM 3179 N N . VAL B 1 17 ? -14.391 -18.594 24.641 1 18.97 17 VAL B N 1
ATOM 3180 C CA . VAL B 1 17 ? -13.266 -19.391 24.156 1 18.97 17 VAL B CA 1
ATOM 3181 C C . VAL B 1 17 ? -11.977 -18.922 24.812 1 18.97 17 VAL B C 1
ATOM 3183 O O . VAL B 1 17 ? -11.625 -17.734 24.734 1 18.97 17 VAL B O 1
ATOM 3186 N N . GLU B 1 18 ? -11.453 -19.609 25.812 1 19.28 18 GLU B N 1
ATOM 3187 C CA . GLU B 1 18 ? -10.234 -19.5 26.609 1 19.28 18 GLU B CA 1
ATOM 3188 C C . GLU B 1 18 ? -8.992 -19.5 25.734 1 19.28 18 GLU B C 1
ATOM 3190 O O . GLU B 1 18 ? -8.844 -20.375 24.875 1 19.28 18 GLU B O 1
ATOM 3195 N N . SER B 1 19 ? -8.367 -18.344 25.469 1 19.36 19 SER B N 1
ATOM 3196 C CA . SER B 1 19 ? -7.148 -17.969 24.75 1 19.36 19 SER B CA 1
ATOM 3197 C C . SER B 1 19 ? -5.941 -18.734 25.281 1 19.36 19 SER B C 1
ATOM 3199 O O . SER B 1 19 ? -5.637 -18.688 26.469 1 19.36 19 SER B O 1
ATOM 3201 N N . ALA B 1 20 ? -5.566 -19.938 24.734 1 18.77 20 ALA B N 1
ATOM 3202 C CA . ALA B 1 20 ? -4.449 -20.828 25.016 1 18.77 20 ALA B CA 1
ATOM 3203 C C . ALA B 1 20 ? -3.121 -20.078 25 1 18.77 20 ALA B C 1
ATOM 3205 O O . ALA B 1 20 ? -2.867 -19.266 24.094 1 18.77 20 ALA B O 1
ATOM 3206 N N . ASN B 1 21 ? -2.338 -19.969 26.109 1 18.78 21 ASN B N 1
ATOM 3207 C CA . ASN B 1 21 ? -1.093 -19.406 26.609 1 18.78 21 ASN B CA 1
ATOM 3208 C C . ASN B 1 21 ? 0.122 -19.984 25.891 1 18.78 21 ASN B C 1
ATOM 3210 O O . ASN B 1 21 ? 0.472 -21.156 26.109 1 18.78 21 ASN B O 1
ATOM 3214 N N . LEU B 1 22 ? 0.365 -19.797 24.578 1 18.25 22 LEU B N 1
ATOM 3215 C CA . LEU B 1 22 ? 1.495 -20.406 23.891 1 18.25 22 LEU B CA 1
ATOM 3216 C C . LEU B 1 22 ? 2.811 -20.047 24.562 1 18.25 22 LEU B C 1
ATOM 3218 O O . LEU B 1 22 ? 3.102 -18.859 24.781 1 18.25 22 LEU B O 1
ATOM 3222 N N . GLY B 1 23 ? 3.492 -20.984 25.328 1 17.47 23 GLY B N 1
ATOM 3223 C CA . GLY B 1 23 ? 4.672 -21.125 26.172 1 17.47 23 GLY B CA 1
ATOM 3224 C C . GLY B 1 23 ? 5.957 -20.75 25.453 1 17.47 23 GLY B C 1
ATOM 3225 O O . GLY B 1 23 ? 6.062 -20.891 24.234 1 17.47 23 GLY B O 1
ATOM 3226 N N . ARG B 1 24 ? 6.793 -19.766 25.938 1 18.91 24 ARG B N 1
ATOM 3227 C CA . ARG B 1 24 ? 8.055 -19.094 25.672 1 18.91 24 ARG B CA 1
ATOM 3228 C C . ARG B 1 24 ? 9.195 -20.094 25.516 1 18.91 24 ARG B C 1
ATOM 3230 O O . ARG B 1 24 ? 9.539 -20.781 26.484 1 18.91 24 ARG B O 1
ATOM 3237 N N . ILE B 1 25 ? 9.445 -20.781 24.391 1 17.05 25 ILE B N 1
ATOM 3238 C CA . ILE B 1 25 ? 10.492 -21.781 24.266 1 17.05 25 ILE B CA 1
ATOM 3239 C C . ILE B 1 25 ? 11.859 -21.125 24.438 1 17.05 25 ILE B C 1
ATOM 3241 O O . ILE B 1 25 ? 12.172 -20.156 23.766 1 17.05 25 ILE B O 1
ATOM 3245 N N . ASP B 1 26 ? 12.578 -21.25 25.594 1 18.11 26 ASP B N 1
ATOM 3246 C CA . ASP B 1 26 ? 13.82 -20.781 26.188 1 18.11 26 ASP B CA 1
ATOM 3247 C C . ASP B 1 26 ? 15.031 -21.328 25.438 1 18.11 26 ASP B C 1
ATOM 3249 O O . ASP B 1 26 ? 15.352 -22.516 25.547 1 18.11 26 ASP B O 1
ATOM 3253 N N . PHE B 1 27 ? 15.234 -21.031 24.203 1 16.66 27 PHE B N 1
ATOM 3254 C CA . PHE B 1 27 ? 16.266 -21.828 23.531 1 16.66 27 PHE B CA 1
ATOM 3255 C C . PHE B 1 27 ? 17.641 -21.453 24.031 1 16.66 27 PHE B C 1
ATOM 3257 O O . PHE B 1 27 ? 18.188 -20.406 23.656 1 16.66 27 PHE B O 1
ATOM 3264 N N . ARG B 1 28 ? 17.938 -21.625 25.281 1 16.7 28 ARG B N 1
ATOM 3265 C CA . ARG B 1 28 ? 19.25 -21.312 25.828 1 16.7 28 ARG B CA 1
ATOM 3266 C C . ARG B 1 28 ? 20.344 -22.047 25.047 1 16.7 28 ARG B C 1
ATOM 3268 O O . ARG B 1 28 ? 20.234 -23.25 24.797 1 16.7 28 ARG B O 1
ATOM 3275 N N . ARG B 1 29 ? 21.125 -21.25 24.438 1 17.11 29 ARG B N 1
ATOM 3276 C CA . ARG B 1 29 ? 22.25 -21.484 23.562 1 17.11 29 ARG B CA 1
ATOM 3277 C C . ARG B 1 29 ? 23.344 -22.281 24.266 1 17.11 29 ARG B C 1
ATOM 3279 O O . ARG B 1 29 ? 23.797 -21.906 25.344 1 17.11 29 ARG B O 1
ATOM 3286 N N . ALA B 1 30 ? 23.453 -23.547 23.938 1 15.58 30 ALA B N 1
ATOM 3287 C CA . ALA B 1 30 ? 24.328 -24.609 24.406 1 15.58 30 ALA B CA 1
ATOM 3288 C C . ALA B 1 30 ? 25.797 -24.219 24.266 1 15.58 30 ALA B C 1
ATOM 3290 O O . ALA B 1 30 ? 26.141 -23.406 23.391 1 15.58 30 ALA B O 1
ATOM 3291 N N . SER B 1 31 ? 26.641 -24.734 25.078 1 16.11 31 SER B N 1
ATOM 3292 C CA . SER B 1 31 ? 27.938 -24.594 25.75 1 16.11 31 SER B CA 1
ATOM 3293 C C . SER B 1 31 ? 29.078 -25.016 24.844 1 16.11 31 SER B C 1
ATOM 3295 O O . SER B 1 31 ? 30.25 -24.859 25.203 1 16.11 31 SER B O 1
ATOM 3297 N N . SER B 1 32 ? 28.812 -25.5 23.578 1 15.29 32 SER B N 1
ATOM 3298 C CA . SER B 1 32 ? 29.75 -26.609 23.453 1 15.29 32 SER B CA 1
ATOM 3299 C C . SER B 1 32 ? 31.188 -26.094 23.391 1 15.29 32 SER B C 1
ATOM 3301 O O . SER B 1 32 ? 31.453 -25.031 22.844 1 15.29 32 SER B O 1
ATOM 3303 N N . PRO B 1 33 ? 32.094 -26.922 23.875 1 16.08 33 PRO B N 1
ATOM 3304 C CA . PRO B 1 33 ? 33.438 -26.828 24.469 1 16.08 33 PRO B CA 1
ATOM 3305 C C . PRO B 1 33 ? 34.531 -26.656 23.422 1 16.08 33 PRO B C 1
ATOM 3307 O O . PRO B 1 33 ? 35.469 -25.891 23.625 1 16.08 33 PRO B O 1
ATOM 3310 N N . SER B 1 34 ? 34.406 -27.484 22.266 1 15.05 34 SER B N 1
ATOM 3311 C CA . SER B 1 34 ? 35.5 -28.438 22.188 1 15.05 34 SER B CA 1
ATOM 3312 C C . SER B 1 34 ? 36.781 -27.766 21.688 1 15.05 34 SER B C 1
ATOM 3314 O O . SER B 1 34 ? 36.75 -26.641 21.172 1 15.05 34 SER B O 1
ATOM 3316 N N . ALA B 1 35 ? 37.688 -28.641 21.016 1 16.56 35 ALA B N 1
ATOM 3317 C CA . ALA B 1 35 ? 39.062 -29.109 21.172 1 16.56 35 ALA B CA 1
ATOM 3318 C C . ALA B 1 35 ? 40.031 -28.281 20.344 1 16.56 35 ALA B C 1
ATOM 3320 O O . ALA B 1 35 ? 39.625 -27.469 19.516 1 16.56 35 ALA B O 1
ATOM 3321 N N . GLN B 1 36 ? 40.969 -28.922 19.656 1 15.5 36 GLN B N 1
ATOM 3322 C CA . GLN B 1 36 ? 42.406 -29.172 19.781 1 15.5 36 GLN B CA 1
ATOM 3323 C C . GLN B 1 36 ? 43.188 -28.484 18.656 1 15.5 36 GLN B C 1
ATOM 3325 O O . GLN B 1 36 ? 44.219 -27.859 18.906 1 15.5 36 GLN B O 1
ATOM 3330 N N . GLY B 1 37 ? 42.875 -28.719 17.297 1 15.52 37 GLY B N 1
ATOM 3331 C CA . GLY B 1 37 ? 43.906 -29.422 16.562 1 15.52 3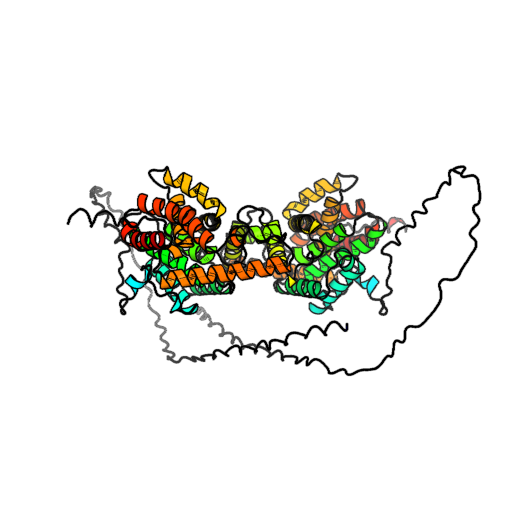7 GLY B CA 1
ATOM 3332 C C . GLY B 1 37 ? 44.938 -28.516 15.969 1 15.52 37 GLY B C 1
ATOM 3333 O O . GLY B 1 37 ? 44.719 -27.312 15.797 1 15.52 37 GLY B O 1
ATOM 3334 N N . ASN B 1 38 ? 46.219 -28.891 15.984 1 16.97 38 ASN B N 1
ATOM 3335 C CA . ASN B 1 38 ? 47.656 -28.578 15.922 1 16.97 38 ASN B CA 1
ATOM 3336 C C . ASN B 1 38 ? 48.094 -28.234 14.508 1 16.97 38 ASN B C 1
ATOM 3338 O O . ASN B 1 38 ? 49.281 -28.188 14.211 1 16.97 38 ASN B O 1
ATOM 3342 N N . ARG B 1 39 ? 47.25 -27.531 13.719 1 16.16 39 ARG B N 1
ATOM 3343 C CA . ARG B 1 39 ? 47.531 -27.75 12.305 1 16.16 39 ARG B CA 1
ATOM 3344 C C . ARG B 1 39 ? 48.938 -27.281 11.945 1 16.16 39 ARG B C 1
ATOM 3346 O O . ARG B 1 39 ? 49.25 -26.094 12.07 1 16.16 39 ARG B O 1
ATOM 3353 N N . SER B 1 40 ? 49.906 -28.094 12.031 1 16.33 40 SER B N 1
ATOM 3354 C CA . SER B 1 40 ? 51.312 -27.891 11.836 1 16.33 40 SER B CA 1
ATOM 3355 C C . SER B 1 40 ? 51.625 -27.531 10.383 1 16.33 40 SER B C 1
ATOM 3357 O O . SER B 1 40 ? 52.812 -27.312 10.031 1 16.33 40 SER B O 1
ATOM 3359 N N . PRO B 1 41 ? 50.938 -26.828 9.594 1 15.55 41 PRO B N 1
ATOM 3360 C CA . PRO B 1 41 ? 51.125 -27.203 8.195 1 15.55 41 PRO B CA 1
ATOM 3361 C C . PRO B 1 41 ? 52.562 -26.953 7.719 1 15.55 41 PRO B C 1
ATOM 3363 O O . PRO B 1 41 ? 53.156 -25.938 8.055 1 15.55 41 PRO B O 1
ATOM 3366 N N . ARG B 1 42 ? 53.281 -27.938 7.242 1 15.49 42 ARG B N 1
ATOM 3367 C CA . ARG B 1 42 ? 54.594 -28.391 6.777 1 15.49 42 ARG B CA 1
ATOM 3368 C C . ARG B 1 42 ? 55.062 -27.547 5.602 1 15.49 42 ARG B C 1
ATOM 3370 O O . ARG B 1 42 ? 54.312 -26.781 5.02 1 15.49 42 ARG B O 1
ATOM 3377 N N . ARG B 1 43 ? 55.5 -28.266 4.445 1 15.27 43 ARG B N 1
ATOM 3378 C CA . ARG B 1 43 ? 56.781 -28.609 3.896 1 15.27 43 ARG B CA 1
ATOM 3379 C C . ARG B 1 43 ? 57.156 -27.688 2.736 1 15.27 43 ARG B C 1
ATOM 3381 O O . ARG B 1 43 ? 56.438 -26.75 2.43 1 15.27 43 ARG B O 1
ATOM 3388 N N . GLU B 1 44 ? 57.281 -28.312 1.4 1 14.74 44 GLU B N 1
ATOM 3389 C CA . GLU B 1 44 ? 58.344 -28.734 0.512 1 14.74 44 GLU B CA 1
ATOM 3390 C C . GLU B 1 44 ? 58.531 -27.766 -0.642 1 14.74 44 GLU B C 1
ATOM 3392 O O . GLU B 1 44 ? 57.625 -27.031 -1.002 1 14.74 44 GLU B O 1
ATOM 3397 N N . LYS B 1 45 ? 59.844 -27.719 -1.132 1 16.47 45 LYS B N 1
ATOM 3398 C CA . LYS B 1 45 ? 60.844 -27.078 -2 1 16.47 45 LYS B CA 1
ATOM 3399 C C . LYS B 1 45 ? 60.406 -27.156 -3.465 1 16.47 45 LYS B C 1
ATOM 3401 O O . LYS B 1 45 ? 59.938 -28.203 -3.926 1 16.47 45 LYS B O 1
ATOM 3406 N N . LYS B 1 46 ? 60.312 -26.156 -4.238 1 18.5 46 LYS B N 1
ATOM 3407 C CA . LYS B 1 46 ? 59.969 -25.734 -5.586 1 18.5 46 LYS B CA 1
ATOM 3408 C C . LYS B 1 46 ? 60.875 -26.391 -6.633 1 18.5 46 LYS B C 1
ATOM 3410 O O . LYS B 1 46 ? 62 -25.938 -6.863 1 18.5 46 LYS B O 1
ATOM 3415 N N . GLU B 1 47 ? 61.031 -27.75 -6.816 1 14.78 47 GLU B N 1
ATOM 3416 C CA . GLU B 1 47 ? 62.062 -28.281 -7.715 1 14.78 47 GLU B CA 1
ATOM 3417 C C . GLU B 1 47 ? 61.875 -27.766 -9.141 1 14.78 47 GLU B C 1
ATOM 3419 O O . GLU B 1 47 ? 62.812 -27.281 -9.766 1 14.78 47 GLU B O 1
ATOM 3424 N N . THR B 1 48 ? 61.031 -28.453 -9.945 1 15.41 48 THR B N 1
ATOM 3425 C CA . THR B 1 48 ? 61.5 -29.297 -11.039 1 15.41 48 THR B CA 1
ATOM 3426 C C . THR B 1 48 ? 61.875 -28.469 -12.25 1 15.41 48 THR B C 1
ATOM 3428 O O . THR B 1 48 ? 61.5 -27.297 -12.344 1 15.41 48 THR B O 1
ATOM 3431 N N . LEU B 1 49 ? 61.625 -29.016 -13.68 1 15.74 49 LEU B N 1
ATOM 3432 C CA . LEU B 1 49 ? 62.281 -29.578 -14.859 1 15.74 49 LEU B CA 1
ATOM 3433 C C . LEU B 1 49 ? 62.25 -28.578 -16.016 1 15.74 49 LEU B C 1
ATOM 3435 O O . LEU B 1 49 ? 61.469 -27.625 -16 1 15.74 49 LEU B O 1
ATOM 3439 N N . LYS B 1 50 ? 62.25 -29.234 -17.375 1 16.89 50 LYS B N 1
ATOM 3440 C CA . LYS B 1 50 ? 63.031 -29.25 -18.609 1 16.89 50 LYS B CA 1
ATOM 3441 C C . LYS B 1 50 ? 62.375 -28.391 -19.688 1 16.89 50 LYS B C 1
ATOM 3443 O O . LYS B 1 50 ? 62.938 -28.156 -20.75 1 16.89 50 LYS B O 1
ATOM 3448 N N . ARG B 1 51 ? 61.156 -27.766 -19.5 1 16.88 51 ARG B N 1
ATOM 3449 C CA . ARG B 1 51 ? 60.5 -27.906 -20.797 1 16.88 51 ARG B CA 1
ATOM 3450 C C . ARG B 1 51 ? 61.281 -27.203 -21.891 1 16.88 51 ARG B C 1
ATOM 3452 O O . ARG B 1 51 ? 61.875 -26.141 -21.641 1 16.88 51 ARG B O 1
ATOM 3459 N N . ALA B 1 52 ? 61.375 -27.953 -23.062 1 16.98 52 ALA B N 1
ATOM 3460 C CA . ALA B 1 52 ? 61.812 -28.094 -24.453 1 16.98 52 ALA B CA 1
ATOM 3461 C C . ALA B 1 52 ? 61.25 -26.953 -25.312 1 16.98 52 ALA B C 1
ATOM 3463 O O . ALA B 1 52 ? 60.094 -26.562 -25.156 1 16.98 52 ALA B O 1
ATOM 3464 N N . HIS B 1 53 ? 62.094 -26.203 -25.844 1 18.61 53 HIS B N 1
ATOM 3465 C CA . HIS B 1 53 ? 61.938 -24.953 -26.594 1 18.61 53 HIS B CA 1
ATOM 3466 C C . HIS B 1 53 ? 61.125 -25.172 -27.859 1 18.61 53 HIS B C 1
ATOM 3468 O O . HIS B 1 53 ? 61 -24.266 -28.688 1 18.61 53 HIS B O 1
ATOM 3474 N N . PRO B 1 54 ? 60.344 -26.5 -28.016 1 18.16 54 PRO B N 1
ATOM 3475 C CA . PRO B 1 54 ? 60.312 -26.797 -29.453 1 18.16 54 PRO B CA 1
ATOM 3476 C C . PRO B 1 54 ? 59.719 -25.656 -30.266 1 18.16 54 PRO B C 1
ATOM 3478 O O . PRO B 1 54 ? 59.094 -24.75 -29.719 1 18.16 54 PRO B O 1
ATOM 3481 N N . GLY B 1 55 ? 59.688 -25.922 -31.578 1 18.77 55 GLY B N 1
ATOM 3482 C CA . GLY B 1 55 ? 59.75 -25.375 -32.938 1 18.77 55 GLY B CA 1
ATOM 3483 C C . GLY B 1 55 ? 58.531 -24.594 -33.312 1 18.77 55 GLY B C 1
ATOM 3484 O O . GLY B 1 55 ? 57.562 -24.5 -32.562 1 18.77 55 GLY B O 1
ATOM 3485 N N . GLY B 1 56 ? 58.125 -24.891 -34.594 1 21.86 56 GLY B N 1
ATOM 3486 C CA . GLY B 1 56 ? 57.594 -24.172 -35.75 1 21.86 56 GLY B CA 1
ATOM 3487 C C . GLY B 1 56 ? 56.094 -23.938 -35.656 1 21.86 56 GLY B C 1
ATOM 3488 O O . GLY B 1 56 ? 55.344 -24.844 -35.344 1 21.86 56 GLY B O 1
ATOM 3489 N N . MET B 1 57 ? 55.594 -22.797 -35.469 1 22.47 57 MET B N 1
ATOM 3490 C CA . MET B 1 57 ? 54.344 -22.344 -34.875 1 22.47 57 MET B CA 1
ATOM 3491 C C . MET B 1 57 ? 53.188 -22.422 -35.875 1 22.47 57 MET B C 1
ATOM 3493 O O . MET B 1 57 ? 52.812 -21.422 -36.5 1 22.47 57 MET B O 1
ATOM 3497 N N . GLY B 1 58 ? 53.344 -23.312 -36.906 1 21.09 58 GLY B N 1
ATOM 3498 C CA . GLY B 1 58 ? 52.344 -23.297 -37.969 1 21.09 58 GLY B CA 1
ATOM 3499 C C . GLY B 1 58 ? 50.938 -23.5 -37.5 1 21.09 58 GLY B C 1
ATOM 3500 O O . GLY B 1 58 ? 50.656 -24.422 -36.688 1 21.09 58 GLY B O 1
ATOM 3501 N N . ARG B 1 59 ? 50.062 -22.547 -37.562 1 23.19 59 ARG B N 1
ATOM 3502 C CA . ARG B 1 59 ? 48.812 -22.422 -36.875 1 23.19 59 ARG B CA 1
ATOM 3503 C C . ARG B 1 59 ? 47.812 -23.5 -37.312 1 23.19 59 ARG B C 1
ATOM 3505 O O . ARG B 1 59 ? 47.344 -23.484 -38.469 1 23.19 59 ARG B O 1
ATOM 3512 N N . GLN B 1 60 ? 48.188 -24.812 -36.969 1 17.31 60 GLN B N 1
ATOM 3513 C CA . GLN B 1 60 ? 47.125 -25.719 -37.375 1 17.31 60 GLN B CA 1
ATOM 3514 C C . GLN B 1 60 ? 45.781 -25.281 -36.844 1 17.31 60 GLN B C 1
ATOM 3516 O O . GLN B 1 60 ? 45.656 -24.828 -35.719 1 17.31 60 GLN B O 1
ATOM 3521 N N . GLU B 1 61 ? 44.812 -25.109 -37.75 1 24.62 61 GLU B N 1
ATOM 3522 C CA . GLU B 1 61 ? 43.375 -24.844 -37.688 1 24.62 61 GLU B CA 1
ATOM 3523 C C . GLU B 1 61 ? 42.688 -25.766 -36.656 1 24.62 61 GLU B C 1
ATOM 3525 O O . GLU B 1 61 ? 42.5 -26.953 -36.938 1 24.62 61 GLU B O 1
ATOM 3530 N N . GLU B 1 62 ? 43.281 -26 -35.469 1 21.38 62 GLU B N 1
ATOM 3531 C CA . GLU B 1 62 ? 42.531 -27.031 -34.781 1 21.38 62 GLU B CA 1
ATOM 3532 C C . GLU B 1 62 ? 41.094 -26.609 -34.562 1 21.38 62 GLU B C 1
ATOM 3534 O O . GLU B 1 62 ? 40.812 -25.5 -34.094 1 21.38 62 GLU B O 1
ATOM 3539 N N . ASN B 1 63 ? 40.188 -27.203 -35.344 1 25.31 63 ASN B N 1
ATOM 3540 C CA . ASN B 1 63 ? 38.75 -27.312 -35.188 1 25.31 63 ASN B CA 1
ATOM 3541 C C . ASN B 1 63 ? 38.344 -27.578 -33.75 1 25.31 63 ASN B C 1
ATOM 3543 O O . ASN B 1 63 ? 38.469 -28.703 -33.25 1 25.31 63 ASN B O 1
ATOM 3547 N N . ASN B 1 64 ? 38.781 -26.75 -32.906 1 25.83 64 ASN B N 1
ATOM 3548 C CA . ASN B 1 64 ? 38.375 -27.031 -31.531 1 25.83 64 ASN B CA 1
ATOM 3549 C C . ASN B 1 64 ? 36.875 -27.234 -31.438 1 25.83 64 ASN B C 1
ATOM 3551 O O . ASN B 1 64 ? 36.094 -26.328 -31.734 1 25.83 64 ASN B O 1
ATOM 3555 N N . GLU B 1 65 ? 36.438 -28.5 -31.719 1 26.27 65 GLU B N 1
ATOM 3556 C CA . GLU B 1 65 ? 35.094 -28.922 -31.344 1 26.27 65 GLU B CA 1
ATOM 3557 C C . GLU B 1 65 ? 34.719 -28.391 -29.969 1 26.27 65 GLU B C 1
ATOM 3559 O O . GLU B 1 65 ? 35.312 -28.797 -28.953 1 26.27 65 GLU B O 1
ATOM 3564 N N . ASP B 1 66 ? 34.625 -27.125 -29.859 1 27.83 66 ASP B N 1
ATOM 3565 C CA . ASP B 1 66 ? 34.062 -26.594 -28.625 1 27.83 66 ASP B CA 1
ATOM 3566 C C . ASP B 1 66 ? 32.969 -27.5 -28.078 1 27.83 66 ASP B C 1
ATOM 3568 O O . ASP B 1 66 ? 31.922 -27.641 -28.719 1 27.83 66 ASP B O 1
ATOM 3572 N N . ASN B 1 67 ? 33.406 -28.734 -27.578 1 27.62 67 ASN B N 1
ATOM 3573 C CA . ASN B 1 67 ? 32.469 -29.562 -26.812 1 27.62 67 ASN B CA 1
ATOM 3574 C C . ASN B 1 67 ? 31.625 -28.719 -25.859 1 27.62 67 ASN B C 1
ATOM 3576 O O . ASN B 1 67 ? 32.156 -28.188 -24.859 1 27.62 67 ASN B O 1
ATOM 3580 N N . ASP B 1 68 ? 30.797 -27.875 -26.391 1 28.44 68 ASP B N 1
ATOM 3581 C CA . ASP B 1 68 ? 29.703 -27.312 -25.594 1 28.44 68 ASP B CA 1
ATOM 3582 C C . ASP B 1 68 ? 29.172 -28.328 -24.578 1 28.44 68 ASP B C 1
ATOM 3584 O O . ASP B 1 68 ? 28.453 -29.25 -24.953 1 28.44 68 ASP B O 1
ATOM 3588 N N . GLU B 1 69 ? 30.125 -28.844 -23.688 1 29.22 69 GLU B N 1
ATOM 3589 C CA . GLU B 1 69 ? 29.516 -29.656 -22.641 1 29.22 69 GLU B CA 1
ATOM 3590 C C . GLU B 1 69 ? 28.203 -29.047 -22.156 1 29.22 69 GLU B C 1
ATOM 3592 O O . GLU B 1 69 ? 28.156 -27.859 -21.844 1 29.22 69 GLU B O 1
ATOM 3597 N N . PRO B 1 70 ? 27.109 -29.578 -22.656 1 28.5 70 PRO B N 1
ATOM 3598 C CA . PRO B 1 70 ? 25.812 -29.141 -22.109 1 28.5 70 PRO B CA 1
ATOM 3599 C C . PRO B 1 70 ? 25.859 -28.859 -20.609 1 28.5 70 PRO B C 1
ATOM 3601 O O . PRO B 1 70 ? 26.625 -29.5 -19.891 1 28.5 70 PRO B O 1
ATOM 3604 N N . GLN B 1 71 ? 25.984 -27.594 -20.25 1 30.05 71 GLN B N 1
ATOM 3605 C CA . GLN B 1 71 ? 25.812 -27.281 -18.828 1 30.05 71 GLN B CA 1
ATOM 3606 C C . GLN B 1 71 ? 24.922 -28.312 -18.156 1 30.05 71 GLN B C 1
ATOM 3608 O O . GLN B 1 71 ? 23.891 -28.719 -18.719 1 30.05 71 GLN B O 1
ATOM 3613 N N . PRO B 1 72 ? 25.562 -29.266 -17.438 1 30.17 72 PRO B N 1
ATOM 3614 C CA . PRO B 1 72 ? 24.688 -30.25 -16.781 1 30.17 72 PRO B CA 1
ATOM 3615 C C . PRO B 1 72 ? 23.344 -29.672 -16.344 1 30.17 72 PRO B C 1
ATOM 3617 O O . PRO B 1 72 ? 23.297 -28.594 -15.758 1 30.17 72 PRO B O 1
ATOM 3620 N N . GLY B 1 73 ? 22.344 -29.625 -17.188 1 27.97 73 GLY B N 1
ATOM 3621 C CA . GLY B 1 73 ? 20.953 -29.359 -16.844 1 27.97 73 GLY B CA 1
ATOM 3622 C C . GLY B 1 73 ? 20.609 -29.75 -15.414 1 27.97 73 GLY B C 1
ATOM 3623 O O . GLY B 1 73 ? 21.328 -30.547 -14.789 1 27.97 73 GLY B O 1
ATOM 3624 N N . ILE B 1 74 ? 19.844 -28.875 -14.797 1 32.47 74 ILE B N 1
ATOM 3625 C CA . ILE B 1 74 ? 19.297 -28.938 -13.445 1 32.47 74 ILE B CA 1
ATOM 3626 C C . ILE B 1 74 ? 18.812 -30.344 -13.141 1 32.47 74 ILE B C 1
ATOM 3628 O O . ILE B 1 74 ? 17.625 -30.562 -12.898 1 32.47 74 ILE B O 1
ATOM 3632 N N . LYS B 1 75 ? 19.312 -31.344 -13.945 1 32.56 75 LYS B N 1
ATOM 3633 C CA . LYS B 1 75 ? 18.75 -32.656 -13.586 1 32.56 75 LYS B CA 1
ATOM 3634 C C . LYS B 1 75 ? 19.172 -33.062 -12.18 1 32.56 75 LYS B C 1
ATOM 3636 O O . LYS B 1 75 ? 19.781 -34.125 -12.008 1 32.56 75 LYS B O 1
ATOM 3641 N N . ALA B 1 76 ? 19.578 -32.281 -11.367 1 32.66 76 ALA B N 1
ATOM 3642 C CA . ALA B 1 76 ? 19.828 -33.094 -10.18 1 32.66 76 ALA B CA 1
ATOM 3643 C C . ALA B 1 76 ? 18.531 -33.719 -9.68 1 32.66 76 ALA B C 1
ATOM 3645 O O . ALA B 1 76 ? 17.656 -33.031 -9.156 1 32.66 76 ALA B O 1
ATOM 3646 N N . ALA B 1 77 ? 18.016 -34.719 -10.328 1 33.09 77 ALA B N 1
ATOM 3647 C CA . ALA B 1 77 ? 17.016 -35.594 -9.711 1 33.09 77 ALA B CA 1
ATOM 3648 C C . ALA B 1 77 ? 17.406 -35.938 -8.273 1 33.09 77 ALA B C 1
ATOM 3650 O O . ALA B 1 77 ? 18.281 -36.75 -8.031 1 33.09 77 ALA B O 1
ATOM 3651 N N . ARG B 1 78 ? 17.625 -34.938 -7.461 1 31.17 78 ARG B N 1
ATOM 3652 C CA . ARG B 1 78 ? 17.922 -35.438 -6.117 1 31.17 78 ARG B CA 1
ATOM 3653 C C . ARG B 1 78 ? 16.891 -36.438 -5.656 1 31.17 78 ARG B C 1
ATOM 3655 O O . ARG B 1 78 ? 15.688 -36.219 -5.742 1 31.17 78 ARG B O 1
ATOM 3662 N N . GLU B 1 79 ? 17.172 -37.719 -5.738 1 33.59 79 GLU B N 1
ATOM 3663 C CA . GLU B 1 79 ? 16.547 -38.781 -4.941 1 33.59 79 GLU B CA 1
ATOM 3664 C C . GLU B 1 79 ? 16.266 -38.312 -3.516 1 33.59 79 GLU B C 1
ATOM 3666 O O . GLU B 1 79 ? 17.203 -38 -2.77 1 33.59 79 GLU B O 1
ATOM 3671 N N . ASP B 1 80 ? 15.672 -37.281 -3.197 1 34.22 80 ASP B N 1
ATOM 3672 C CA . ASP B 1 80 ? 15.602 -37.25 -1.74 1 34.22 80 ASP B CA 1
ATOM 3673 C C . ASP B 1 80 ? 15.359 -38.625 -1.163 1 34.22 80 ASP B C 1
ATOM 3675 O O . ASP B 1 80 ? 14.836 -39.531 -1.85 1 34.22 80 ASP B O 1
ATOM 3679 N N . ALA B 1 81 ? 16.062 -39 -0.059 1 35.41 81 ALA B N 1
ATOM 3680 C CA . ALA B 1 81 ? 15.961 -40.281 0.643 1 35.41 81 ALA B CA 1
ATOM 3681 C C . ALA B 1 81 ? 14.539 -40.844 0.578 1 35.41 81 ALA B C 1
ATOM 3683 O O . ALA B 1 81 ? 14.344 -42.031 0.385 1 35.41 81 ALA B O 1
ATOM 3684 N N . ASN B 1 82 ? 13.547 -40.125 1.316 1 38.62 82 ASN B N 1
ATOM 3685 C CA . ASN B 1 82 ? 12.25 -40.719 1.58 1 38.62 82 ASN B CA 1
ATOM 3686 C C . ASN B 1 82 ? 11.344 -40.688 0.35 1 38.62 82 ASN B C 1
ATOM 3688 O O . ASN B 1 82 ? 10.133 -40.875 0.455 1 38.62 82 ASN B O 1
ATOM 3692 N N . GLY B 1 83 ? 11.711 -40.719 -1.022 1 41.38 83 GLY B N 1
ATOM 3693 C CA . GLY B 1 83 ? 10.82 -40.906 -2.154 1 41.38 83 GLY B CA 1
ATOM 3694 C C . GLY B 1 83 ? 9.938 -39.719 -2.438 1 41.38 83 GLY B C 1
ATOM 3695 O O . GLY B 1 83 ? 8.977 -39.812 -3.209 1 41.38 83 GLY B O 1
ATOM 3696 N N . HIS B 1 84 ? 9.977 -38.531 -1.944 1 45.91 84 HIS B N 1
ATOM 3697 C CA . HIS B 1 84 ? 9.016 -37.438 -1.861 1 45.91 84 HIS B CA 1
ATOM 3698 C C . HIS B 1 84 ? 9.102 -36.531 -3.082 1 45.91 84 HIS B C 1
ATOM 3700 O O . HIS B 1 84 ? 8.164 -35.781 -3.385 1 45.91 84 HIS B O 1
ATOM 3706 N N . SER B 1 85 ? 10.195 -36.312 -3.898 1 55 85 SER B N 1
ATOM 3707 C CA . SER B 1 85 ? 10.297 -35.344 -4.984 1 55 85 SER B CA 1
ATOM 3708 C C . SER B 1 85 ? 9.195 -35.562 -6.016 1 55 85 SER B C 1
ATOM 3710 O O . SER B 1 85 ? 8.57 -34.594 -6.477 1 55 85 SER B O 1
ATOM 3712 N N . HIS B 1 86 ? 9.086 -36.75 -6.625 1 56.78 86 HIS B N 1
ATOM 3713 C CA . HIS B 1 86 ? 8.023 -37.062 -7.574 1 56.78 86 HIS B CA 1
ATOM 3714 C C . HIS B 1 86 ? 6.656 -36.719 -7.008 1 56.78 86 HIS B C 1
ATOM 3716 O O . HIS B 1 86 ? 5.766 -36.281 -7.746 1 56.78 86 HIS B O 1
ATOM 3722 N N . GLU B 1 87 ? 6.742 -36.469 -5.676 1 78.25 87 GLU B N 1
ATOM 3723 C CA . GLU B 1 87 ? 5.469 -36.188 -5.016 1 78.25 87 GLU B CA 1
ATOM 3724 C C . GLU B 1 87 ? 5.164 -34.688 -5.02 1 78.25 87 GLU B C 1
ATOM 3726 O O . GLU B 1 87 ? 4.02 -34.281 -5.223 1 78.25 87 GLU B O 1
ATOM 3731 N N . LEU B 1 88 ? 6.277 -33.938 -5.254 1 89.25 88 LEU B N 1
ATOM 3732 C CA . LEU B 1 88 ? 6.082 -32.5 -5.145 1 89.25 88 LEU B CA 1
ATOM 3733 C C . LEU B 1 88 ? 5.551 -31.906 -6.449 1 89.25 88 LEU B C 1
ATOM 3735 O O . LEU B 1 88 ? 4.906 -30.859 -6.453 1 89.25 88 LEU B O 1
ATOM 3739 N N . THR B 1 89 ? 5.844 -32.594 -7.516 1 91.81 89 THR B N 1
ATOM 3740 C CA . THR B 1 89 ? 5.445 -32.062 -8.82 1 91.81 89 THR B CA 1
ATOM 3741 C C . THR B 1 89 ? 4.109 -32.688 -9.258 1 91.81 89 THR B C 1
ATOM 3743 O O . THR B 1 89 ? 3.559 -32.281 -10.289 1 91.81 89 THR B O 1
ATOM 3746 N N . SER B 1 90 ? 3.666 -33.562 -8.469 1 91.75 90 SER B N 1
ATOM 3747 C CA . SER B 1 90 ? 2.43 -34.25 -8.828 1 91.75 90 SER B CA 1
ATOM 3748 C C . SER B 1 90 ? 1.21 -33.406 -8.516 1 91.75 90 SER B C 1
ATOM 3750 O O . SER B 1 90 ? 1.162 -32.75 -7.477 1 91.75 90 SER B O 1
ATOM 3752 N N . VAL B 1 91 ? 0.196 -33.438 -9.406 1 92.38 91 VAL B N 1
ATOM 3753 C CA . VAL B 1 91 ? -1.061 -32.719 -9.172 1 92.38 91 VAL B CA 1
ATOM 3754 C C . VAL B 1 91 ? -1.815 -33.406 -8.023 1 92.38 91 VAL B C 1
ATOM 3756 O O . VAL B 1 91 ? -2.789 -32.844 -7.508 1 92.38 91 VAL B O 1
ATOM 3759 N N . GLU B 1 92 ? -1.309 -34.562 -7.551 1 90.56 92 GLU B N 1
ATOM 3760 C CA . GLU B 1 92 ? -1.924 -35.312 -6.453 1 90.56 92 GLU B CA 1
ATOM 3761 C C . GLU B 1 92 ? -1.259 -34.969 -5.121 1 90.56 92 GLU B C 1
ATOM 3763 O O . GLU B 1 92 ? -1.562 -35.594 -4.098 1 90.56 92 GLU B O 1
ATOM 3768 N N . PHE B 1 93 ? -0.342 -34.031 -5.164 1 93.19 93 PHE B N 1
ATOM 3769 C CA . PHE B 1 93 ? 0.332 -33.656 -3.93 1 93.19 93 PHE B CA 1
ATOM 3770 C C . PHE B 1 93 ? -0.676 -33.438 -2.805 1 93.19 93 PHE B C 1
ATOM 3772 O O . PHE B 1 93 ? -1.686 -32.75 -2.99 1 93.19 93 PHE B O 1
ATOM 3779 N N . PRO B 1 94 ? -0.463 -34.062 -1.599 1 91.88 94 PRO B N 1
ATOM 3780 C CA . PRO B 1 94 ? -1.443 -34 -0.513 1 91.88 94 PRO B CA 1
ATOM 3781 C C . PRO B 1 94 ? -1.399 -32.656 0.239 1 91.88 94 PRO B C 1
ATOM 3783 O O . PRO B 1 94 ? -1.007 -32.625 1.408 1 91.88 94 PRO B O 1
ATOM 3786 N N . ILE B 1 95 ? -1.868 -31.656 -0.281 1 92.06 95 ILE B N 1
ATOM 3787 C CA . ILE B 1 95 ? -1.775 -30.281 0.205 1 92.06 95 ILE B CA 1
ATOM 3788 C C . ILE B 1 95 ? -2.414 -30.188 1.588 1 92.06 95 ILE B C 1
ATOM 3790 O O . ILE B 1 95 ? -1.904 -29.484 2.465 1 92.06 95 ILE B O 1
ATOM 3794 N N . PHE B 1 96 ? -3.457 -30.875 1.87 1 93.31 96 PHE B N 1
ATOM 3795 C CA . PHE B 1 96 ? -4.25 -30.703 3.082 1 93.31 96 PHE B CA 1
ATOM 3796 C C . PHE B 1 96 ? -3.668 -31.531 4.227 1 93.31 96 PHE B C 1
ATOM 3798 O O . PHE B 1 96 ? -4.121 -31.422 5.367 1 93.31 96 PHE B O 1
ATOM 3805 N N . SER B 1 97 ? -2.67 -32.281 3.922 1 92.88 97 SER B N 1
ATOM 3806 C CA . SER B 1 97 ? -1.99 -33.062 4.961 1 92.88 97 SER B CA 1
ATOM 3807 C C . SER B 1 97 ? -0.913 -32.219 5.648 1 92.88 97 SER B C 1
ATOM 3809 O O . SER B 1 97 ? -0.331 -32.656 6.645 1 92.88 97 SER B O 1
ATOM 3811 N N . TYR B 1 98 ? -0.636 -31.062 5.156 1 93.69 98 TYR B N 1
ATOM 3812 C CA . TYR B 1 98 ? 0.382 -30.172 5.707 1 93.69 98 TYR B CA 1
ATOM 3813 C C . TYR B 1 98 ? -0.255 -29 6.43 1 93.69 98 TYR B C 1
ATOM 3815 O O . TYR B 1 98 ? -1.294 -28.484 6 1 93.69 98 TYR B O 1
ATOM 3823 N N . ASP B 1 99 ? 0.406 -28.625 7.523 1 94.56 99 ASP B N 1
ATOM 3824 C CA . ASP B 1 99 ? 0.068 -27.312 8.062 1 94.56 99 ASP B CA 1
ATOM 3825 C C . ASP B 1 99 ? 0.855 -26.203 7.363 1 94.56 99 ASP B C 1
ATOM 3827 O O . ASP B 1 99 ? 1.701 -26.484 6.512 1 94.56 99 ASP B O 1
ATOM 3831 N N . GLU B 1 100 ? 0.588 -25 7.656 1 93.69 100 GLU B N 1
ATOM 3832 C CA . GLU B 1 100 ? 1.159 -23.875 6.906 1 93.69 100 GLU B CA 1
ATOM 3833 C C . GLU B 1 100 ? 2.674 -23.812 7.082 1 93.69 100 GLU B C 1
ATOM 3835 O O . GLU B 1 100 ? 3.396 -23.438 6.156 1 93.69 100 GLU B O 1
ATOM 3840 N N . ASP B 1 101 ? 3.172 -24.094 8.266 1 93.62 101 ASP B N 1
ATOM 3841 C CA . ASP B 1 101 ? 4.613 -24.109 8.484 1 93.62 101 ASP B CA 1
ATOM 3842 C C . ASP B 1 101 ? 5.285 -25.188 7.629 1 93.62 101 ASP B C 1
ATOM 3844 O O . ASP B 1 101 ? 6.379 -24.969 7.094 1 93.62 101 ASP B O 1
ATOM 3848 N N . GLY B 1 102 ? 4.641 -26.328 7.582 1 95.69 102 GLY B N 1
ATOM 3849 C CA . GLY B 1 102 ? 5.125 -27.359 6.688 1 95.69 102 GLY B CA 1
ATOM 3850 C C . GLY B 1 102 ? 5.172 -26.922 5.234 1 95.69 102 GLY B C 1
ATOM 3851 O O . GLY B 1 102 ? 6.121 -27.234 4.516 1 95.69 102 GLY B O 1
ATOM 3852 N N . LEU B 1 103 ? 4.164 -26.203 4.824 1 97.19 103 LEU B N 1
ATOM 3853 C CA . LEU B 1 103 ? 4.105 -25.734 3.445 1 97.19 103 LEU B CA 1
ATOM 3854 C C . LEU B 1 103 ? 5.238 -24.75 3.158 1 97.19 103 LEU B C 1
ATOM 3856 O O . LEU B 1 103 ? 5.781 -24.734 2.053 1 97.19 103 LEU B O 1
ATOM 3860 N N . VAL B 1 104 ? 5.59 -23.906 4.152 1 97.94 104 VAL B N 1
ATOM 3861 C CA . VAL B 1 104 ? 6.719 -22.984 4 1 97.94 104 VAL B CA 1
ATOM 3862 C C . VAL B 1 104 ? 7.996 -23.781 3.73 1 97.94 104 VAL B C 1
ATOM 3864 O O . VAL B 1 104 ? 8.797 -23.406 2.871 1 97.94 104 VAL B O 1
ATOM 3867 N N . SER B 1 105 ? 8.172 -24.891 4.422 1 96.88 105 SER B N 1
ATOM 3868 C CA . SER B 1 105 ? 9.344 -25.75 4.234 1 96.88 105 SER B CA 1
ATOM 3869 C C . SER B 1 105 ? 9.375 -26.344 2.832 1 96.88 105 SER B C 1
ATOM 3871 O O . SER B 1 105 ? 10.445 -26.438 2.217 1 96.88 105 SER B O 1
ATOM 3873 N N . VAL B 1 106 ? 8.266 -26.734 2.402 1 97.25 106 VAL B N 1
ATOM 3874 C CA . VAL B 1 106 ? 8.18 -27.328 1.072 1 97.25 106 VAL B CA 1
ATOM 3875 C C . VAL B 1 106 ? 8.516 -26.281 0.013 1 97.25 106 VAL B C 1
ATOM 3877 O O . VAL B 1 106 ? 9.211 -26.562 -0.96 1 97.25 106 VAL B O 1
ATOM 3880 N N . ILE B 1 107 ? 8.047 -25.016 0.196 1 98.25 107 ILE B N 1
ATOM 3881 C CA . ILE B 1 107 ? 8.359 -23.938 -0.733 1 98.25 107 ILE B CA 1
ATOM 3882 C C . ILE B 1 107 ? 9.867 -23.703 -0.765 1 98.25 107 ILE B C 1
ATOM 3884 O O . ILE B 1 107 ? 10.453 -23.531 -1.835 1 98.25 107 ILE B O 1
ATOM 3888 N N . THR B 1 108 ? 10.461 -23.719 0.391 1 97.88 108 THR B N 1
ATOM 3889 C CA . THR B 1 108 ? 11.906 -23.547 0.485 1 97.88 108 THR B CA 1
ATOM 3890 C C . THR B 1 108 ? 12.633 -24.625 -0.31 1 97.88 108 THR B C 1
ATOM 3892 O O . THR B 1 108 ? 13.594 -24.344 -1.027 1 97.88 108 THR B O 1
ATOM 3895 N N . GLU B 1 109 ? 12.172 -25.812 -0.209 1 96.12 109 GLU B N 1
ATOM 3896 C CA . GLU B 1 109 ? 12.75 -26.922 -0.955 1 96.12 109 GLU B CA 1
ATOM 3897 C C . GLU B 1 109 ? 12.602 -26.719 -2.459 1 96.12 109 GLU B C 1
ATOM 3899 O O . GLU B 1 109 ? 13.539 -26.969 -3.221 1 96.12 109 GLU B O 1
ATOM 3904 N N . MET B 1 110 ? 11.438 -26.281 -2.861 1 96.81 110 MET B N 1
ATOM 3905 C CA . MET B 1 110 ? 11.195 -26.031 -4.277 1 96.81 110 MET B CA 1
ATOM 3906 C C . MET B 1 110 ? 12.156 -24.969 -4.809 1 96.81 110 MET B C 1
ATOM 3908 O O . MET B 1 110 ? 12.742 -25.125 -5.879 1 96.81 110 MET B O 1
ATOM 3912 N N . LEU B 1 111 ? 12.312 -23.906 -4.023 1 97.75 111 LEU B N 1
ATOM 3913 C CA . LEU B 1 111 ? 13.195 -22.812 -4.422 1 97.75 111 LEU B CA 1
ATOM 3914 C C . LEU B 1 111 ? 14.641 -23.281 -4.496 1 97.75 111 LEU B C 1
ATOM 3916 O O . LEU B 1 111 ? 15.383 -22.891 -5.398 1 97.75 111 LEU B O 1
ATOM 3920 N N . ASP B 1 112 ? 15.023 -24.078 -3.607 1 96.44 112 ASP B N 1
ATOM 3921 C CA . ASP B 1 112 ? 16.375 -24.609 -3.566 1 96.44 112 ASP B CA 1
ATOM 3922 C C . ASP B 1 112 ? 16.656 -25.516 -4.762 1 96.44 112 ASP B C 1
ATOM 3924 O O . ASP B 1 112 ? 17.641 -25.344 -5.473 1 96.44 112 ASP B O 1
ATOM 3928 N N . THR B 1 113 ? 15.75 -26.438 -4.969 1 93.94 113 THR B N 1
ATOM 3929 C CA . THR B 1 113 ? 15.891 -27.406 -6.055 1 93.94 113 THR B CA 1
ATOM 3930 C C . THR B 1 113 ? 15.859 -26.703 -7.41 1 93.94 113 THR B C 1
ATOM 3932 O O . THR B 1 113 ? 16.547 -27.109 -8.344 1 93.94 113 THR B O 1
ATOM 3935 N N . ALA B 1 114 ? 15.078 -25.625 -7.523 1 93.88 114 ALA B N 1
ATOM 3936 C CA . ALA B 1 114 ? 14.984 -24.859 -8.758 1 93.88 114 ALA B CA 1
ATOM 3937 C C . ALA B 1 114 ? 16.266 -24.062 -9.023 1 93.88 114 ALA B C 1
ATOM 3939 O O . ALA B 1 114 ? 16.484 -23.578 -10.125 1 93.88 114 ALA B O 1
ATOM 3940 N N . GLY B 1 115 ? 17.062 -23.953 -7.961 1 96.06 115 GLY B N 1
ATOM 3941 C CA . GLY B 1 115 ? 18.328 -23.25 -8.109 1 96.06 115 GLY B CA 1
ATOM 3942 C C . GLY B 1 115 ? 18.203 -21.75 -7.945 1 96.06 115 GLY B C 1
ATOM 3943 O O . GLY B 1 115 ? 19.188 -21.016 -8.141 1 96.06 115 GLY B O 1
ATOM 3944 N N . VAL B 1 116 ? 17.047 -21.25 -7.543 1 97.25 116 VAL B N 1
ATOM 3945 C CA . VAL B 1 116 ? 16.766 -19.828 -7.473 1 97.25 116 VAL B CA 1
ATOM 3946 C C . VAL B 1 116 ? 17.516 -19.219 -6.285 1 97.25 116 VAL B C 1
ATOM 3948 O O . VAL B 1 116 ? 18.062 -18.109 -6.391 1 97.25 116 VAL B O 1
ATOM 3951 N N . ILE B 1 117 ? 17.562 -19.922 -5.152 1 98.31 117 ILE B N 1
ATOM 3952 C CA . ILE B 1 117 ? 18.203 -19.438 -3.938 1 98.31 117 ILE B CA 1
ATOM 3953 C C . ILE B 1 117 ? 19.688 -19.156 -4.207 1 98.31 117 ILE B C 1
ATOM 3955 O O . ILE B 1 117 ? 20.188 -18.078 -3.867 1 98.31 117 ILE B O 1
ATOM 3959 N N . SER B 1 118 ? 20.328 -20.125 -4.895 1 98.12 118 SER B N 1
ATOM 3960 C CA . SER B 1 118 ? 21.75 -19.953 -5.223 1 98.12 118 SER B CA 1
ATOM 3961 C C . SER B 1 118 ? 21.953 -18.875 -6.273 1 98.12 118 SER B C 1
ATOM 3963 O O . SER B 1 118 ? 22.875 -18.062 -6.164 1 98.12 118 SER B O 1
ATOM 3965 N N . HIS B 1 119 ? 21.109 -18.859 -7.219 1 97.94 119 HIS B N 1
ATOM 3966 C CA . HIS B 1 119 ? 21.234 -17.922 -8.336 1 97.94 119 HIS B CA 1
ATOM 3967 C C . HIS B 1 119 ? 21.078 -16.484 -7.875 1 97.94 119 HIS B C 1
ATOM 3969 O O . HIS B 1 119 ? 21.812 -15.602 -8.336 1 97.94 119 HIS B O 1
ATOM 3975 N N . TRP B 1 120 ? 20.156 -16.141 -6.988 1 98.31 120 TRP B N 1
ATOM 3976 C CA . TRP B 1 120 ? 19.922 -14.789 -6.477 1 98.31 120 TRP B CA 1
ATOM 3977 C C . TRP B 1 120 ? 20.703 -14.547 -5.191 1 98.31 120 TRP B C 1
ATOM 3979 O O . TRP B 1 120 ? 20.562 -13.5 -4.555 1 98.31 120 TRP B O 1
ATOM 3989 N N . LYS B 1 121 ? 21.469 -15.609 -4.758 1 98.12 121 LYS B N 1
ATOM 3990 C CA . LYS B 1 121 ? 22.297 -15.516 -3.559 1 98.12 121 LYS B CA 1
ATOM 3991 C C . LYS B 1 121 ? 21.469 -15.109 -2.344 1 98.12 121 LYS B C 1
ATOM 3993 O O . LYS B 1 121 ? 21.859 -14.203 -1.602 1 98.12 121 LYS B O 1
ATOM 3998 N N . ILE B 1 122 ? 20.344 -15.727 -2.164 1 98.44 122 ILE B N 1
ATOM 3999 C CA . ILE B 1 122 ? 19.453 -15.398 -1.056 1 98.44 122 ILE B CA 1
ATOM 4000 C C . ILE B 1 122 ? 19.938 -16.094 0.216 1 98.44 122 ILE B C 1
ATOM 4002 O O . ILE B 1 122 ? 20.156 -17.312 0.228 1 98.44 122 ILE B O 1
ATOM 4006 N N . SER B 1 123 ? 20.156 -15.328 1.282 1 96.88 123 SER B N 1
ATOM 4007 C CA . SER B 1 123 ? 20.531 -15.953 2.547 1 96.88 123 SER B CA 1
ATOM 4008 C C . SER B 1 123 ? 19.375 -16.734 3.139 1 96.88 123 SER B C 1
ATOM 4010 O O . SER B 1 123 ? 18.203 -16.391 2.928 1 96.88 123 SER B O 1
ATOM 4012 N N . THR B 1 124 ? 19.672 -17.797 3.885 1 96.12 124 THR B N 1
ATOM 4013 C CA . THR B 1 124 ? 18.656 -18.625 4.523 1 96.12 124 THR B CA 1
ATOM 4014 C C . THR B 1 124 ? 17.797 -17.797 5.469 1 96.12 124 THR B C 1
ATOM 4016 O O . THR B 1 124 ? 16.562 -17.953 5.496 1 96.12 124 THR B O 1
ATOM 4019 N N . SER B 1 125 ? 18.422 -16.938 6.156 1 97.25 125 SER B N 1
ATOM 4020 C CA . SER B 1 125 ? 17.688 -16.094 7.109 1 97.25 125 SER B CA 1
ATOM 4021 C C . SER B 1 125 ? 16.719 -15.164 6.398 1 97.25 125 SER B C 1
ATOM 4023 O O . SER B 1 125 ? 15.562 -15.047 6.805 1 97.25 125 SER B O 1
ATOM 4025 N N . ARG B 1 126 ? 17.125 -14.547 5.387 1 97.56 126 ARG B N 1
ATOM 4026 C CA . ARG B 1 126 ? 16.297 -13.609 4.637 1 97.56 126 ARG B CA 1
ATOM 4027 C C . ARG B 1 126 ? 15.133 -14.336 3.969 1 97.56 126 ARG B C 1
ATOM 4029 O O . ARG B 1 126 ? 14.008 -13.828 3.955 1 97.56 126 ARG B O 1
ATOM 4036 N N . LEU B 1 127 ? 15.445 -15.477 3.381 1 98.56 127 LEU B N 1
ATOM 4037 C CA . LEU B 1 127 ? 14.375 -16.25 2.762 1 98.56 127 LEU B CA 1
ATOM 4038 C C . LEU B 1 127 ? 13.336 -16.656 3.797 1 98.56 127 LEU B C 1
ATOM 4040 O O . LEU B 1 127 ? 12.133 -16.562 3.545 1 98.56 127 LEU B O 1
ATOM 4044 N N . GLY B 1 128 ? 13.836 -17.156 4.891 1 98.25 128 GLY B N 1
ATOM 4045 C CA . GLY B 1 128 ? 12.93 -17.531 5.961 1 98.25 128 GLY B CA 1
ATOM 4046 C C . GLY B 1 128 ? 12.047 -16.391 6.434 1 98.25 128 GLY B C 1
ATOM 4047 O O . GLY B 1 128 ? 10.828 -16.562 6.555 1 98.25 128 GLY B O 1
ATOM 4048 N N . HIS B 1 129 ? 12.641 -15.227 6.68 1 98.38 129 HIS B N 1
ATOM 4049 C CA . HIS B 1 129 ? 11.891 -14.055 7.105 1 98.38 129 HIS B CA 1
ATOM 4050 C C . HIS B 1 129 ? 10.859 -13.656 6.055 1 98.38 129 HIS B C 1
ATOM 4052 O O . HIS B 1 129 ? 9.719 -13.328 6.391 1 98.38 129 HIS B O 1
ATOM 4058 N N . PHE B 1 130 ? 11.344 -13.688 4.805 1 98.81 130 PHE B N 1
ATOM 4059 C CA . PHE B 1 130 ? 10.461 -13.312 3.703 1 98.81 130 PHE B CA 1
ATOM 4060 C C . PHE B 1 130 ? 9.242 -14.227 3.648 1 98.81 130 PHE B C 1
ATOM 4062 O O . PHE B 1 130 ? 8.102 -13.75 3.639 1 98.81 130 PHE B O 1
ATOM 4069 N N . LEU B 1 131 ? 9.445 -15.5 3.635 1 98.88 131 LEU B N 1
ATOM 4070 C CA . LEU B 1 131 ? 8.359 -16.469 3.486 1 98.88 131 LEU B CA 1
ATOM 4071 C C . LEU B 1 131 ? 7.418 -16.422 4.688 1 98.88 131 LEU B C 1
ATOM 4073 O O . LEU B 1 131 ? 6.199 -16.5 4.527 1 98.88 131 LEU B O 1
ATOM 4077 N N . LEU B 1 132 ? 7.961 -16.297 5.84 1 98.69 132 LEU B N 1
ATOM 4078 C CA . LEU B 1 132 ? 7.125 -16.219 7.031 1 98.69 132 LEU B CA 1
ATOM 4079 C C . LEU B 1 132 ? 6.312 -14.93 7.043 1 98.69 132 LEU B C 1
ATOM 4081 O O . LEU B 1 132 ? 5.156 -14.922 7.465 1 98.69 132 LEU B O 1
ATOM 4085 N N . THR B 1 133 ? 6.918 -13.812 6.629 1 98.75 133 THR B N 1
ATOM 4086 C CA . THR B 1 133 ? 6.203 -12.547 6.555 1 98.75 133 THR B CA 1
ATOM 4087 C C . THR B 1 133 ? 5.086 -12.609 5.52 1 98.75 133 THR B C 1
ATOM 4089 O O . THR B 1 133 ? 3.977 -12.133 5.762 1 98.75 133 THR B O 1
ATOM 4092 N N . VAL B 1 134 ? 5.387 -13.188 4.355 1 98.81 134 VAL B N 1
ATOM 4093 C CA . VAL B 1 134 ? 4.355 -13.359 3.334 1 98.81 134 VAL B CA 1
ATOM 4094 C C . VAL B 1 134 ? 3.215 -14.211 3.891 1 98.81 134 VAL B C 1
ATOM 4096 O O . VAL B 1 134 ? 2.043 -13.844 3.766 1 98.81 134 VAL B O 1
ATOM 4099 N N . LYS B 1 135 ? 3.551 -15.352 4.504 1 98.75 135 LYS B N 1
ATOM 4100 C CA . LYS B 1 135 ? 2.545 -16.219 5.109 1 98.75 135 LYS B CA 1
ATOM 4101 C C . LYS B 1 135 ? 1.671 -15.445 6.094 1 98.75 135 LYS B C 1
ATOM 4103 O O . LYS B 1 135 ? 0.443 -15.555 6.055 1 98.75 135 LYS B O 1
ATOM 4108 N N . SER B 1 136 ? 2.326 -14.633 6.926 1 98.38 136 SER B N 1
ATOM 4109 C CA . SER B 1 136 ? 1.607 -13.914 7.973 1 98.38 136 SER B CA 1
ATOM 4110 C C . SER B 1 136 ? 0.732 -12.812 7.383 1 98.38 136 SER B C 1
ATOM 4112 O O . SER B 1 136 ? -0.192 -12.328 8.039 1 98.38 136 SER B O 1
ATOM 4114 N N . ASN B 1 137 ? 0.989 -12.391 6.195 1 98.56 137 ASN B N 1
ATOM 4115 C CA . ASN B 1 137 ? 0.199 -11.336 5.566 1 98.56 137 ASN B CA 1
ATOM 4116 C C . ASN B 1 137 ? -0.963 -11.914 4.762 1 98.56 137 ASN B C 1
ATOM 4118 O O . ASN B 1 137 ? -1.821 -11.172 4.285 1 98.56 137 ASN B O 1
ATOM 4122 N N . TYR B 1 138 ? -0.955 -13.195 4.492 1 98.62 138 TYR B N 1
ATOM 4123 C CA . TYR B 1 138 ? -2.174 -13.82 3.996 1 98.62 138 TYR B CA 1
ATOM 4124 C C . TYR B 1 138 ? -3.234 -13.891 5.09 1 98.62 138 TYR B C 1
ATOM 4126 O O . TYR B 1 138 ? -2.941 -14.273 6.227 1 98.62 138 TYR B O 1
ATOM 4134 N N . ARG B 1 139 ? -4.383 -13.484 4.727 1 97.88 139 ARG B N 1
ATOM 4135 C CA . ARG B 1 139 ? -5.484 -13.516 5.684 1 97.88 139 ARG B CA 1
ATOM 4136 C C . ARG B 1 139 ? -6.062 -14.922 5.801 1 97.88 139 ARG B C 1
ATOM 4138 O O . ARG B 1 139 ? -5.75 -15.797 4.988 1 97.88 139 ARG B O 1
ATOM 4145 N N . ALA B 1 140 ? -6.867 -15.094 6.863 1 97.12 140 ALA B N 1
ATOM 4146 C CA . ALA B 1 140 ? -7.48 -16.391 7.109 1 97.12 140 ALA B CA 1
ATOM 4147 C C . ALA B 1 140 ? -8.781 -16.547 6.328 1 97.12 140 ALA B C 1
ATOM 4149 O O . ALA B 1 140 ? -9.82 -16.906 6.898 1 97.12 140 ALA B O 1
ATOM 4150 N N . ASN B 1 141 ? -8.734 -16.281 5.062 1 98.25 141 ASN B N 1
ATOM 4151 C CA . ASN B 1 141 ? -9.875 -16.516 4.18 1 98.25 141 ASN B CA 1
ATOM 4152 C C . ASN B 1 141 ? -10.078 -18 3.893 1 98.25 141 ASN B C 1
ATOM 4154 O O . ASN B 1 141 ? -9.125 -18.781 3.932 1 98.25 141 ASN B O 1
ATOM 4158 N N . PRO B 1 142 ? -11.258 -18.359 3.6 1 98.12 142 PRO B N 1
ATOM 4159 C CA . PRO B 1 142 ? -11.477 -19.766 3.25 1 98.12 142 PRO B CA 1
ATOM 4160 C C . PRO B 1 142 ? -10.688 -20.203 2.02 1 98.12 142 PRO B C 1
ATOM 4162 O O . PRO B 1 142 ? -10.102 -21.297 2.006 1 98.12 142 PRO B O 1
ATOM 4165 N N . TYR B 1 143 ? -10.602 -19.391 0.973 1 97.75 143 TYR B N 1
ATOM 4166 C CA . TYR B 1 143 ? -9.992 -19.797 -0.287 1 97.75 143 TYR B CA 1
ATOM 4167 C C . TYR B 1 143 ? -8.688 -19.047 -0.528 1 97.75 143 TYR B C 1
ATOM 4169 O O . TYR B 1 143 ? -7.625 -19.656 -0.655 1 97.75 143 TYR B O 1
ATOM 4177 N N . HIS B 1 144 ? -8.781 -17.672 -0.627 1 98.5 144 HIS B N 1
ATOM 4178 C CA . HIS B 1 144 ? -7.598 -16.875 -0.887 1 98.5 144 HIS B CA 1
ATOM 4179 C C . HIS B 1 144 ? -6.73 -16.75 0.362 1 98.5 144 HIS B C 1
ATOM 4181 O O . HIS B 1 144 ? -6.711 -15.695 1.007 1 98.5 144 HIS B O 1
ATOM 4187 N N . ASN B 1 145 ? -6.027 -17.734 0.684 1 98.25 145 ASN B N 1
ATOM 4188 C CA . ASN B 1 145 ? -5.145 -17.844 1.839 1 98.25 145 ASN B CA 1
ATOM 4189 C C . ASN B 1 145 ? -3.77 -18.375 1.44 1 98.25 145 ASN B C 1
ATOM 4191 O O . ASN B 1 145 ? -3.477 -18.516 0.253 1 98.25 145 ASN B O 1
ATOM 4195 N N . PHE B 1 146 ? -2.92 -18.641 2.389 1 98.56 146 PHE B N 1
ATOM 4196 C CA . PHE B 1 146 ? -1.552 -19.062 2.1 1 98.56 146 PHE B CA 1
ATOM 4197 C C . PHE B 1 146 ? -1.529 -20.438 1.435 1 98.56 146 PHE B C 1
ATOM 4199 O O . PHE B 1 146 ? -0.685 -20.703 0.576 1 98.56 146 PHE B O 1
ATOM 4206 N N . ARG B 1 147 ? -2.4 -21.344 1.804 1 97.56 147 ARG B N 1
ATOM 4207 C CA . ARG B 1 147 ? -2.477 -22.656 1.184 1 97.56 147 ARG B CA 1
ATOM 4208 C C . ARG B 1 147 ? -2.764 -22.547 -0.31 1 97.56 147 ARG B C 1
ATOM 4210 O O . ARG B 1 147 ? -2.213 -23.312 -1.112 1 97.56 147 ARG B O 1
ATOM 4217 N N . HIS B 1 148 ? -3.689 -21.609 -0.645 1 98 148 HIS B N 1
ATOM 4218 C CA . HIS B 1 148 ? -3.93 -21.359 -2.061 1 98 148 HIS B CA 1
ATOM 4219 C C . HIS B 1 148 ? -2.652 -20.906 -2.764 1 98 148 HIS B C 1
ATOM 4221 O O . HIS B 1 148 ? -2.346 -21.391 -3.861 1 98 148 HIS B O 1
ATOM 4227 N N . ALA B 1 149 ? -1.908 -20 -2.168 1 98.5 149 ALA B N 1
ATOM 4228 C CA . ALA B 1 149 ? -0.641 -19.547 -2.73 1 98.5 149 ALA B CA 1
ATOM 4229 C C . ALA B 1 149 ? 0.323 -20.719 -2.936 1 98.5 149 ALA B C 1
ATOM 4231 O O . ALA B 1 149 ? 1.02 -20.781 -3.951 1 98.5 149 ALA B O 1
ATOM 4232 N N . PHE B 1 150 ? 0.336 -21.609 -1.969 1 97.88 150 PHE B N 1
ATOM 4233 C CA . PHE B 1 150 ? 1.177 -22.797 -2.082 1 97.88 150 PHE B CA 1
ATOM 4234 C C . PHE B 1 150 ? 0.765 -23.641 -3.283 1 97.88 150 PHE B C 1
ATOM 4236 O O . PHE B 1 150 ? 1.616 -24.094 -4.051 1 97.88 150 PHE B O 1
ATOM 4243 N N . CYS B 1 151 ? -0.5 -23.859 -3.4 1 97.31 151 CYS B N 1
ATOM 4244 C CA . CYS B 1 151 ? -0.999 -24.656 -4.508 1 97.31 151 CYS B CA 1
ATOM 4245 C C . CYS B 1 151 ? -0.528 -24.109 -5.844 1 97.31 151 CYS B C 1
ATOM 4247 O O . CYS B 1 151 ? -0.061 -24.859 -6.707 1 97.31 151 CYS B O 1
ATOM 4249 N N . VAL B 1 152 ? -0.66 -22.812 -5.992 1 98.44 152 VAL B N 1
ATOM 4250 C CA . VAL B 1 152 ? -0.248 -22.141 -7.227 1 98.44 152 VAL B CA 1
ATOM 4251 C C . VAL B 1 152 ? 1.257 -22.312 -7.426 1 98.44 152 VAL B C 1
ATOM 4253 O O . VAL B 1 152 ? 1.711 -22.656 -8.516 1 98.44 152 VAL B O 1
ATOM 4256 N N . THR B 1 153 ? 1.984 -22.125 -6.371 1 98.44 153 THR B N 1
ATOM 4257 C CA . THR B 1 153 ? 3.438 -22.25 -6.418 1 98.44 153 THR B CA 1
ATOM 4258 C C . THR B 1 153 ? 3.848 -23.672 -6.789 1 98.44 153 THR B C 1
ATOM 4260 O O . THR B 1 153 ? 4.773 -23.859 -7.582 1 98.44 153 THR B O 1
ATOM 4263 N N . GLN B 1 154 ? 3.199 -24.641 -6.211 1 97.56 154 GLN B N 1
ATOM 4264 C CA . GLN B 1 154 ? 3.488 -26.047 -6.469 1 97.56 154 GLN B CA 1
ATOM 4265 C C . GLN B 1 154 ? 3.275 -26.391 -7.938 1 97.56 154 GLN B C 1
ATOM 4267 O O . GLN B 1 154 ? 4.07 -27.125 -8.531 1 97.56 154 GLN B O 1
ATOM 4272 N N . ILE B 1 155 ? 2.273 -25.875 -8.539 1 97.06 155 ILE B N 1
ATOM 4273 C CA . ILE B 1 155 ? 2.008 -26.141 -9.945 1 97.06 155 ILE B CA 1
ATOM 4274 C C . ILE B 1 155 ? 3.057 -25.438 -10.812 1 97.06 155 ILE B C 1
ATOM 4276 O O . ILE B 1 155 ? 3.506 -25.984 -11.82 1 97.06 155 ILE B O 1
ATOM 4280 N N . VAL B 1 156 ? 3.414 -24.219 -10.477 1 97.75 156 VAL B N 1
ATOM 4281 C CA . VAL B 1 156 ? 4.5 -23.531 -11.172 1 97.75 156 VAL B CA 1
ATOM 4282 C C . VAL B 1 156 ? 5.766 -24.391 -11.125 1 97.75 156 VAL B C 1
ATOM 4284 O O . VAL B 1 156 ? 6.457 -24.547 -12.133 1 97.75 156 VAL B O 1
ATOM 4287 N N . TYR B 1 157 ? 6.043 -24.922 -9.984 1 96.44 157 TYR B N 1
ATOM 4288 C CA . TYR B 1 157 ? 7.203 -25.781 -9.828 1 96.44 157 TYR B CA 1
ATOM 4289 C C . TYR B 1 157 ? 7.07 -27.031 -10.695 1 96.44 157 TYR B C 1
ATOM 4291 O O . TYR B 1 157 ? 8.055 -27.5 -11.273 1 96.44 157 TYR B O 1
ATOM 4299 N N . SER B 1 158 ? 5.918 -27.609 -10.758 1 94.94 158 SER B N 1
ATOM 4300 C CA . SER B 1 158 ? 5.668 -28.75 -11.625 1 94.94 158 SER B CA 1
ATOM 4301 C C . SER B 1 158 ? 5.965 -28.422 -13.078 1 94.94 158 SER B C 1
ATOM 4303 O O . SER B 1 158 ? 6.562 -29.234 -13.797 1 94.94 158 SER B O 1
ATOM 4305 N N . LEU B 1 159 ? 5.512 -27.266 -13.492 1 95.44 159 LEU B N 1
ATOM 4306 C CA . LEU B 1 159 ? 5.77 -26.828 -14.859 1 95.44 159 LEU B CA 1
ATOM 4307 C C . LEU B 1 159 ? 7.266 -26.656 -15.109 1 95.44 159 LEU B C 1
ATOM 4309 O O . LEU B 1 159 ? 7.762 -27.016 -16.188 1 95.44 159 LEU B O 1
ATOM 4313 N N . LEU B 1 160 ? 7.926 -26.125 -14.141 1 91.81 160 LEU B N 1
ATOM 4314 C CA . LEU B 1 160 ? 9.375 -25.984 -14.219 1 91.81 160 LEU B CA 1
ATOM 4315 C C . LEU B 1 160 ? 10.031 -27.359 -14.414 1 91.81 160 LEU B C 1
ATOM 4317 O O . LEU B 1 160 ? 10.883 -27.516 -15.297 1 91.81 160 LEU B O 1
ATOM 4321 N N . ASP B 1 161 ? 9.68 -28.25 -13.656 1 89 161 ASP B N 1
ATOM 4322 C CA . ASP B 1 161 ? 10.242 -29.594 -13.711 1 89 161 ASP B CA 1
ATOM 4323 C C . ASP B 1 161 ? 9.961 -30.25 -15.055 1 89 161 ASP B C 1
ATOM 4325 O O . ASP B 1 161 ? 10.844 -30.891 -15.633 1 89 161 ASP B O 1
ATOM 4329 N N . LEU B 1 162 ? 8.797 -30.062 -15.523 1 87.81 162 LEU B N 1
ATOM 4330 C CA . LEU B 1 162 ? 8.352 -30.703 -16.766 1 87.81 162 LEU B CA 1
ATOM 4331 C C . LEU B 1 162 ? 9.008 -30.062 -17.969 1 87.81 162 LEU B C 1
ATOM 4333 O O . LEU B 1 162 ? 9.32 -30.75 -18.953 1 87.81 162 LEU B O 1
ATOM 4337 N N . LEU B 1 163 ? 9.188 -28.75 -17.859 1 91 163 LEU B N 1
ATOM 4338 C CA . LEU B 1 163 ? 9.477 -28.031 -19.109 1 91 163 LEU B CA 1
ATOM 4339 C C . LEU B 1 163 ? 10.914 -27.531 -19.125 1 91 163 LEU B C 1
ATOM 4341 O O . LEU B 1 163 ? 11.406 -27.094 -20.156 1 91 163 LEU B O 1
ATOM 4345 N N . SER B 1 164 ? 11.562 -27.562 -18.016 1 81.69 164 SER B N 1
ATOM 4346 C CA . SER B 1 164 ? 12.914 -27.016 -17.938 1 81.69 164 SER B CA 1
ATOM 4347 C C . SER B 1 164 ? 13.828 -27.656 -18.984 1 81.69 164 SER B C 1
ATOM 4349 O O . SER B 1 164 ? 14.727 -27 -19.516 1 81.69 164 SER B O 1
ATOM 4351 N N . PRO B 1 165 ? 13.656 -28.953 -19.391 1 77.69 165 PRO B N 1
ATOM 4352 C CA . PRO B 1 165 ? 14.516 -29.547 -20.422 1 77.69 165 PRO B CA 1
ATOM 4353 C C . PRO B 1 165 ? 14.25 -28.984 -21.812 1 77.69 165 PRO B C 1
ATOM 4355 O O . PRO B 1 165 ? 15.141 -29 -22.672 1 77.69 165 PRO B O 1
ATOM 4358 N N . ASP B 1 166 ? 13.109 -28.469 -22.078 1 78.12 166 ASP B N 1
ATOM 4359 C CA . ASP B 1 166 ? 12.68 -28.125 -23.438 1 78.12 166 ASP B CA 1
ATOM 4360 C C . ASP B 1 166 ? 12.609 -26.609 -23.609 1 78.12 166 ASP B C 1
ATOM 4362 O O . ASP B 1 166 ? 12.797 -26.094 -24.703 1 78.12 166 ASP B O 1
ATOM 4366 N N . VAL B 1 167 ? 12.234 -26.016 -22.5 1 77.19 167 VAL B N 1
ATOM 4367 C CA . VAL B 1 167 ? 11.969 -24.578 -22.594 1 77.19 167 VAL B CA 1
ATOM 4368 C C . VAL B 1 167 ? 13.148 -23.797 -22.031 1 77.19 167 VAL B C 1
ATOM 4370 O O . VAL B 1 167 ? 13.609 -24.078 -20.922 1 77.19 167 VAL B O 1
ATOM 4373 N N . SER B 1 168 ? 13.68 -22.938 -22.828 1 82.5 168 SER B N 1
ATOM 4374 C CA . SER B 1 168 ? 14.852 -22.156 -22.453 1 82.5 168 SER B CA 1
ATOM 4375 C C . SER B 1 168 ? 14.469 -20.953 -21.594 1 82.5 168 SER B C 1
ATOM 4377 O O . SER B 1 168 ? 14.539 -19.812 -22.062 1 82.5 168 SER B O 1
ATOM 4379 N N . LEU B 1 169 ? 13.883 -21.156 -20.484 1 89.75 169 LEU B N 1
ATOM 4380 C CA . LEU B 1 169 ? 13.711 -20.062 -19.531 1 89.75 169 LEU B CA 1
ATOM 4381 C C . LEU B 1 169 ? 14.906 -19.953 -18.594 1 89.75 169 LEU B C 1
ATOM 4383 O O . LEU B 1 169 ? 15.391 -20.953 -18.078 1 89.75 169 LEU B O 1
ATOM 4387 N N . ASP B 1 170 ? 15.422 -18.75 -18.516 1 93.69 170 ASP B N 1
ATOM 4388 C CA . ASP B 1 170 ? 16.547 -18.547 -17.625 1 93.69 170 ASP B CA 1
ATOM 4389 C C . ASP B 1 170 ? 16.109 -18.578 -16.156 1 93.69 170 ASP B C 1
ATOM 4391 O O . ASP B 1 170 ? 14.906 -18.562 -15.875 1 93.69 170 ASP B O 1
ATOM 4395 N N . LEU B 1 171 ? 17.016 -18.672 -15.234 1 95.5 171 LEU B N 1
ATOM 4396 C CA . LEU B 1 171 ? 16.719 -18.828 -13.812 1 95.5 171 LEU B CA 1
ATOM 4397 C C . LEU B 1 171 ? 16.031 -17.594 -13.258 1 95.5 171 LEU B C 1
ATOM 4399 O O . LEU B 1 171 ? 15.234 -17.688 -12.32 1 95.5 171 LEU B O 1
ATOM 4403 N N . ASP B 1 172 ? 16.266 -16.406 -13.797 1 97.62 172 ASP B N 1
ATOM 4404 C CA . ASP B 1 172 ? 15.539 -15.211 -13.398 1 97.62 172 ASP B CA 1
ATOM 4405 C C . ASP B 1 172 ? 14.047 -15.344 -13.703 1 97.62 172 ASP B C 1
ATOM 4407 O O . ASP B 1 172 ? 13.211 -14.977 -12.875 1 97.62 172 ASP B O 1
ATOM 4411 N N . SER B 1 173 ? 13.773 -15.891 -14.852 1 97.31 173 SER B N 1
ATOM 4412 C CA . SER B 1 173 ? 12.383 -16.078 -15.258 1 97.31 173 SER B CA 1
ATOM 4413 C C . SER B 1 173 ? 11.656 -17.047 -14.328 1 97.31 173 SER B C 1
ATOM 4415 O O . SER B 1 173 ? 10.531 -16.781 -13.898 1 97.31 173 SER B O 1
ATOM 4417 N N . TRP B 1 174 ? 12.32 -18.109 -14.031 1 95.94 174 TRP B N 1
ATOM 4418 C CA . TRP B 1 174 ? 11.703 -19.078 -13.117 1 95.94 174 TRP B CA 1
ATOM 4419 C C . TRP B 1 174 ? 11.555 -18.484 -11.719 1 95.94 174 TRP B C 1
ATOM 4421 O O . TRP B 1 174 ? 10.531 -18.672 -11.07 1 95.94 174 TRP B O 1
ATOM 4431 N N . GLY B 1 175 ? 12.586 -17.75 -11.273 1 97.88 175 GLY B N 1
ATOM 4432 C CA . GLY B 1 175 ? 12.516 -17.094 -9.977 1 97.88 175 GLY B CA 1
ATOM 4433 C C . GLY B 1 175 ? 11.344 -16.141 -9.859 1 97.88 175 GLY B C 1
ATOM 4434 O O . GLY B 1 175 ? 10.578 -16.188 -8.898 1 97.88 175 GLY B O 1
ATOM 4435 N N . VAL B 1 176 ? 11.18 -15.242 -10.867 1 98.56 176 VAL B N 1
ATOM 4436 C CA . VAL B 1 176 ? 10.109 -14.258 -10.828 1 98.56 176 VAL B CA 1
ATOM 4437 C C . VAL B 1 176 ? 8.758 -14.969 -10.828 1 98.56 176 VAL B C 1
ATOM 4439 O O . VAL B 1 176 ? 7.812 -14.523 -10.164 1 98.56 176 VAL B O 1
ATOM 4442 N N . LEU B 1 177 ? 8.688 -16.047 -11.531 1 98.38 177 LEU B N 1
ATOM 4443 C CA . LEU B 1 177 ? 7.441 -16.797 -11.609 1 98.38 177 LEU B CA 1
ATOM 4444 C C . LEU B 1 177 ? 7.09 -17.391 -10.258 1 98.38 177 LEU B C 1
ATOM 4446 O O . LEU B 1 177 ? 5.945 -17.312 -9.812 1 98.38 177 LEU B O 1
ATOM 4450 N N . ILE B 1 178 ? 8.055 -18.016 -9.594 1 98.62 178 ILE B N 1
ATOM 4451 C CA . ILE B 1 178 ? 7.816 -18.672 -8.305 1 98.62 178 ILE B CA 1
ATOM 4452 C C . ILE B 1 178 ? 7.434 -17.625 -7.262 1 98.62 178 ILE B C 1
ATOM 4454 O O . ILE B 1 178 ? 6.457 -17.797 -6.527 1 98.62 178 ILE B O 1
ATOM 4458 N N . PHE B 1 179 ? 8.125 -16.531 -7.199 1 98.88 179 PHE B N 1
ATOM 4459 C CA . PHE B 1 179 ? 7.84 -15.516 -6.188 1 98.88 179 PHE B CA 1
ATOM 4460 C C . PHE B 1 179 ? 6.539 -14.781 -6.5 1 98.88 179 PHE B C 1
ATOM 4462 O O . PHE B 1 179 ? 5.812 -14.375 -5.59 1 98.88 179 PHE B O 1
ATOM 4469 N N . ALA B 1 180 ? 6.195 -14.633 -7.797 1 98.94 180 ALA B N 1
ATOM 4470 C CA . ALA B 1 180 ? 4.875 -14.117 -8.148 1 98.94 180 ALA B CA 1
ATOM 4471 C C . ALA B 1 180 ? 3.773 -15.055 -7.676 1 98.94 180 ALA B C 1
ATOM 4473 O O . ALA B 1 180 ? 2.746 -14.609 -7.16 1 98.94 180 ALA B O 1
ATOM 4474 N N . ALA B 1 181 ? 3.994 -16.312 -7.82 1 98.88 181 ALA B N 1
ATOM 4475 C CA . ALA B 1 181 ? 3.018 -17.312 -7.383 1 98.88 181 ALA B CA 1
ATOM 4476 C C . ALA B 1 181 ? 2.807 -17.25 -5.875 1 98.88 181 ALA B C 1
ATOM 4478 O O . ALA B 1 181 ? 1.668 -17.25 -5.398 1 98.88 181 ALA B O 1
ATOM 4479 N N . ILE B 1 182 ? 3.881 -17.109 -5.141 1 98.75 182 ILE B N 1
ATOM 4480 C CA . ILE B 1 182 ? 3.857 -17.078 -3.682 1 98.75 182 ILE B CA 1
ATOM 4481 C C . ILE B 1 182 ? 3.1 -15.836 -3.213 1 98.75 182 ILE B C 1
ATOM 4483 O O . ILE B 1 182 ? 2.4 -15.867 -2.197 1 98.75 182 ILE B O 1
ATOM 4487 N N . SER B 1 183 ? 3.109 -14.766 -3.969 1 98.81 183 SER B N 1
ATOM 4488 C CA . SER B 1 183 ? 2.678 -13.477 -3.445 1 98.81 183 SER B CA 1
ATOM 4489 C C . SER B 1 183 ? 1.45 -12.961 -4.191 1 98.81 183 SER B C 1
ATOM 4491 O O . SER B 1 183 ? 0.932 -11.891 -3.875 1 98.81 183 SER B O 1
ATOM 4493 N N . HIS B 1 184 ? 0.905 -13.648 -5.172 1 98.88 184 HIS B N 1
ATOM 4494 C CA . HIS B 1 184 ? -0.037 -13.086 -6.137 1 98.88 184 HIS B CA 1
ATOM 4495 C C . HIS B 1 184 ? -1.344 -12.688 -5.461 1 98.88 184 HIS B C 1
ATOM 4497 O O . HIS B 1 184 ? -2.062 -11.82 -5.957 1 98.88 184 HIS B O 1
ATOM 4503 N N . ASP B 1 185 ? -1.661 -13.266 -4.32 1 98.75 185 ASP B N 1
ATOM 4504 C CA . ASP B 1 185 ? -2.91 -12.992 -3.617 1 98.75 185 ASP B CA 1
ATOM 4505 C C . ASP B 1 185 ? -2.646 -12.555 -2.178 1 98.75 185 ASP B C 1
ATOM 4507 O O . ASP B 1 185 ? -3.514 -12.695 -1.312 1 98.75 185 ASP B O 1
ATOM 4511 N N . VAL B 1 186 ? -1.421 -12.102 -1.873 1 98.88 186 VAL B N 1
ATOM 4512 C CA . VAL B 1 186 ? -1.077 -11.703 -0.512 1 98.88 186 VAL B CA 1
ATOM 4513 C C . VAL B 1 186 ? -2.004 -10.578 -0.051 1 98.88 186 VAL B C 1
ATOM 4515 O O . VAL B 1 186 ? -2.299 -9.656 -0.813 1 98.88 186 VAL B O 1
ATOM 4518 N N . ASP B 1 187 ? -2.602 -10.727 1.169 1 98.69 187 ASP B N 1
ATOM 4519 C CA . ASP B 1 187 ? -3.496 -9.797 1.845 1 98.69 187 ASP B CA 1
ATOM 4520 C C . ASP B 1 187 ? -4.84 -9.695 1.122 1 98.69 187 ASP B C 1
ATOM 4522 O O . ASP B 1 187 ? -5.504 -8.664 1.174 1 98.69 187 ASP B O 1
ATOM 4526 N N . HIS B 1 188 ? -5.215 -10.703 0.377 1 98.75 188 HIS B N 1
ATOM 4527 C CA . HIS B 1 188 ? -6.527 -10.758 -0.259 1 98.75 188 HIS B CA 1
ATOM 4528 C C . HIS B 1 188 ? -7.645 -10.641 0.773 1 98.75 188 HIS B C 1
ATOM 4530 O O . HIS B 1 188 ? -7.676 -11.398 1.745 1 98.75 188 HIS B O 1
ATOM 4536 N N . PRO B 1 189 ? -8.602 -9.758 0.577 1 98.19 189 PRO B N 1
ATOM 4537 C CA . PRO B 1 189 ? -9.602 -9.508 1.616 1 98.19 189 PRO B CA 1
ATOM 4538 C C . PRO B 1 189 ? -10.75 -10.508 1.591 1 98.19 189 PRO B C 1
ATOM 4540 O O . PRO B 1 189 ? -11.633 -10.469 2.449 1 98.19 189 PRO B O 1
ATOM 4543 N N . GLY B 1 190 ? -10.797 -11.414 0.597 1 97.88 190 GLY B N 1
ATOM 4544 C CA . GLY B 1 190 ? -11.836 -12.422 0.529 1 97.88 190 GLY B CA 1
ATOM 4545 C C . GLY B 1 190 ? -13.078 -11.953 -0.209 1 97.88 190 GLY B C 1
ATOM 4546 O O . GLY B 1 190 ? -14.156 -12.523 -0.042 1 97.88 190 GLY B O 1
ATOM 4547 N N . VAL B 1 191 ? -12.914 -10.844 -0.879 1 97.25 191 VAL B N 1
ATOM 4548 C CA . VAL B 1 191 ? -14 -10.312 -1.694 1 97.25 191 VAL B CA 1
ATOM 4549 C C . VAL B 1 191 ? -13.5 -10.016 -3.105 1 97.25 191 VAL B C 1
ATOM 4551 O O . VAL B 1 191 ? -12.289 -9.883 -3.324 1 97.25 191 VAL B O 1
ATOM 4554 N N . ALA B 1 192 ? -14.383 -9.969 -4.047 1 96.12 192 ALA B N 1
ATOM 4555 C CA . ALA B 1 192 ? -14.031 -9.727 -5.445 1 96.12 192 ALA B CA 1
ATOM 4556 C C . ALA B 1 192 ? -13.789 -8.242 -5.699 1 96.12 192 ALA B C 1
ATOM 4558 O O . ALA B 1 192 ? -14.203 -7.395 -4.906 1 96.12 192 ALA B O 1
ATOM 4559 N N . ASN B 1 193 ? -13.141 -7.93 -6.801 1 96.62 193 ASN B N 1
ATOM 4560 C CA . ASN B 1 193 ? -12.922 -6.551 -7.223 1 96.62 193 ASN B CA 1
ATOM 4561 C C . ASN B 1 193 ? -14.227 -5.773 -7.309 1 96.62 193 ASN B C 1
ATOM 4563 O O . ASN B 1 193 ? -14.289 -4.605 -6.922 1 96.62 193 ASN B O 1
ATOM 4567 N N . SER B 1 194 ? -15.312 -6.375 -7.789 1 95.44 194 SER B N 1
ATOM 4568 C CA . SER B 1 194 ? -16.609 -5.707 -7.949 1 95.44 194 SER B CA 1
ATOM 4569 C C . SER B 1 194 ? -17.203 -5.324 -6.598 1 95.44 194 SER B C 1
ATOM 4571 O O . SER B 1 194 ? -17.891 -4.309 -6.48 1 95.44 194 SER B O 1
ATOM 4573 N N . PHE B 1 195 ? -16.984 -6.148 -5.59 1 96.44 195 PHE B N 1
ATOM 4574 C CA . PHE B 1 195 ? -17.438 -5.812 -4.246 1 96.44 195 PHE B CA 1
ATOM 4575 C C . PHE B 1 195 ? -16.781 -4.523 -3.758 1 96.44 195 PHE B C 1
ATOM 4577 O O . PHE B 1 195 ? -17.453 -3.66 -3.188 1 96.44 195 PHE B O 1
ATOM 4584 N N . LEU B 1 196 ? -15.445 -4.406 -3.984 1 96.88 196 LEU B N 1
ATOM 4585 C CA . LEU B 1 196 ? -14.719 -3.215 -3.564 1 96.88 196 LEU B CA 1
ATOM 4586 C C . LEU B 1 196 ? -15.234 -1.977 -4.289 1 96.88 196 LEU B C 1
ATOM 4588 O O . LEU B 1 196 ? -15.367 -0.908 -3.689 1 96.88 196 LEU B O 1
ATOM 4592 N N . LYS B 1 197 ? -15.492 -2.135 -5.531 1 95.94 197 LYS B N 1
ATOM 4593 C CA . LYS B 1 197 ? -16.078 -1.047 -6.312 1 95.94 197 LYS B CA 1
ATOM 4594 C C . LYS B 1 197 ? -17.453 -0.655 -5.777 1 95.94 197 LYS B C 1
ATOM 4596 O O . LYS B 1 197 ? -17.703 0.523 -5.531 1 95.94 197 LYS B O 1
ATOM 4601 N N . ASN B 1 198 ? -18.312 -1.666 -5.555 1 94.31 198 ASN B N 1
ATOM 4602 C CA . ASN B 1 198 ? -19.688 -1.439 -5.117 1 94.31 198 ASN B CA 1
ATOM 4603 C C . ASN B 1 198 ? -19.734 -0.79 -3.736 1 94.31 198 ASN B C 1
ATOM 4605 O O . ASN B 1 198 ? -20.656 -0.026 -3.436 1 94.31 198 ASN B O 1
ATOM 4609 N N . SER B 1 199 ? -18.781 -1.031 -2.947 1 94.56 199 SER B N 1
ATOM 4610 C CA . SER B 1 199 ? -18.75 -0.519 -1.582 1 94.56 199 SER B CA 1
ATOM 4611 C C . SER B 1 199 ? -17.969 0.783 -1.49 1 94.56 199 SER B C 1
ATOM 4613 O O . SER B 1 199 ? -17.766 1.313 -0.397 1 94.56 199 SER B O 1
ATOM 4615 N N . CYS B 1 200 ? -17.406 1.285 -2.59 1 94.88 200 CYS B N 1
ATOM 4616 C CA . CYS B 1 200 ? -16.562 2.471 -2.621 1 94.88 200 CYS B CA 1
ATOM 4617 C C . CYS B 1 200 ? -15.414 2.346 -1.627 1 94.88 200 CYS B C 1
ATOM 4619 O O . CYS B 1 200 ? -15.18 3.256 -0.831 1 94.88 200 CYS B O 1
ATOM 4621 N N . ASP B 1 201 ? -14.875 1.184 -1.695 1 96.88 201 ASP B N 1
ATOM 4622 C CA . ASP B 1 201 ? -13.789 0.869 -0.771 1 96.88 201 ASP B CA 1
ATOM 4623 C C . ASP B 1 201 ? -12.57 1.753 -1.031 1 96.88 201 ASP B C 1
ATOM 4625 O O . ASP B 1 201 ? -12.305 2.137 -2.172 1 96.88 201 ASP B O 1
ATOM 4629 N N . ALA B 1 202 ? -11.797 2.039 -0.012 1 98.06 202 ALA B N 1
ATOM 4630 C CA . ALA B 1 202 ? -10.617 2.898 -0.128 1 98.06 202 ALA B CA 1
ATOM 4631 C C . ALA B 1 202 ? -9.602 2.309 -1.101 1 98.06 202 ALA B C 1
ATOM 4633 O O . ALA B 1 202 ? -8.906 3.045 -1.805 1 98.06 202 ALA B O 1
ATOM 4634 N N . LEU B 1 203 ? -9.508 0.963 -1.157 1 98.44 203 LEU B N 1
ATOM 4635 C CA . LEU B 1 203 ? -8.594 0.33 -2.102 1 98.44 203 LEU B CA 1
ATOM 4636 C C . LEU B 1 203 ? -9.039 0.581 -3.539 1 98.44 203 LEU B C 1
ATOM 4638 O O . LEU B 1 203 ? -8.203 0.79 -4.422 1 98.44 203 LEU B O 1
ATOM 4642 N N . TYR B 1 204 ? -10.344 0.53 -3.783 1 97.94 204 TYR B N 1
ATOM 4643 C CA . TYR B 1 204 ? -10.875 0.826 -5.109 1 97.94 204 TYR B CA 1
ATOM 4644 C C . TYR B 1 204 ? -10.578 2.266 -5.508 1 97.94 204 TYR B C 1
ATOM 4646 O O . TYR B 1 204 ? -10.211 2.537 -6.656 1 97.94 204 TYR B O 1
ATOM 4654 N N . ILE B 1 205 ? -10.68 3.156 -4.566 1 97.12 205 ILE B N 1
ATOM 4655 C CA . ILE B 1 205 ? -10.414 4.566 -4.828 1 97.12 205 ILE B CA 1
ATOM 4656 C C . ILE B 1 205 ? -8.93 4.77 -5.105 1 97.12 205 ILE B C 1
ATOM 4658 O O . ILE B 1 205 ? -8.555 5.559 -5.977 1 97.12 205 ILE B O 1
ATOM 4662 N N . LEU B 1 206 ? -8.102 4.059 -4.418 1 97.69 206 LEU B N 1
ATOM 4663 C CA . LEU B 1 206 ? -6.648 4.16 -4.52 1 97.69 206 LEU B CA 1
ATOM 4664 C C . LEU B 1 206 ? -6.16 3.654 -5.871 1 97.69 206 LEU B C 1
ATOM 4666 O O . LEU B 1 206 ? -5.375 4.324 -6.543 1 97.69 206 LEU B O 1
ATOM 4670 N N . TYR B 1 207 ? -6.629 2.455 -6.281 1 96.94 207 TYR B N 1
ATOM 4671 C CA . TYR B 1 207 ? -6.004 1.765 -7.406 1 96.94 207 TYR B CA 1
ATOM 4672 C C . TYR B 1 207 ? -6.844 1.903 -8.664 1 96.94 207 TYR B C 1
ATOM 4674 O O . TYR B 1 207 ? -6.348 1.693 -9.773 1 96.94 207 TYR B O 1
ATOM 4682 N N . GLY B 1 208 ? -8.133 2.18 -8.508 1 93.56 208 GLY B N 1
ATOM 4683 C CA . GLY B 1 208 ? -9.008 2.299 -9.656 1 93.56 208 GLY B CA 1
ATOM 4684 C C . GLY B 1 208 ? -9.656 0.983 -10.055 1 93.56 208 GLY B C 1
ATOM 4685 O O . GLY B 1 208 ? -9.617 0.013 -9.289 1 93.56 208 GLY B O 1
ATOM 4686 N N . ASP B 1 209 ? -10.195 0.98 -11.203 1 89 209 ASP B N 1
ATOM 4687 C CA . ASP B 1 209 ? -11.102 -0.08 -11.633 1 89 209 ASP B CA 1
ATOM 4688 C C . ASP B 1 209 ? -10.336 -1.221 -12.297 1 89 209 ASP B C 1
ATOM 4690 O O . ASP B 1 209 ? -10.891 -2.295 -12.539 1 89 209 ASP B O 1
ATOM 4694 N N . SER B 1 210 ? -9.125 -1.067 -12.562 1 90.81 210 SER B N 1
ATOM 4695 C CA . SER B 1 210 ? -8.383 -2.086 -13.297 1 90.81 210 SER B CA 1
ATOM 4696 C C . SER B 1 210 ? -7.484 -2.889 -12.359 1 90.81 210 SER B C 1
ATOM 4698 O O . SER B 1 210 ? -6.316 -2.547 -12.164 1 90.81 210 SER B O 1
ATOM 4700 N N . GLY B 1 211 ? -8.102 -4.012 -11.844 1 96.62 211 GLY B N 1
ATOM 4701 C CA . GLY B 1 211 ? -7.293 -4.934 -11.062 1 96.62 211 GLY B CA 1
ATOM 4702 C C . GLY B 1 211 ? -6.918 -4.383 -9.695 1 96.62 211 GLY B C 1
ATOM 4703 O O . GLY B 1 211 ? -5.746 -4.395 -9.32 1 96.62 211 GLY B O 1
ATOM 4704 N N . THR B 1 212 ? -7.965 -3.824 -9.016 1 98.12 212 THR B N 1
ATOM 4705 C CA . THR B 1 212 ? -7.781 -3.244 -7.688 1 98.12 212 THR B CA 1
ATOM 4706 C C . THR B 1 212 ? -7.023 -4.207 -6.777 1 98.12 212 THR B C 1
ATOM 4708 O O . THR B 1 212 ? -6.008 -3.84 -6.184 1 98.12 212 THR B O 1
ATOM 4711 N N . LEU B 1 213 ? -7.406 -5.418 -6.711 1 98.56 213 LEU B N 1
ATOM 4712 C CA . LEU B 1 213 ? -6.816 -6.406 -5.812 1 98.56 213 LEU B CA 1
ATOM 4713 C C . LEU B 1 213 ? -5.395 -6.754 -6.246 1 98.56 213 LEU B C 1
ATOM 4715 O O . LEU B 1 213 ? -4.488 -6.836 -5.414 1 98.56 213 LEU B O 1
ATOM 4719 N N . GLU B 1 214 ? -5.16 -6.93 -7.504 1 98.69 214 GLU B N 1
ATOM 4720 C CA . GLU B 1 214 ? -3.842 -7.312 -8 1 98.69 214 GLU B CA 1
ATOM 4721 C C . GLU B 1 214 ? -2.809 -6.223 -7.727 1 98.69 214 GLU B C 1
ATOM 4723 O O . GLU B 1 214 ? -1.667 -6.52 -7.367 1 98.69 214 GLU B O 1
ATOM 4728 N N . HIS B 1 215 ? -3.266 -4.965 -7.887 1 98.38 215 HIS B N 1
ATOM 4729 C CA . HIS B 1 215 ? -2.377 -3.869 -7.512 1 98.38 215 HIS B CA 1
ATOM 4730 C C . HIS B 1 215 ? -2.1 -3.877 -6.012 1 98.38 215 HIS B C 1
ATOM 4732 O O . HIS B 1 215 ? -0.968 -3.631 -5.586 1 98.38 215 HIS B O 1
ATOM 4738 N N . HIS B 1 216 ? -3.131 -4.117 -5.266 1 98.69 216 HIS B N 1
ATOM 4739 C CA . HIS B 1 216 ? -2.994 -4.188 -3.814 1 98.69 216 HIS B CA 1
ATOM 4740 C C . HIS B 1 216 ? -2.029 -5.297 -3.404 1 98.69 216 HIS B C 1
ATOM 4742 O O . HIS B 1 216 ? -1.196 -5.102 -2.516 1 98.69 216 HIS B O 1
ATOM 4748 N N . HIS B 1 217 ? -2.109 -6.445 -4.031 1 98.88 217 HIS B N 1
ATOM 4749 C CA . HIS B 1 217 ? -1.216 -7.559 -3.738 1 98.88 217 HIS B CA 1
ATOM 4750 C C . HIS B 1 217 ? 0.237 -7.191 -4.02 1 98.88 217 HIS B C 1
ATOM 4752 O O . HIS B 1 217 ? 1.113 -7.426 -3.184 1 98.88 217 HIS B O 1
ATOM 4758 N N . PHE B 1 218 ? 0.455 -6.602 -5.176 1 98.81 218 PHE B N 1
ATOM 4759 C CA . PHE B 1 218 ? 1.821 -6.223 -5.516 1 98.81 218 PHE B CA 1
ATOM 4760 C C . PHE B 1 218 ? 2.338 -5.152 -4.562 1 98.81 218 PHE B C 1
ATOM 4762 O O . PHE B 1 218 ? 3.492 -5.199 -4.133 1 98.81 218 PHE B O 1
ATOM 4769 N N . SER B 1 219 ? 1.479 -4.164 -4.273 1 98.56 219 SER B N 1
ATOM 4770 C CA . SER B 1 219 ? 1.864 -3.135 -3.314 1 98.56 219 SER B CA 1
ATOM 4771 C C . SER B 1 219 ? 2.236 -3.748 -1.968 1 98.56 219 SER B C 1
ATOM 4773 O O . SER B 1 219 ? 3.199 -3.318 -1.329 1 98.56 219 SER B O 1
ATOM 4775 N N . THR B 1 220 ? 1.467 -4.715 -1.501 1 98.75 220 THR B N 1
ATOM 4776 C CA . THR B 1 220 ? 1.745 -5.41 -0.248 1 98.75 220 THR B CA 1
ATOM 4777 C C . THR B 1 220 ? 3.092 -6.125 -0.314 1 98.75 220 THR B C 1
ATOM 4779 O O . THR B 1 220 ? 3.869 -6.086 0.641 1 98.75 220 THR B O 1
ATOM 4782 N N . LEU B 1 221 ? 3.367 -6.754 -1.434 1 98.88 221 LEU B N 1
ATOM 4783 C CA . LEU B 1 221 ? 4.664 -7.395 -1.622 1 98.88 221 LEU B CA 1
ATOM 4784 C C . LEU B 1 221 ? 5.793 -6.383 -1.494 1 98.88 221 LEU B C 1
ATOM 4786 O O . LEU B 1 221 ? 6.805 -6.652 -0.839 1 98.88 221 LEU B O 1
ATOM 4790 N N . CYS B 1 222 ? 5.656 -5.238 -2.104 1 98.69 222 CYS B N 1
ATOM 4791 C CA . CYS B 1 222 ? 6.684 -4.207 -2.047 1 98.69 222 CYS B CA 1
ATOM 4792 C C . CYS B 1 222 ? 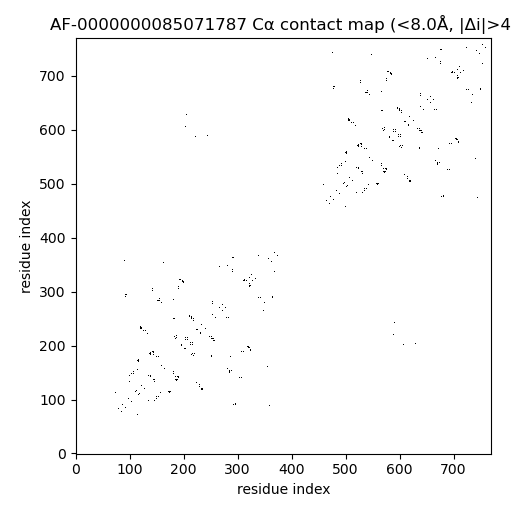6.906 -3.736 -0.613 1 98.69 222 CYS B C 1
ATOM 4794 O O . CYS B 1 222 ? 8.039 -3.494 -0.203 1 98.69 222 CYS B O 1
ATOM 4796 N N . LYS B 1 223 ? 5.805 -3.615 0.103 1 98.06 223 LYS B N 1
ATOM 4797 C CA . LYS B 1 223 ? 5.926 -3.24 1.509 1 98.06 223 LYS B CA 1
ATOM 4798 C C . LYS B 1 223 ? 6.703 -4.293 2.293 1 98.06 223 LYS B C 1
ATOM 4800 O O . LYS B 1 223 ? 7.516 -3.955 3.158 1 98.06 223 LYS B O 1
ATOM 4805 N N . ILE B 1 224 ? 6.461 -5.531 2.018 1 98.62 224 ILE B N 1
ATOM 4806 C CA . ILE B 1 224 ? 7.18 -6.625 2.664 1 98.62 224 ILE B CA 1
ATOM 4807 C C . ILE B 1 224 ? 8.664 -6.539 2.326 1 98.62 224 ILE B C 1
ATOM 4809 O O . ILE B 1 224 ? 9.516 -6.656 3.209 1 98.62 224 ILE B O 1
ATOM 4813 N N . LEU B 1 225 ? 8.984 -6.277 1.084 1 98.62 225 LEU B N 1
ATOM 4814 C CA . LEU B 1 225 ? 10.359 -6.234 0.593 1 98.62 225 LEU B CA 1
ATOM 4815 C C . LEU B 1 225 ? 11.07 -4.973 1.069 1 98.62 225 LEU B C 1
ATOM 4817 O O . LEU B 1 225 ? 12.297 -4.887 1.013 1 98.62 225 LEU B O 1
ATOM 4821 N N . HIS B 1 226 ? 10.234 -3.959 1.467 1 97.69 226 HIS B N 1
ATOM 4822 C CA . HIS B 1 226 ? 10.773 -2.715 2.002 1 97.69 226 HIS B CA 1
ATOM 4823 C C . HIS B 1 226 ? 11.562 -2.963 3.279 1 97.69 226 HIS B C 1
ATOM 4825 O O . HIS B 1 226 ? 12.531 -2.252 3.564 1 97.69 226 HIS B O 1
ATOM 4831 N N . ASN B 1 227 ? 11.156 -3.947 4.055 1 96.44 227 ASN B N 1
ATOM 4832 C CA . ASN B 1 227 ? 11.953 -4.398 5.191 1 96.44 227 ASN B CA 1
ATOM 4833 C C . ASN B 1 227 ? 13.203 -5.156 4.738 1 96.44 227 ASN B C 1
ATOM 4835 O O . ASN B 1 227 ? 13.102 -6.176 4.055 1 96.44 227 ASN B O 1
ATOM 4839 N N . ARG B 1 228 ? 14.281 -4.75 5.156 1 93.75 228 ARG B N 1
ATOM 4840 C CA . ARG B 1 228 ? 15.562 -5.273 4.691 1 93.75 228 ARG B CA 1
ATOM 4841 C C . ARG B 1 228 ? 15.703 -6.758 5.027 1 93.75 228 ARG B C 1
ATOM 4843 O O . ARG B 1 228 ? 16.312 -7.516 4.273 1 93.75 228 ARG B O 1
ATOM 4850 N N . ASP B 1 229 ? 15.117 -7.156 6.121 1 96.44 229 ASP B N 1
ATOM 4851 C CA . ASP B 1 229 ? 15.195 -8.555 6.531 1 96.44 229 ASP B CA 1
ATOM 4852 C C . ASP B 1 229 ? 14.422 -9.453 5.574 1 96.44 229 ASP B C 1
ATOM 4854 O O . ASP B 1 229 ? 14.625 -10.672 5.559 1 96.44 229 ASP B O 1
ATOM 4858 N N . ASN B 1 230 ? 13.555 -8.828 4.781 1 98.31 230 ASN B N 1
ATOM 4859 C CA . ASN B 1 230 ? 12.734 -9.578 3.834 1 98.31 230 ASN B CA 1
ATOM 4860 C C . ASN B 1 230 ? 13.242 -9.422 2.404 1 98.31 230 ASN B C 1
ATOM 4862 O O . ASN B 1 230 ? 12.68 -10 1.474 1 98.31 230 ASN B O 1
ATOM 4866 N N . ASP B 1 231 ? 14.242 -8.625 2.195 1 97.62 231 ASP B N 1
ATOM 4867 C CA . ASP B 1 231 ? 14.641 -8.242 0.842 1 97.62 231 ASP B CA 1
ATOM 4868 C C . ASP B 1 231 ? 15.422 -9.367 0.166 1 97.62 231 ASP B C 1
ATOM 4870 O O . ASP B 1 231 ? 16.656 -9.367 0.176 1 97.62 231 ASP B O 1
ATOM 4874 N N . ILE B 1 232 ? 14.781 -10.203 -0.544 1 98.25 232 ILE B N 1
ATOM 4875 C CA . ILE B 1 232 ? 15.359 -11.383 -1.18 1 98.25 232 ILE B CA 1
ATOM 4876 C C . ILE B 1 232 ? 16.219 -10.953 -2.367 1 98.25 232 ILE B C 1
ATOM 4878 O O . ILE B 1 232 ? 16.953 -11.773 -2.936 1 98.25 232 ILE B O 1
ATOM 4882 N N . PHE B 1 233 ? 16.219 -9.688 -2.74 1 97.69 233 PHE B N 1
ATOM 4883 C CA . PHE B 1 233 ? 17 -9.188 -3.869 1 97.69 233 PHE B CA 1
ATOM 4884 C C . PHE B 1 233 ? 18.234 -8.445 -3.387 1 97.69 233 PHE B C 1
ATOM 4886 O O . PHE B 1 233 ? 18.938 -7.82 -4.18 1 97.69 233 PHE B O 1
ATOM 4893 N N . ALA B 1 234 ? 18.5 -8.477 -2.117 1 94.88 234 ALA B N 1
ATOM 4894 C CA . ALA B 1 234 ? 19.547 -7.668 -1.504 1 94.88 234 ALA B CA 1
ATOM 4895 C C . ALA B 1 234 ? 20.891 -7.938 -2.164 1 94.88 234 ALA B C 1
ATOM 4897 O O . ALA B 1 234 ? 21.766 -7.059 -2.197 1 94.88 234 ALA B O 1
ATOM 4898 N N . ASN B 1 235 ? 21.094 -9.156 -2.736 1 95.38 235 ASN B N 1
ATOM 4899 C CA . ASN B 1 235 ? 22.391 -9.516 -3.299 1 95.38 235 ASN B CA 1
ATOM 4900 C C . ASN B 1 235 ? 22.375 -9.477 -4.824 1 95.38 235 ASN B C 1
ATOM 4902 O O . ASN B 1 235 ? 23.328 -9.906 -5.473 1 95.38 235 ASN B O 1
ATOM 4906 N N . VAL B 1 236 ? 21.359 -9.008 -5.402 1 96.44 236 VAL B N 1
ATOM 4907 C CA . VAL B 1 236 ? 21.25 -8.836 -6.848 1 96.44 236 VAL B CA 1
ATOM 4908 C C . VAL B 1 236 ? 20.625 -7.488 -7.176 1 96.44 236 VAL B C 1
ATOM 4910 O O . VAL B 1 236 ? 19.688 -7.406 -7.98 1 96.44 236 VAL B O 1
ATOM 4913 N N . LEU B 1 237 ? 21.109 -6.457 -6.582 1 93 237 LEU B N 1
ATOM 4914 C CA . LEU B 1 237 ? 20.547 -5.117 -6.652 1 93 237 LEU B CA 1
ATOM 4915 C C . LEU B 1 237 ? 20.484 -4.629 -8.094 1 93 237 LEU B C 1
ATOM 4917 O O . LEU B 1 237 ? 19.547 -3.918 -8.477 1 93 237 LEU B O 1
ATOM 4921 N N . SER B 1 238 ? 21.438 -4.98 -8.938 1 94.19 238 SER B N 1
ATOM 4922 C CA . SER B 1 238 ? 21.5 -4.516 -10.32 1 94.19 238 SER B CA 1
ATOM 4923 C C . SER B 1 238 ? 20.297 -5 -11.125 1 94.19 238 SER B C 1
ATOM 4925 O O . SER B 1 238 ? 19.906 -4.371 -12.109 1 94.19 238 SER B O 1
ATOM 4927 N N . LYS B 1 239 ? 19.641 -6.082 -10.703 1 96.62 239 LYS B N 1
ATOM 4928 C CA . LYS B 1 239 ? 18.516 -6.645 -11.438 1 96.62 239 LYS B CA 1
ATOM 4929 C C . LYS B 1 239 ? 17.219 -6.457 -10.664 1 96.62 239 LYS B C 1
ATOM 4931 O O . LYS B 1 239 ? 16.141 -6.801 -11.164 1 96.62 239 LYS B O 1
ATOM 4936 N N . LYS B 1 240 ? 17.266 -5.918 -9.492 1 97.31 240 LYS B N 1
ATOM 4937 C CA . LYS B 1 240 ? 16.125 -5.852 -8.586 1 97.31 240 LYS B CA 1
ATOM 4938 C C . LYS B 1 240 ? 14.93 -5.172 -9.258 1 97.31 240 LYS B C 1
ATOM 4940 O O . LYS B 1 240 ? 13.82 -5.699 -9.25 1 97.31 240 LYS B O 1
ATOM 4945 N N . SER B 1 241 ? 15.18 -4.047 -9.859 1 97.25 241 SER B N 1
ATOM 4946 C CA . SER B 1 241 ? 14.109 -3.291 -10.5 1 97.25 241 SER B CA 1
ATOM 4947 C C . SER B 1 241 ? 13.453 -4.105 -11.609 1 97.25 241 SER B C 1
ATOM 4949 O O . SER B 1 241 ? 12.219 -4.164 -11.695 1 97.25 241 SER B O 1
ATOM 4951 N N . THR B 1 242 ? 14.258 -4.711 -12.406 1 97.94 242 THR B N 1
ATOM 4952 C CA . THR B 1 242 ? 13.75 -5.508 -13.516 1 97.94 242 THR B CA 1
ATOM 4953 C C . THR B 1 242 ? 12.961 -6.711 -13 1 97.94 242 THR B C 1
ATOM 4955 O O . THR B 1 242 ? 11.867 -7.004 -13.492 1 97.94 242 THR B O 1
ATOM 4958 N N . LEU B 1 243 ? 13.508 -7.406 -12.07 1 98.31 243 LEU B N 1
ATOM 4959 C CA . LEU B 1 243 ? 12.859 -8.586 -11.508 1 98.31 243 LEU B CA 1
ATOM 4960 C C . LEU B 1 243 ? 11.523 -8.219 -10.875 1 98.31 243 LEU B C 1
ATOM 4962 O O . LEU B 1 243 ? 10.516 -8.898 -11.102 1 98.31 243 LEU B O 1
ATOM 4966 N N . LEU B 1 244 ? 11.508 -7.156 -10.125 1 98.38 244 LEU B N 1
ATOM 4967 C CA . LEU B 1 244 ? 10.289 -6.738 -9.438 1 98.38 244 LEU B CA 1
ATOM 4968 C C . LEU B 1 244 ? 9.234 -6.277 -10.445 1 98.38 244 LEU B C 1
ATOM 4970 O O . LEU B 1 244 ? 8.039 -6.504 -10.242 1 98.38 244 LEU B O 1
ATOM 4974 N N . ARG B 1 245 ? 9.617 -5.66 -11.461 1 97.94 245 ARG B N 1
ATOM 4975 C CA . ARG B 1 245 ? 8.68 -5.25 -12.5 1 97.94 245 ARG B CA 1
ATOM 4976 C C . ARG B 1 245 ? 8.039 -6.465 -13.172 1 97.94 245 ARG B C 1
ATOM 4978 O O . ARG B 1 245 ? 6.844 -6.449 -13.484 1 97.94 245 ARG B O 1
ATOM 4985 N N . ARG B 1 246 ? 8.836 -7.426 -13.422 1 98.44 246 ARG B N 1
ATOM 4986 C CA . ARG B 1 246 ? 8.305 -8.648 -14 1 98.44 246 ARG B CA 1
ATOM 4987 C C . ARG B 1 246 ? 7.324 -9.328 -13.047 1 98.44 246 ARG B C 1
ATOM 4989 O O . ARG B 1 246 ? 6.281 -9.828 -13.477 1 98.44 246 ARG B O 1
ATOM 4996 N N . ILE B 1 247 ? 7.648 -9.32 -11.805 1 98.81 247 ILE B N 1
ATOM 4997 C CA . ILE B 1 247 ? 6.738 -9.875 -10.805 1 98.81 247 ILE B CA 1
ATOM 4998 C C . ILE B 1 247 ? 5.434 -9.086 -10.797 1 98.81 247 ILE B C 1
ATOM 5000 O O . ILE B 1 247 ? 4.348 -9.664 -10.727 1 98.81 247 ILE B O 1
ATOM 5004 N N . LYS B 1 248 ? 5.57 -7.773 -10.859 1 98.69 248 LYS B N 1
ATOM 5005 C CA . LYS B 1 248 ? 4.391 -6.914 -10.922 1 98.69 248 LYS B CA 1
ATOM 5006 C C . LYS B 1 248 ? 3.48 -7.316 -12.078 1 98.69 248 LYS B C 1
ATOM 5008 O O . LYS B 1 248 ? 2.273 -7.496 -11.891 1 98.69 248 LYS B O 1
ATOM 5013 N N . GLU B 1 249 ? 4.043 -7.469 -13.211 1 98.44 249 GLU B N 1
ATOM 5014 C CA . GLU B 1 249 ? 3.27 -7.801 -14.398 1 98.44 249 GLU B CA 1
ATOM 5015 C C . GLU B 1 249 ? 2.578 -9.156 -14.25 1 98.44 249 GLU B C 1
ATOM 5017 O O . GLU B 1 249 ? 1.438 -9.328 -14.688 1 98.44 249 GLU B O 1
ATOM 5022 N N . LEU B 1 250 ? 3.258 -10.055 -13.703 1 98.81 250 LEU B N 1
ATOM 5023 C CA . LEU B 1 250 ? 2.695 -11.391 -13.5 1 98.81 250 LEU B CA 1
ATOM 5024 C C . LEU B 1 250 ? 1.531 -11.344 -12.516 1 98.81 250 LEU B C 1
ATOM 5026 O O . LEU B 1 250 ? 0.48 -11.945 -12.766 1 98.81 250 LEU B O 1
ATOM 5030 N N . ILE B 1 251 ? 1.737 -10.609 -11.414 1 98.81 251 ILE B N 1
ATOM 5031 C CA . ILE B 1 251 ? 0.667 -10.5 -10.43 1 98.81 251 ILE B CA 1
ATOM 5032 C C . ILE B 1 251 ? -0.538 -9.797 -11.047 1 98.81 251 ILE B C 1
ATOM 5034 O O . ILE B 1 251 ? -1.676 -10.25 -10.891 1 98.81 251 ILE B O 1
ATOM 5038 N N . LEU B 1 252 ? -0.328 -8.781 -11.789 1 98.25 252 LEU B N 1
ATOM 5039 C CA . LEU B 1 252 ? -1.412 -8.031 -12.414 1 98.25 252 LEU B CA 1
ATOM 5040 C C . LEU B 1 252 ? -2.166 -8.891 -13.422 1 98.25 252 LEU B C 1
ATOM 5042 O O . LEU B 1 252 ? -3.371 -8.719 -13.609 1 98.25 252 LEU B O 1
ATOM 5046 N N . CYS B 1 253 ? -1.512 -9.852 -14.008 1 97.56 253 CYS B N 1
ATOM 5047 C CA . CYS B 1 253 ? -2.137 -10.648 -15.055 1 97.56 253 CYS B CA 1
ATOM 5048 C C . CYS B 1 253 ? -3.096 -11.672 -14.461 1 97.56 253 CYS B C 1
ATOM 5050 O O . CYS B 1 253 ? -3.896 -12.266 -15.188 1 97.56 253 CYS B O 1
ATOM 5052 N N . THR B 1 254 ? -3.074 -11.859 -13.164 1 97.75 254 THR B N 1
ATOM 5053 C CA . THR B 1 254 ? -3.941 -12.852 -12.531 1 97.75 254 THR B CA 1
ATOM 5054 C C . THR B 1 254 ? -5.359 -12.305 -12.383 1 97.75 254 THR B C 1
ATOM 5056 O O . THR B 1 254 ? -6.266 -13.031 -11.961 1 97.75 254 THR B O 1
ATOM 5059 N N . ASP B 1 255 ? -5.523 -11.039 -12.672 1 96.75 255 ASP B N 1
ATOM 5060 C CA . ASP B 1 255 ? -6.879 -10.508 -12.781 1 96.75 255 ASP B CA 1
ATOM 5061 C C . ASP B 1 255 ? -7.688 -11.266 -13.828 1 96.75 255 ASP B C 1
ATOM 5063 O O . ASP B 1 255 ? -7.359 -11.25 -15.016 1 96.75 255 ASP B O 1
ATOM 5067 N N . MET B 1 256 ? -8.727 -11.875 -13.391 1 94.06 256 MET B N 1
ATOM 5068 C CA . MET B 1 256 ? -9.531 -12.734 -14.258 1 94.06 256 MET B CA 1
ATOM 5069 C C . MET B 1 256 ? -10.164 -11.93 -15.383 1 94.06 256 MET B C 1
ATOM 5071 O O . MET B 1 256 ? -10.469 -12.477 -16.453 1 94.06 256 MET B O 1
ATOM 5075 N N . ALA B 1 257 ? -10.344 -10.656 -15.195 1 93.44 257 ALA B N 1
ATOM 5076 C CA . ALA B 1 257 ? -10.93 -9.805 -16.234 1 93.44 257 ALA B CA 1
ATOM 5077 C C . ALA B 1 257 ? -10.023 -9.719 -17.453 1 93.44 257 ALA B C 1
ATOM 5079 O O . ALA B 1 257 ? -10.484 -9.422 -18.562 1 93.44 257 ALA B O 1
ATOM 5080 N N . LYS B 1 258 ? -8.789 -10.031 -17.297 1 94.56 258 LYS B N 1
ATOM 5081 C CA . LYS B 1 258 ? -7.812 -9.93 -18.375 1 94.56 258 LYS B CA 1
ATOM 5082 C C . LYS B 1 258 ? -7.645 -11.266 -19.094 1 94.56 258 LYS B C 1
ATOM 5084 O O . LYS B 1 258 ? -6.961 -11.336 -20.125 1 94.56 258 LYS B O 1
ATOM 5089 N N . GLN B 1 259 ? -8.234 -12.297 -18.656 1 95.44 259 GLN B N 1
ATOM 5090 C CA . GLN B 1 259 ? -7.977 -13.648 -19.156 1 95.44 259 GLN B CA 1
ATOM 5091 C C . GLN B 1 259 ? -8.5 -13.828 -20.578 1 95.44 259 GLN B C 1
ATOM 5093 O O . GLN B 1 259 ? -7.801 -14.375 -21.422 1 95.44 259 GLN B O 1
ATOM 5098 N N . PRO B 1 260 ? -9.711 -13.328 -20.891 1 95.31 260 PRO B N 1
ATOM 5099 C CA . PRO B 1 260 ? -10.195 -13.516 -22.25 1 95.31 260 PRO B CA 1
ATOM 5100 C C . PRO B 1 260 ? -9.289 -12.875 -23.297 1 95.31 260 PRO B C 1
ATOM 5102 O O . PRO B 1 260 ? -9 -13.492 -24.328 1 95.31 260 PRO B O 1
ATOM 5105 N N . ALA B 1 261 ? -8.859 -11.703 -22.984 1 96.44 261 ALA B N 1
ATOM 5106 C CA . ALA B 1 261 ? -7.953 -11.023 -23.906 1 96.44 261 ALA B CA 1
ATOM 5107 C C . ALA B 1 261 ? -6.641 -11.789 -24.062 1 96.44 261 ALA B C 1
ATOM 5109 O O . ALA B 1 261 ? -6.086 -11.883 -25.156 1 96.44 261 ALA B O 1
ATOM 5110 N N . PHE B 1 262 ? -6.168 -12.289 -23 1 97.56 262 PHE B N 1
ATOM 5111 C CA . PHE B 1 262 ? -4.93 -13.055 -23.031 1 97.56 262 PHE B CA 1
ATOM 5112 C C . PHE B 1 262 ? -5.086 -14.312 -23.875 1 97.56 262 PHE B C 1
ATOM 5114 O O . PHE B 1 262 ? -4.242 -14.609 -24.734 1 97.56 262 PHE B O 1
ATOM 5121 N N . ILE B 1 263 ? -6.125 -15.086 -23.641 1 97 263 ILE B N 1
ATOM 5122 C CA . ILE B 1 263 ? -6.387 -16.328 -24.359 1 97 263 ILE B CA 1
ATOM 5123 C C . ILE B 1 263 ? -6.508 -16.047 -25.859 1 97 263 ILE B C 1
ATOM 5125 O O . ILE B 1 263 ? -5.914 -16.734 -26.672 1 97 263 ILE B O 1
ATOM 5129 N N . ALA B 1 264 ? -7.27 -14.992 -26.172 1 96.44 264 ALA B N 1
ATOM 5130 C CA . ALA B 1 264 ? -7.477 -14.633 -27.578 1 96.44 264 ALA B CA 1
ATOM 5131 C C . ALA B 1 264 ? -6.148 -14.328 -28.266 1 96.44 264 ALA B C 1
ATOM 5133 O O . ALA B 1 264 ? -5.926 -14.742 -29.406 1 96.44 264 ALA B O 1
ATOM 5134 N N . SER B 1 265 ? -5.32 -13.672 -27.578 1 96.69 265 SER B N 1
ATOM 5135 C CA . SER B 1 265 ? -4.027 -13.289 -28.125 1 96.69 265 SER B CA 1
ATOM 5136 C C . SER B 1 265 ? -3.088 -14.492 -28.219 1 96.69 265 SER B C 1
ATOM 5138 O O . SER B 1 265 ? -2.451 -14.711 -29.25 1 96.69 265 SER B O 1
ATOM 5140 N N . ALA B 1 266 ? -3.004 -15.266 -27.188 1 96.06 266 ALA B N 1
ATOM 5141 C CA . ALA B 1 266 ? -2.061 -16.375 -27.094 1 96.06 266 ALA B CA 1
ATOM 5142 C C . ALA B 1 266 ? -2.459 -17.516 -28.031 1 96.06 266 ALA B C 1
ATOM 5144 O O . ALA B 1 266 ? -1.597 -18.203 -28.594 1 96.06 266 ALA B O 1
ATOM 5145 N N . SER B 1 267 ? -3.725 -17.703 -28.281 1 94.5 267 SER B N 1
ATOM 5146 C CA . SER B 1 267 ? -4.219 -18.812 -29.094 1 94.5 267 SER B CA 1
ATOM 5147 C C . SER B 1 267 ? -3.885 -18.594 -30.562 1 94.5 267 SER B C 1
ATOM 5149 O O . SER B 1 267 ? -3.799 -19.562 -31.328 1 94.5 267 SER B O 1
ATOM 5151 N N . LYS B 1 268 ? -3.703 -17.391 -31 1 94.56 268 LYS B N 1
ATOM 5152 C CA . LYS B 1 268 ? -3.465 -17.062 -32.406 1 94.56 268 LYS B CA 1
ATOM 5153 C C . LYS B 1 268 ? -1.978 -17.141 -32.719 1 94.56 268 LYS B C 1
ATOM 5155 O O . LYS B 1 268 ? -1.6 -17.125 -33.906 1 94.56 268 LYS B O 1
ATOM 5160 N N . LYS B 1 269 ? -1.23 -17.281 -31.781 1 93.44 269 LYS B N 1
ATOM 5161 C CA . LYS B 1 269 ? 0.212 -17.219 -32 1 93.44 269 LYS B CA 1
ATOM 5162 C C . LYS B 1 269 ? 0.801 -18.625 -32.125 1 93.44 269 LYS B C 1
ATOM 5164 O O . LYS B 1 269 ? 0.361 -19.562 -31.438 1 93.44 269 LYS B O 1
ATOM 5169 N N . ASP B 1 270 ? 1.8 -18.703 -32.969 1 90.38 270 ASP B N 1
ATOM 5170 C CA . ASP B 1 270 ? 2.504 -19.969 -33.125 1 90.38 270 ASP B CA 1
ATOM 5171 C C . ASP B 1 270 ? 3.512 -20.188 -32 1 90.38 270 ASP B C 1
ATOM 5173 O O . ASP B 1 270 ? 3.805 -21.328 -31.641 1 90.38 270 ASP B O 1
ATOM 5177 N N . SER B 1 271 ? 4.062 -19.078 -31.625 1 91.62 271 SER B N 1
ATOM 5178 C CA . SER B 1 271 ? 5.012 -19.125 -30.516 1 91.62 271 SER B CA 1
ATOM 5179 C C . SER B 1 271 ? 4.781 -17.984 -29.547 1 91.62 271 SER B C 1
ATOM 5181 O O . SER B 1 271 ? 4.449 -16.859 -29.953 1 91.62 271 SER B O 1
ATOM 5183 N N . LEU B 1 272 ? 5.016 -18.297 -28.297 1 94.62 272 LEU B N 1
ATOM 5184 C CA . LEU B 1 272 ? 4.828 -17.297 -27.25 1 94.62 272 LEU B CA 1
ATOM 5185 C C . LEU B 1 272 ? 6.16 -16.672 -26.844 1 94.62 272 LEU B C 1
ATOM 5187 O O . LEU B 1 272 ? 7.18 -17.359 -26.781 1 94.62 272 LEU B O 1
ATOM 5191 N N . SER B 1 273 ? 6.117 -15.344 -26.609 1 94.44 273 SER B N 1
ATOM 5192 C CA . SER B 1 273 ? 7.281 -14.695 -26 1 94.44 273 SER B CA 1
ATOM 5193 C C . SER B 1 273 ? 7.535 -15.219 -24.594 1 94.44 273 SER B C 1
ATOM 5195 O O . SER B 1 273 ? 6.68 -15.883 -24.016 1 94.44 273 SER B O 1
ATOM 5197 N N . THR B 1 274 ? 8.68 -14.961 -24.062 1 94.75 274 THR B N 1
ATOM 5198 C CA . THR B 1 274 ? 9.008 -15.367 -22.703 1 94.75 274 THR B CA 1
ATOM 5199 C C . THR B 1 274 ? 7.988 -14.812 -21.703 1 94.75 274 THR B C 1
ATOM 5201 O O . THR B 1 274 ? 7.492 -15.539 -20.844 1 94.75 274 THR B O 1
ATOM 5204 N N . ASP B 1 275 ? 7.648 -13.523 -21.828 1 95.81 275 ASP B N 1
ATOM 5205 C CA . ASP B 1 275 ? 6.707 -12.883 -20.922 1 95.81 275 ASP B CA 1
ATOM 5206 C C . ASP B 1 275 ? 5.32 -13.516 -21.031 1 95.81 275 ASP B C 1
ATOM 5208 O O . ASP B 1 275 ? 4.652 -13.727 -20.016 1 95.81 275 ASP B O 1
ATOM 5212 N N . GLU B 1 276 ? 4.902 -13.766 -22.203 1 96.75 276 GLU B N 1
ATOM 5213 C CA . GLU B 1 276 ? 3.611 -14.414 -22.406 1 96.75 276 GLU B CA 1
ATOM 5214 C C . GLU B 1 276 ? 3.602 -15.82 -21.828 1 96.75 276 GLU B C 1
ATOM 5216 O O . GLU B 1 276 ? 2.59 -16.266 -21.281 1 96.75 276 GLU B O 1
ATOM 5221 N N . THR B 1 277 ? 4.715 -16.5 -22.016 1 96.94 277 THR B N 1
ATOM 5222 C CA . THR B 1 277 ? 4.852 -17.844 -21.469 1 96.94 277 THR B CA 1
ATOM 5223 C C . THR B 1 277 ? 4.727 -17.828 -19.953 1 96.94 277 THR B C 1
ATOM 5225 O O . THR B 1 277 ? 3.996 -18.641 -19.375 1 96.94 277 THR B O 1
ATOM 5228 N N . LEU B 1 278 ? 5.395 -16.922 -19.312 1 98 278 LEU B N 1
ATOM 5229 C CA . LEU B 1 278 ? 5.328 -16.797 -17.859 1 98 278 LEU B CA 1
ATOM 5230 C C . LEU B 1 278 ? 3.908 -16.484 -17.391 1 98 278 LEU B C 1
ATOM 5232 O O . LEU B 1 278 ? 3.428 -17.062 -16.422 1 98 278 LEU B O 1
ATOM 5236 N N . LYS B 1 279 ? 3.268 -15.594 -18.094 1 98.5 279 LYS B N 1
ATOM 5237 C CA . LYS B 1 279 ? 1.883 -15.266 -17.766 1 98.5 279 LYS B CA 1
ATOM 5238 C C . LYS B 1 279 ? 0.979 -16.484 -17.922 1 98.5 279 LYS B C 1
ATOM 5240 O O . LYS B 1 279 ? 0.117 -16.734 -17.078 1 98.5 279 LYS B O 1
ATOM 5245 N N . LEU B 1 280 ? 1.167 -17.203 -19.016 1 98.06 280 LEU B N 1
ATOM 5246 C CA . LEU B 1 280 ? 0.39 -18.406 -19.234 1 98.06 280 LEU B CA 1
ATOM 5247 C C . LEU B 1 280 ? 0.565 -19.391 -18.094 1 98.06 280 LEU B C 1
ATOM 5249 O O . LEU B 1 280 ? -0.417 -19.938 -17.578 1 98.06 280 LEU B O 1
ATOM 5253 N N . PHE B 1 281 ? 1.815 -19.609 -17.688 1 98.19 281 PHE B N 1
ATOM 5254 C CA . PHE B 1 281 ? 2.119 -20.547 -16.609 1 98.19 281 PHE B CA 1
ATOM 5255 C C . PHE B 1 281 ? 1.433 -20.141 -15.32 1 98.19 281 PHE B C 1
ATOM 5257 O O . PHE B 1 281 ? 0.797 -20.969 -14.664 1 98.19 281 PHE B O 1
ATOM 5264 N N . LEU B 1 282 ? 1.519 -18.875 -14.953 1 98.75 282 LEU B N 1
ATOM 5265 C CA . LEU B 1 282 ? 0.938 -18.438 -13.695 1 98.75 282 LEU B CA 1
ATOM 5266 C C . LEU B 1 282 ? -0.585 -18.484 -13.742 1 98.75 282 LEU B C 1
ATOM 5268 O O . LEU B 1 282 ? -1.229 -18.891 -12.773 1 98.75 282 LEU B O 1
ATOM 5272 N N . LYS B 1 283 ? -1.166 -18.062 -14.852 1 98.56 283 LYS B N 1
ATOM 5273 C CA . LYS B 1 283 ? -2.617 -18.125 -15.008 1 98.56 283 LYS B CA 1
ATOM 5274 C C . LYS B 1 283 ? -3.131 -19.547 -14.883 1 98.56 283 LYS B C 1
ATOM 5276 O O . LYS B 1 283 ? -4.148 -19.797 -14.234 1 98.56 283 LYS B O 1
ATOM 5281 N N . CYS B 1 284 ? -2.441 -20.484 -15.547 1 97.94 284 CYS B N 1
ATOM 5282 C CA . CYS B 1 284 ? -2.82 -21.875 -15.445 1 97.94 284 CYS B CA 1
ATOM 5283 C C . CYS B 1 284 ? -2.688 -22.375 -14.008 1 97.94 284 CYS B C 1
ATOM 5285 O O . CYS B 1 284 ? -3.586 -23.047 -13.492 1 97.94 284 CYS B O 1
ATOM 5287 N N . ALA B 1 285 ? -1.586 -22.016 -13.422 1 98.25 285 ALA B N 1
ATOM 5288 C CA . ALA B 1 285 ? -1.354 -22.438 -12.039 1 98.25 285 ALA B CA 1
ATOM 5289 C C . ALA B 1 285 ? -2.432 -21.891 -11.109 1 98.25 285 ALA B C 1
ATOM 5291 O O . ALA B 1 285 ? -2.891 -22.578 -10.203 1 98.25 285 ALA B O 1
ATOM 5292 N N . ASP B 1 286 ? -2.863 -20.672 -11.289 1 98.19 286 ASP B N 1
ATOM 5293 C CA . ASP B 1 286 ? -3.82 -19.953 -10.445 1 98.19 286 ASP B CA 1
ATOM 5294 C C . ASP B 1 286 ? -5.191 -20.625 -10.492 1 98.19 286 ASP B C 1
ATOM 5296 O O . ASP B 1 286 ? -5.949 -20.578 -9.516 1 98.19 286 ASP B O 1
ATOM 5300 N N . ILE B 1 287 ? -5.562 -21.297 -11.539 1 96.06 287 ILE B N 1
ATOM 5301 C CA . ILE B 1 287 ? -6.863 -21.953 -11.633 1 96.06 287 ILE B CA 1
ATOM 5302 C C . ILE B 1 287 ? -6.672 -23.469 -11.719 1 96.06 287 ILE B C 1
ATOM 5304 O O . ILE B 1 287 ? -7.508 -24.172 -12.281 1 96.06 287 ILE B O 1
ATOM 5308 N N . SER B 1 288 ? -5.617 -23.969 -11.211 1 93.25 288 SER B N 1
ATOM 5309 C CA . SER B 1 288 ? -5.184 -25.359 -11.383 1 93.25 288 SER B CA 1
ATOM 5310 C C . SER B 1 288 ? -6.012 -26.312 -10.516 1 93.25 288 SER B C 1
ATOM 5312 O O . SER B 1 288 ? -5.84 -27.531 -10.586 1 93.25 288 SER B O 1
ATOM 5314 N N . ASN B 1 289 ? -6.836 -25.766 -9.695 1 89.75 289 ASN B N 1
ATOM 5315 C CA . ASN B 1 289 ? -7.727 -26.656 -8.953 1 89.75 289 ASN B CA 1
ATOM 5316 C C . ASN B 1 289 ? -8.484 -27.594 -9.883 1 89.75 289 ASN B C 1
ATOM 5318 O O . ASN B 1 289 ? -8.773 -28.734 -9.516 1 89.75 289 ASN B O 1
ATOM 5322 N N . GLU B 1 290 ? -8.711 -27.188 -11.055 1 86.62 290 GLU B N 1
ATOM 5323 C CA . GLU B 1 290 ? -9.508 -27.906 -12.039 1 86.62 290 GLU B CA 1
ATOM 5324 C C . GLU B 1 290 ? -8.703 -29.031 -12.688 1 86.62 290 GLU B C 1
ATOM 5326 O O . GLU B 1 290 ? -9.258 -29.875 -13.391 1 86.62 290 GLU B O 1
ATOM 5331 N N . VAL B 1 291 ? -7.465 -29.078 -12.43 1 90.25 291 VAL B N 1
ATOM 5332 C CA . VAL B 1 291 ? -6.629 -30.125 -13.016 1 90.25 291 VAL B CA 1
ATOM 5333 C C . VAL B 1 291 ? -6.043 -31 -11.898 1 90.25 291 VAL B C 1
ATOM 5335 O O . VAL B 1 291 ? -5.02 -31.656 -12.094 1 90.25 291 VAL B O 1
ATOM 5338 N N . ARG B 1 292 ? -6.617 -30.922 -10.773 1 91.75 292 ARG B N 1
ATOM 5339 C CA . ARG B 1 292 ? -6.281 -31.797 -9.656 1 91.75 292 ARG B CA 1
ATOM 5340 C C . ARG B 1 292 ? -7.312 -32.906 -9.5 1 91.75 292 ARG B C 1
ATOM 5342 O O . ARG B 1 292 ? -8.438 -32.781 -10 1 91.75 292 ARG B O 1
ATOM 5349 N N . PRO B 1 293 ? -6.906 -34.031 -8.766 1 88.62 293 PRO B N 1
ATOM 5350 C CA . PRO B 1 293 ? -7.895 -35.062 -8.508 1 88.62 293 PRO B CA 1
ATOM 5351 C C . PRO B 1 293 ? -9.125 -34.562 -7.773 1 88.62 293 PRO B C 1
ATOM 5353 O O . PRO B 1 293 ? -9.023 -33.656 -6.941 1 88.62 293 PRO B O 1
ATOM 5356 N N . LYS B 1 294 ? -10.227 -35.219 -7.977 1 88.06 294 LYS B N 1
ATOM 5357 C CA . LYS B 1 294 ? -11.547 -34.75 -7.543 1 88.06 294 LYS B CA 1
ATOM 5358 C C . LYS B 1 294 ? -11.57 -34.5 -6.039 1 88.06 294 LYS B C 1
ATOM 5360 O O . LYS B 1 294 ? -12.094 -33.469 -5.59 1 88.06 294 LYS B O 1
ATOM 5365 N N . PRO B 1 295 ? -11 -35.406 -5.199 1 89.25 295 PRO B N 1
ATOM 5366 C CA . PRO B 1 295 ? -11.078 -35.156 -3.758 1 89.25 295 PRO B CA 1
ATOM 5367 C C . PRO B 1 295 ? -10.359 -33.875 -3.344 1 89.25 295 PRO B C 1
ATOM 5369 O O . PRO B 1 295 ? -10.797 -33.188 -2.406 1 89.25 295 PRO B O 1
ATOM 5372 N N . ILE B 1 296 ? -9.273 -33.531 -3.982 1 91.94 296 ILE B N 1
ATOM 5373 C CA . ILE B 1 296 ? -8.523 -32.312 -3.697 1 91.94 296 ILE B CA 1
ATOM 5374 C C . ILE B 1 296 ? -9.25 -31.125 -4.297 1 91.94 296 ILE B C 1
ATOM 5376 O O . ILE B 1 296 ? -9.461 -30.109 -3.615 1 91.94 296 ILE B O 1
ATOM 5380 N N . ALA B 1 297 ? -9.68 -31.25 -5.531 1 92.12 297 ALA B N 1
ATOM 5381 C CA . ALA B 1 297 ? -10.352 -30.172 -6.254 1 92.12 297 ALA B CA 1
ATOM 5382 C C . ALA B 1 297 ? -11.633 -29.766 -5.543 1 92.12 297 ALA B C 1
ATOM 5384 O O . ALA B 1 297 ? -11.93 -28.562 -5.43 1 92.12 297 ALA B O 1
ATOM 5385 N N . GLN B 1 298 ? -12.352 -30.734 -5.078 1 91.75 298 GLN B N 1
ATOM 5386 C CA . GLN B 1 298 ? -13.633 -30.453 -4.434 1 91.75 298 GLN B CA 1
ATOM 5387 C C . GLN B 1 298 ? -13.438 -29.641 -3.148 1 91.75 298 GLN B C 1
ATOM 5389 O O . GLN B 1 298 ? -14.219 -28.75 -2.848 1 91.75 298 GLN B O 1
ATOM 5394 N N . LYS B 1 299 ? -12.445 -30 -2.391 1 94.88 299 LYS B N 1
ATOM 5395 C CA . LYS B 1 299 ? -12.156 -29.266 -1.164 1 94.88 299 LYS B CA 1
ATOM 5396 C C . LYS B 1 299 ? -11.82 -27.797 -1.466 1 94.88 299 LYS B C 1
ATOM 5398 O O . LYS B 1 299 ? -12.25 -26.891 -0.747 1 94.88 299 LYS B O 1
ATOM 5403 N N . ILE B 1 300 ? -11.047 -27.562 -2.469 1 95.19 300 ILE B N 1
ATOM 5404 C CA . ILE B 1 300 ? -10.641 -26.219 -2.863 1 95.19 300 ILE B CA 1
ATOM 5405 C C . ILE B 1 300 ? -11.852 -25.438 -3.354 1 95.19 300 ILE B C 1
ATOM 5407 O O . ILE B 1 300 ? -12.062 -24.297 -2.953 1 95.19 300 ILE B O 1
ATOM 5411 N N . VAL B 1 301 ? -12.711 -26.047 -4.152 1 93.31 301 VAL B N 1
ATOM 5412 C CA . VAL B 1 301 ? -13.898 -25.391 -4.691 1 93.31 301 VAL B CA 1
ATOM 5413 C C . VAL B 1 301 ? -14.867 -25.062 -3.555 1 93.31 301 VAL B C 1
ATOM 5415 O O . VAL B 1 301 ? -15.484 -24 -3.547 1 93.31 301 VAL B O 1
ATOM 5418 N N . ASP B 1 302 ? -15.008 -25.984 -2.65 1 95.44 302 ASP B N 1
ATOM 5419 C CA . ASP B 1 302 ? -15.859 -25.75 -1.494 1 95.44 302 ASP B CA 1
ATOM 5420 C C . ASP B 1 302 ? -15.383 -24.516 -0.71 1 95.44 302 ASP B C 1
ATOM 5422 O O . ASP B 1 302 ? -16.203 -23.75 -0.21 1 95.44 302 ASP B O 1
ATOM 5426 N N . SER B 1 303 ? -14.078 -24.391 -0.541 1 96.94 303 SER B N 1
ATOM 5427 C CA . SER B 1 303 ? -13.508 -23.234 0.151 1 96.94 303 SER B CA 1
ATOM 5428 C C . SER B 1 303 ? -13.828 -21.938 -0.591 1 96.94 303 SER B C 1
ATOM 5430 O O . SER B 1 303 ? -14.094 -20.906 0.032 1 96.94 303 SER B O 1
ATOM 5432 N N . LEU B 1 304 ? -13.781 -21.969 -1.893 1 96.31 304 LEU B N 1
ATOM 5433 C CA . LEU B 1 304 ? -14.125 -20.797 -2.703 1 96.31 304 LEU B CA 1
ATOM 5434 C C . LEU B 1 304 ? -15.57 -20.391 -2.475 1 96.31 304 LEU B C 1
ATOM 5436 O O . LEU B 1 304 ? -15.859 -19.203 -2.275 1 96.31 304 LEU B O 1
ATOM 5440 N N . TYR B 1 305 ? -16.453 -21.328 -2.432 1 95.62 305 TYR B N 1
ATOM 5441 C CA . TYR B 1 305 ? -17.875 -21.016 -2.281 1 95.62 305 TYR B CA 1
ATOM 5442 C C . TYR B 1 305 ? -18.188 -20.562 -0.859 1 95.62 305 TYR B C 1
ATOM 5444 O O . TYR B 1 305 ? -19.078 -19.734 -0.644 1 95.62 305 TYR B O 1
ATOM 5452 N N . GLN B 1 306 ? -17.453 -21.141 0.08 1 97.31 306 GLN B N 1
ATOM 5453 C CA . GLN B 1 306 ? -17.578 -20.609 1.435 1 97.31 306 GLN B CA 1
ATOM 5454 C C . GLN B 1 306 ? -17.188 -19.141 1.487 1 97.31 306 GLN B C 1
ATOM 5456 O O . GLN B 1 306 ? -17.875 -18.344 2.135 1 97.31 306 GLN B O 1
ATOM 5461 N N . GLU B 1 307 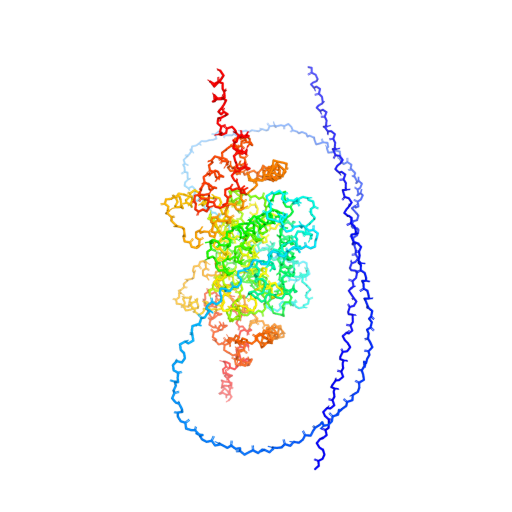? -16.156 -18.781 0.823 1 97.56 307 GLU B N 1
ATOM 5462 C CA . GLU B 1 307 ? -15.711 -17.391 0.768 1 97.56 307 GLU B CA 1
ATOM 5463 C C . GLU B 1 307 ? -16.734 -16.5 0.065 1 97.56 307 GLU B C 1
ATOM 5465 O O . GLU B 1 307 ? -17.016 -15.391 0.511 1 97.56 307 GLU B O 1
ATOM 5470 N N . MET B 1 308 ? -17.344 -16.984 -0.969 1 96.5 308 MET B N 1
ATOM 5471 C CA . MET B 1 308 ? -18.375 -16.25 -1.706 1 96.5 308 MET B CA 1
ATOM 5472 C C . MET B 1 308 ? -19.609 -16.031 -0.849 1 96.5 308 MET B C 1
ATOM 5474 O O . MET B 1 308 ? -20.25 -14.984 -0.926 1 96.5 308 MET B O 1
ATOM 5478 N N . LYS B 1 309 ? -19.922 -17.016 -0.113 1 96.25 309 LYS B N 1
ATOM 5479 C CA . LYS B 1 309 ? -21.047 -16.891 0.8 1 96.25 309 LYS B CA 1
ATOM 5480 C C . LYS B 1 309 ? -20.812 -15.789 1.827 1 96.25 309 LYS B C 1
ATOM 5482 O O . LYS B 1 309 ? -21.719 -15.008 2.143 1 96.25 309 LYS B O 1
ATOM 5487 N N . LEU B 1 310 ? -19.609 -15.773 2.355 1 97.25 310 LEU B N 1
ATOM 5488 C CA . LEU B 1 310 ? -19.25 -14.727 3.301 1 97.25 310 LEU B CA 1
ATOM 5489 C C . LEU B 1 310 ? -19.344 -13.352 2.648 1 97.25 310 LEU B C 1
ATOM 5491 O O . LEU B 1 310 ? -19.859 -12.406 3.252 1 97.25 310 LEU B O 1
ATOM 5495 N N . GLU B 1 311 ? -18.891 -13.242 1.438 1 97.44 311 GLU B N 1
ATOM 5496 C CA . GLU B 1 311 ? -18.984 -11.977 0.715 1 97.44 311 GLU B CA 1
ATOM 5497 C C . GLU B 1 311 ? -20.438 -11.555 0.529 1 97.44 311 GLU B C 1
ATOM 5499 O O . GLU B 1 311 ? -20.781 -10.383 0.689 1 97.44 311 GLU B O 1
ATOM 5504 N N . LYS B 1 312 ? -21.281 -12.492 0.151 1 96.12 312 LYS B N 1
ATOM 5505 C CA . LYS B 1 312 ? -22.703 -12.219 -0.031 1 96.12 312 LYS B CA 1
ATOM 5506 C C . LYS B 1 312 ? -23.328 -11.688 1.257 1 96.12 312 LYS B C 1
ATOM 5508 O O . LYS B 1 312 ? -24.125 -10.75 1.225 1 96.12 312 LYS B O 1
ATOM 5513 N N . GLY B 1 313 ? -23 -12.352 2.309 1 96.25 313 GLY B N 1
ATOM 5514 C CA . GLY B 1 313 ? -23.484 -11.891 3.598 1 96.25 313 GLY B CA 1
ATOM 5515 C C . GLY B 1 313 ? -23.062 -10.469 3.916 1 96.25 313 GLY B C 1
ATOM 5516 O O . GLY B 1 313 ? -23.859 -9.672 4.422 1 96.25 313 GLY B O 1
ATOM 5517 N N . LEU B 1 314 ? -21.828 -10.172 3.625 1 95.38 314 LEU B N 1
ATOM 5518 C CA . LEU B 1 314 ? -21.312 -8.828 3.861 1 95.38 314 LEU B CA 1
ATOM 5519 C C . LEU B 1 314 ? -22.031 -7.805 2.994 1 95.38 314 LEU B C 1
ATOM 5521 O O . LEU B 1 314 ? -22.391 -6.723 3.469 1 95.38 314 LEU B O 1
ATOM 5525 N N . ALA B 1 315 ? -22.203 -8.125 1.758 1 95.94 315 ALA B N 1
ATOM 5526 C CA . ALA B 1 315 ? -22.906 -7.234 0.84 1 95.94 315 ALA B CA 1
ATOM 5527 C C . ALA B 1 315 ? -24.312 -6.945 1.335 1 95.94 315 ALA B C 1
ATOM 5529 O O . ALA B 1 315 ? -24.781 -5.809 1.266 1 95.94 315 ALA B O 1
ATOM 5530 N N . THR B 1 316 ? -24.953 -7.961 1.809 1 95.5 316 THR B N 1
ATOM 5531 C CA . THR B 1 316 ? -26.297 -7.82 2.346 1 95.5 316 THR B CA 1
ATOM 5532 C C . THR B 1 316 ? -26.312 -6.891 3.555 1 95.5 316 THR B C 1
ATOM 5534 O O . THR B 1 316 ? -27.156 -6.004 3.658 1 95.5 316 THR B O 1
ATOM 5537 N N . SER B 1 317 ? -25.344 -7.051 4.387 1 94.5 317 SER B N 1
ATOM 5538 C CA . SER B 1 317 ? -25.266 -6.242 5.602 1 94.5 317 SER B CA 1
ATOM 5539 C C . SER B 1 317 ? -25.016 -4.777 5.27 1 94.5 317 SER B C 1
ATOM 5541 O O . SER B 1 317 ? -25.438 -3.885 6 1 94.5 317 SER B O 1
ATOM 5543 N N . LEU B 1 318 ? -24.359 -4.516 4.18 1 92.5 318 LEU B N 1
ATOM 5544 C CA . LEU B 1 318 ? -24 -3.156 3.789 1 92.5 318 LEU B CA 1
ATOM 5545 C C . LEU B 1 318 ? -25.047 -2.568 2.842 1 92.5 318 LEU B C 1
ATOM 5547 O O . LEU B 1 318 ? -24.953 -1.399 2.463 1 92.5 318 LEU B O 1
ATOM 5551 N N . ASN B 1 319 ? -25.969 -3.34 2.518 1 93.62 319 ASN B N 1
ATOM 5552 C CA . ASN B 1 319 ? -27.016 -2.953 1.572 1 93.62 319 ASN B CA 1
ATOM 5553 C C . ASN B 1 319 ? -26.422 -2.477 0.249 1 93.62 319 ASN B C 1
ATOM 5555 O O . ASN B 1 319 ? -26.75 -1.389 -0.228 1 93.62 319 ASN B O 1
ATOM 5559 N N . ILE B 1 320 ? -25.5 -3.258 -0.235 1 93.88 320 ILE B N 1
ATOM 5560 C CA . ILE B 1 320 ? -24.906 -2.979 -1.538 1 93.88 320 ILE B CA 1
ATOM 5561 C C . ILE B 1 320 ? -25.141 -4.164 -2.473 1 93.88 320 ILE B C 1
ATOM 5563 O O . ILE B 1 320 ? -25.438 -5.273 -2.018 1 93.88 320 ILE B O 1
ATOM 5567 N N . PRO B 1 321 ? -24.984 -3.869 -3.797 1 94.12 321 PRO B N 1
ATOM 5568 C CA . PRO B 1 321 ? -25.125 -4.98 -4.738 1 94.12 321 PRO B CA 1
ATOM 5569 C C . PRO B 1 321 ? -24.062 -6.062 -4.551 1 94.12 321 PRO B C 1
ATOM 5571 O O . PRO B 1 321 ? -22.906 -5.754 -4.254 1 94.12 321 PRO B O 1
ATOM 5574 N N . GLN B 1 322 ? -24.516 -7.27 -4.746 1 93.06 322 GLN B N 1
ATOM 5575 C CA . GLN B 1 322 ? -23.578 -8.383 -4.723 1 93.06 322 GLN B CA 1
ATOM 5576 C C . GLN B 1 322 ? -22.672 -8.367 -5.953 1 93.06 322 GLN B C 1
ATOM 5578 O O . GLN B 1 322 ? -23.031 -7.789 -6.984 1 93.06 322 GLN B O 1
ATOM 5583 N N . SER B 1 323 ? -21.578 -9.016 -5.777 1 91.88 323 SER B N 1
ATOM 5584 C CA . SER B 1 323 ? -20.703 -9.18 -6.934 1 91.88 323 SER B CA 1
ATOM 5585 C C . SER B 1 323 ? -21.359 -10.078 -7.988 1 91.88 323 SER B C 1
ATOM 5587 O O . SER B 1 323 ? -22.125 -10.984 -7.656 1 91.88 323 SER B O 1
ATOM 5589 N N . ALA B 1 324 ? -20.984 -9.836 -9.25 1 82.88 324 ALA B N 1
ATOM 5590 C CA . ALA B 1 324 ? -21.578 -10.531 -10.391 1 82.88 324 ALA B CA 1
ATOM 5591 C C . ALA B 1 324 ? -21.438 -12.047 -10.242 1 82.88 324 ALA B C 1
ATOM 5593 O O . ALA B 1 324 ? -22.375 -12.789 -10.508 1 82.88 324 ALA B O 1
ATOM 5594 N N . ILE B 1 325 ? -20.359 -12.516 -9.789 1 83.25 325 ILE B N 1
ATOM 5595 C CA . ILE B 1 325 ? -20.078 -13.945 -9.711 1 83.25 325 ILE B CA 1
ATOM 5596 C C . ILE B 1 325 ? -20.906 -14.578 -8.602 1 83.25 325 ILE B C 1
ATOM 5598 O O . ILE B 1 325 ? -21.344 -15.727 -8.719 1 83.25 325 ILE B O 1
ATOM 5602 N N . CYS B 1 326 ? -21.156 -13.844 -7.566 1 85.88 326 CYS B N 1
ATOM 5603 C CA . CYS B 1 326 ? -21.906 -14.359 -6.426 1 85.88 326 CYS B CA 1
ATOM 5604 C C . CYS B 1 326 ? -23.391 -14.484 -6.754 1 85.88 326 CYS B C 1
ATOM 5606 O O . CYS B 1 326 ? -24.125 -15.195 -6.07 1 85.88 326 CYS B O 1
ATOM 5608 N N . ALA B 1 327 ? -23.812 -13.789 -7.746 1 84.25 327 ALA B N 1
ATOM 5609 C CA . ALA B 1 327 ? -25.219 -13.789 -8.133 1 84.25 327 ALA B CA 1
ATOM 5610 C C . ALA B 1 327 ? -25.562 -15.031 -8.945 1 84.25 327 ALA B C 1
ATOM 5612 O O . ALA B 1 327 ? -26.75 -15.367 -9.102 1 84.25 327 ALA B O 1
ATOM 5613 N N . ILE B 1 328 ? -24.641 -15.781 -9.453 1 87.56 328 ILE B N 1
ATOM 5614 C CA . ILE B 1 328 ? -24.844 -16.953 -10.297 1 87.56 328 ILE B CA 1
ATOM 5615 C C . ILE B 1 328 ? -24.859 -18.219 -9.43 1 87.56 328 ILE B C 1
ATOM 5617 O O . ILE B 1 328 ? -24.031 -18.375 -8.531 1 87.56 328 ILE B O 1
ATOM 5621 N N . PRO B 1 329 ? -25.781 -19.109 -9.734 1 89.81 329 PRO B N 1
ATOM 5622 C CA . PRO B 1 329 ? -25.797 -20.359 -8.977 1 89.81 329 PRO B CA 1
ATOM 5623 C C . PRO B 1 329 ? -24.516 -21.172 -9.141 1 89.81 329 PRO B C 1
ATOM 5625 O O . PRO B 1 329 ? -23.906 -21.172 -10.219 1 89.81 329 PRO B O 1
ATOM 5628 N N . ARG B 1 330 ? -24.172 -21.922 -8.141 1 89.38 330 ARG B N 1
ATOM 5629 C CA . ARG B 1 330 ? -22.906 -22.641 -8.047 1 89.38 330 ARG B CA 1
ATOM 5630 C C . ARG B 1 330 ? -22.703 -23.531 -9.266 1 89.38 330 ARG B C 1
ATOM 5632 O O . ARG B 1 330 ? -21.625 -23.5 -9.875 1 89.38 330 ARG B O 1
ATOM 5639 N N . GLU B 1 331 ? -23.656 -24.344 -9.602 1 86.94 331 GLU B N 1
ATOM 5640 C CA . GLU B 1 331 ? -23.531 -25.297 -10.695 1 86.94 331 GLU B CA 1
ATOM 5641 C C . GLU B 1 331 ? -23.25 -24.578 -12.016 1 86.94 331 GLU B C 1
ATOM 5643 O O . GLU B 1 331 ? -22.391 -25.016 -12.789 1 86.94 331 GLU B O 1
ATOM 5648 N N . GLN B 1 332 ? -23.984 -23.562 -12.219 1 90.25 332 GLN B N 1
ATOM 5649 C CA . GLN B 1 332 ? -23.812 -22.781 -13.438 1 90.25 332 GLN B CA 1
ATOM 5650 C C . GLN B 1 332 ? -22.453 -22.062 -13.445 1 90.25 332 GLN B C 1
ATOM 5652 O O . GLN B 1 332 ? -21.828 -21.922 -14.492 1 90.25 332 GLN B O 1
ATOM 5657 N N . GLN B 1 333 ? -22.031 -21.609 -12.297 1 89.88 333 GLN B N 1
ATOM 5658 C CA . GLN B 1 333 ? -20.734 -20.938 -12.164 1 89.88 333 GLN B CA 1
ATOM 5659 C C . GLN B 1 333 ? -19.594 -21.891 -12.539 1 89.88 333 GLN B C 1
ATOM 5661 O O . GLN B 1 333 ? -18.672 -21.5 -13.258 1 89.88 333 GLN B O 1
ATOM 5666 N N . GLN B 1 334 ? -19.688 -23.078 -12 1 88.19 334 GLN B N 1
ATOM 5667 C CA . GLN B 1 334 ? -18.641 -24.078 -12.258 1 88.19 334 GLN B CA 1
ATOM 5668 C C . GLN B 1 334 ? -18.578 -24.438 -13.734 1 88.19 334 GLN B C 1
ATOM 5670 O O . GLN B 1 334 ? -17.5 -24.531 -14.312 1 88.19 334 GLN B O 1
ATOM 5675 N N . LEU B 1 335 ? -19.734 -24.578 -14.297 1 89.25 335 LEU B N 1
ATOM 5676 C CA . LEU B 1 335 ? -19.812 -24.906 -15.719 1 89.25 335 LEU B CA 1
ATOM 5677 C C . LEU B 1 335 ? -19.234 -23.766 -16.562 1 89.25 335 LEU B C 1
ATOM 5679 O O . LEU B 1 335 ? -18.438 -24.016 -17.469 1 89.25 335 LEU B O 1
ATOM 5683 N N . ASN B 1 336 ? -19.656 -22.609 -16.297 1 89.88 336 ASN B N 1
ATOM 5684 C CA . ASN B 1 336 ? -19.188 -21.438 -17.031 1 89.88 336 ASN B CA 1
ATOM 5685 C C . ASN B 1 336 ? -17.672 -21.25 -16.859 1 89.88 336 ASN B C 1
ATOM 5687 O O . ASN B 1 336 ? -16.984 -20.906 -17.828 1 89.88 336 ASN B O 1
ATOM 5691 N N . PHE B 1 337 ? -17.266 -21.438 -15.633 1 92.31 337 PHE B N 1
ATOM 5692 C CA . PHE B 1 337 ? -15.844 -21.281 -15.352 1 92.31 337 PHE B CA 1
ATOM 5693 C C . PHE B 1 337 ? -15.023 -22.297 -16.125 1 92.31 337 PHE B C 1
ATOM 5695 O O . PHE B 1 337 ? -14.016 -21.953 -16.75 1 92.31 337 PHE B O 1
ATOM 5702 N N . HIS B 1 338 ? -15.406 -23.531 -16.109 1 92.44 338 HIS B N 1
ATOM 5703 C CA . HIS B 1 338 ? -14.68 -24.594 -16.812 1 92.44 338 HIS B CA 1
ATOM 5704 C C . HIS B 1 338 ? -14.695 -24.359 -18.312 1 92.44 338 HIS B C 1
ATOM 5706 O O . HIS B 1 338 ? -13.656 -24.469 -18.969 1 92.44 338 HIS B O 1
ATOM 5712 N N . ARG B 1 339 ? -15.789 -23.984 -18.859 1 91.56 339 ARG B N 1
ATOM 5713 C CA . ARG B 1 339 ? -15.992 -23.859 -20.297 1 91.56 339 ARG B CA 1
ATOM 5714 C C . ARG B 1 339 ? -15.289 -22.609 -20.828 1 91.56 339 ARG B C 1
ATOM 5716 O O . ARG B 1 339 ? -14.688 -22.656 -21.906 1 91.56 339 ARG B O 1
ATOM 5723 N N . ASN B 1 340 ? -15.344 -21.578 -20.078 1 91.94 340 ASN B N 1
ATOM 5724 C CA . ASN B 1 340 ? -14.93 -20.297 -20.641 1 91.94 340 ASN B CA 1
ATOM 5725 C C . ASN B 1 340 ? -13.547 -19.875 -20.141 1 91.94 340 ASN B C 1
ATOM 5727 O O . ASN B 1 340 ? -12.914 -19 -20.719 1 91.94 340 ASN B O 1
ATOM 5731 N N . CYS B 1 341 ? -13.078 -20.5 -19.062 1 93.5 341 CYS B N 1
ATOM 5732 C CA . CYS B 1 341 ? -11.805 -20.062 -18.5 1 93.5 341 CYS B CA 1
ATOM 5733 C C . CYS B 1 341 ? -10.797 -21.203 -18.5 1 93.5 341 CYS B C 1
ATOM 5735 O O . CYS B 1 341 ? -9.727 -21.094 -19.094 1 93.5 341 CYS B O 1
ATOM 5737 N N . VAL B 1 342 ? -11.188 -22.328 -17.953 1 95.12 342 VAL B N 1
ATOM 5738 C CA . VAL B 1 342 ? -10.25 -23.406 -17.719 1 95.12 342 VAL B CA 1
ATOM 5739 C C . VAL B 1 342 ? -9.859 -24.062 -19.031 1 95.12 342 VAL B C 1
ATOM 5741 O O . VAL B 1 342 ? -8.68 -24.062 -19.422 1 95.12 342 VAL B O 1
ATOM 5744 N N . LEU B 1 343 ? -10.812 -24.547 -19.797 1 94 343 LEU B N 1
ATOM 5745 C CA . LEU B 1 343 ? -10.539 -25.328 -21 1 94 343 LEU B CA 1
ATOM 5746 C C . LEU B 1 343 ? -9.781 -24.484 -22.016 1 94 343 LEU B C 1
ATOM 5748 O O . LEU B 1 343 ? -8.734 -24.891 -22.531 1 94 343 LEU B O 1
ATOM 5752 N N . PRO B 1 344 ? -10.273 -23.266 -22.297 1 95 344 PRO B N 1
ATOM 5753 C CA . PRO B 1 344 ? -9.547 -22.469 -23.297 1 95 344 PRO B CA 1
ATOM 5754 C C . PRO B 1 344 ? -8.109 -22.172 -22.875 1 95 344 PRO B C 1
ATOM 5756 O O . PRO B 1 344 ? -7.203 -22.203 -23.719 1 95 344 PRO B O 1
ATOM 5759 N N . LEU B 1 345 ? -7.879 -21.875 -21.625 1 97.19 345 LEU B N 1
ATOM 5760 C CA . LEU B 1 345 ? -6.543 -21.531 -21.156 1 97.19 345 LEU B CA 1
ATOM 5761 C C . LEU B 1 345 ? -5.617 -22.75 -21.234 1 97.19 345 LEU B C 1
ATOM 5763 O O . LEU B 1 345 ? -4.492 -22.641 -21.719 1 97.19 345 LEU B O 1
ATOM 5767 N N . PHE B 1 346 ? -6.043 -23.875 -20.734 1 96.06 346 PHE B N 1
ATOM 5768 C CA . PHE B 1 346 ? -5.207 -25.062 -20.734 1 96.06 346 PHE B CA 1
ATOM 5769 C C . PHE B 1 346 ? -5 -25.578 -22.156 1 96.06 346 PHE B C 1
ATOM 5771 O O . PHE B 1 346 ? -3.979 -26.203 -22.453 1 96.06 346 PHE B O 1
ATOM 5778 N N . ASN B 1 347 ? -5.961 -25.281 -23.047 1 94.25 347 ASN B N 1
ATOM 5779 C CA . ASN B 1 347 ? -5.73 -25.609 -24.453 1 94.25 347 ASN B CA 1
ATOM 5780 C C . ASN B 1 347 ? -4.551 -24.844 -25.016 1 94.25 347 ASN B C 1
ATOM 5782 O O . ASN B 1 347 ? -3.775 -25.375 -25.812 1 94.25 347 ASN B O 1
ATOM 5786 N N . VAL B 1 348 ? -4.465 -23.578 -24.656 1 96.69 348 VAL B N 1
ATOM 5787 C CA . VAL B 1 348 ? -3.309 -22.797 -25.078 1 96.69 348 VAL B CA 1
ATOM 5788 C C . VAL B 1 348 ? -2.031 -23.438 -24.531 1 96.69 348 VAL B C 1
ATOM 5790 O O . VAL B 1 348 ? -1.04 -23.562 -25.25 1 96.69 348 VAL B O 1
ATOM 5793 N N . LEU B 1 349 ? -2.021 -23.875 -23.297 1 96.44 349 LEU B N 1
ATOM 5794 C CA . LEU B 1 349 ? -0.863 -24.484 -22.656 1 96.44 349 LEU B CA 1
ATOM 5795 C C . LEU B 1 349 ? -0.48 -25.781 -23.375 1 96.44 349 LEU B C 1
ATOM 5797 O O . LEU B 1 349 ? 0.689 -25.984 -23.703 1 96.44 349 LEU B O 1
ATOM 5801 N N . LEU B 1 350 ? -1.434 -26.625 -23.625 1 93.69 350 LEU B N 1
ATOM 5802 C CA . LEU B 1 350 ? -1.19 -27.938 -24.234 1 93.69 350 LEU B CA 1
ATOM 5803 C C . LEU B 1 350 ? -0.686 -27.781 -25.656 1 93.69 350 LEU B C 1
ATOM 5805 O O . LEU B 1 350 ? 0.122 -28.594 -26.125 1 93.69 350 LEU B O 1
ATOM 5809 N N . LYS B 1 351 ? -1.184 -26.812 -26.328 1 93.81 351 LYS B N 1
ATOM 5810 C CA . LYS B 1 351 ? -0.731 -26.547 -27.688 1 93.81 351 LYS B CA 1
ATOM 5811 C C . LYS B 1 351 ? 0.708 -26.031 -27.703 1 93.81 351 LYS B C 1
ATOM 5813 O O . LYS B 1 351 ? 1.532 -26.516 -28.484 1 93.81 351 LYS B O 1
ATOM 5818 N N . ALA B 1 352 ? 0.962 -25.125 -26.844 1 93.62 352 ALA B N 1
ATOM 5819 C CA . ALA B 1 352 ? 2.279 -24.484 -26.812 1 93.62 352 ALA B CA 1
ATOM 5820 C C . ALA B 1 352 ? 3.324 -25.422 -26.219 1 93.62 352 ALA B C 1
ATOM 5822 O O . ALA B 1 352 ? 4.492 -25.391 -26.609 1 93.62 352 ALA B O 1
ATOM 5823 N N . PHE B 1 353 ? 2.893 -26.234 -25.281 1 94 353 PHE B N 1
ATOM 5824 C CA . PHE B 1 353 ? 3.811 -27.125 -24.578 1 94 353 PHE B CA 1
ATOM 5825 C C . PHE B 1 353 ? 3.225 -28.531 -24.453 1 94 353 PHE B C 1
ATOM 5827 O O . PHE B 1 353 ? 2.812 -28.938 -23.375 1 94 353 PHE B O 1
ATOM 5834 N N . PRO B 1 354 ? 3.369 -29.297 -25.422 1 92.38 354 PRO B N 1
ATOM 5835 C CA . PRO B 1 354 ? 2.73 -30.625 -25.484 1 92.38 354 PRO B CA 1
ATOM 5836 C C . PRO B 1 354 ? 3.227 -31.562 -24.391 1 92.38 354 PRO B C 1
ATOM 5838 O O . PRO B 1 354 ? 2.508 -32.5 -24 1 92.38 354 PRO B O 1
ATOM 5841 N N . ARG B 1 355 ? 4.344 -31.344 -23.844 1 91.56 355 ARG B N 1
ATOM 5842 C CA . ARG B 1 355 ? 4.91 -32.188 -22.812 1 91.56 355 ARG B CA 1
ATOM 5843 C C . ARG B 1 355 ? 4.066 -32.125 -21.531 1 91.56 355 ARG B C 1
ATOM 5845 O O . ARG B 1 355 ? 4.195 -33 -20.656 1 91.56 355 ARG B O 1
ATOM 5852 N N . THR B 1 356 ? 3.217 -31.109 -21.422 1 93.12 356 THR B N 1
ATOM 5853 C CA . THR B 1 356 ? 2.406 -30.953 -20.219 1 93.12 356 THR B CA 1
ATOM 5854 C C . THR B 1 356 ? 1.146 -31.812 -20.297 1 93.12 356 THR B C 1
ATOM 5856 O O . THR B 1 356 ? 0.412 -31.953 -19.328 1 93.12 356 THR B O 1
ATOM 5859 N N . ARG B 1 357 ? 0.881 -32.438 -21.391 1 91.25 357 ARG B N 1
ATOM 5860 C CA . ARG B 1 357 ? -0.355 -33.156 -21.641 1 91.25 357 ARG B CA 1
ATOM 5861 C C . ARG B 1 357 ? -0.523 -34.312 -20.672 1 91.25 357 ARG B C 1
ATOM 5863 O O . ARG B 1 357 ? -1.607 -34.531 -20.109 1 91.25 357 ARG B O 1
ATOM 5870 N N . ASP B 1 358 ? 0.541 -35.031 -20.484 1 87.38 358 ASP B N 1
ATOM 5871 C CA . ASP B 1 358 ? 0.454 -36.219 -19.625 1 87.38 358 ASP B CA 1
ATOM 5872 C C . ASP B 1 358 ? 0.067 -35.844 -18.203 1 87.38 358 ASP B C 1
ATOM 5874 O O . ASP B 1 358 ? -0.583 -36.625 -17.5 1 87.38 358 ASP B O 1
ATOM 5878 N N . THR B 1 359 ? 0.445 -34.688 -17.812 1 88.19 359 THR B N 1
ATOM 5879 C CA . THR B 1 359 ? 0.23 -34.281 -16.438 1 88.19 359 THR B CA 1
ATOM 5880 C C . THR B 1 359 ? -1.148 -33.656 -16.281 1 88.19 359 THR B C 1
ATOM 5882 O O . THR B 1 359 ? -1.85 -33.906 -15.305 1 88.19 359 THR B O 1
ATOM 5885 N N . PHE B 1 360 ? -1.572 -32.812 -17.281 1 90.81 360 PHE B N 1
ATOM 5886 C CA . PHE B 1 360 ? -2.717 -31.969 -17 1 90.81 360 PHE B CA 1
ATOM 5887 C C . PHE B 1 360 ? -3.936 -32.406 -17.797 1 90.81 360 PHE B C 1
ATOM 5889 O O . PHE B 1 360 ? -5.066 -32.062 -17.469 1 90.81 360 PHE B O 1
ATOM 5896 N N . TRP B 1 361 ? -3.779 -33.156 -18.812 1 86.94 361 TRP B N 1
ATOM 5897 C CA . TRP B 1 361 ? -4.887 -33.469 -19.719 1 86.94 361 TRP B CA 1
ATOM 5898 C C . TRP B 1 361 ? -5.898 -34.375 -19.031 1 86.94 361 TRP B C 1
ATOM 5900 O O . TRP B 1 361 ? -7.109 -34.156 -19.125 1 86.94 361 TRP B O 1
ATOM 5910 N N . ARG B 1 362 ? -5.441 -35.438 -18.391 1 84.12 362 ARG B N 1
ATOM 5911 C CA . ARG B 1 362 ? -6.34 -36.438 -17.828 1 84.12 362 ARG B CA 1
ATOM 5912 C C . ARG B 1 362 ? -7.254 -35.812 -16.781 1 84.12 362 ARG B C 1
ATOM 5914 O O . ARG B 1 362 ? -8.477 -35.938 -16.859 1 84.12 362 ARG B O 1
ATOM 5921 N N . PRO B 1 363 ? -6.656 -35.188 -15.82 1 85.06 363 PRO B N 1
ATOM 5922 C CA . PRO B 1 363 ? -7.551 -34.562 -14.852 1 85.06 363 PRO B CA 1
ATOM 5923 C C . PRO B 1 363 ? -8.438 -33.469 -15.477 1 85.06 363 PRO B C 1
ATOM 5925 O O . PRO B 1 363 ? -9.586 -33.312 -15.055 1 85.06 363 PRO B O 1
ATOM 5928 N N . LEU B 1 364 ? -7.969 -32.781 -16.438 1 87.31 364 LEU B N 1
ATOM 5929 C CA . LEU B 1 364 ? -8.75 -31.766 -17.125 1 87.31 364 LEU B CA 1
ATOM 5930 C C . LEU B 1 364 ? -9.945 -32.406 -17.844 1 87.31 364 LEU B C 1
ATOM 5932 O O . LEU B 1 364 ? -11.062 -31.891 -17.766 1 87.31 364 LEU B O 1
ATOM 5936 N N . ALA B 1 365 ? -9.672 -33.469 -18.516 1 85.62 365 ALA B N 1
ATOM 5937 C CA . ALA B 1 365 ? -10.719 -34.188 -19.234 1 85.62 365 ALA B CA 1
ATOM 5938 C C . ALA B 1 365 ? -11.75 -34.75 -18.266 1 85.62 365 ALA B C 1
ATOM 5940 O O . ALA B 1 365 ? -12.945 -34.75 -18.531 1 85.62 365 ALA B O 1
ATOM 5941 N N . ALA B 1 366 ? -11.273 -35.281 -17.203 1 84.5 366 ALA B N 1
ATOM 5942 C CA . ALA B 1 366 ? -12.164 -35.844 -16.188 1 84.5 366 ALA B CA 1
ATOM 5943 C C . ALA B 1 366 ? -13.086 -34.75 -15.633 1 84.5 366 ALA B C 1
ATOM 5945 O O . ALA B 1 366 ? -14.281 -34.969 -15.445 1 84.5 366 ALA B O 1
ATOM 5946 N N . SER B 1 367 ? -12.5 -33.656 -15.336 1 84.38 367 SER B N 1
ATOM 5947 C CA . SER B 1 367 ? -13.289 -32.531 -14.82 1 84.38 367 SER B CA 1
ATOM 5948 C C . SER B 1 367 ? -14.312 -32.062 -15.852 1 84.38 367 SER B C 1
ATOM 5950 O O . SER B 1 367 ? -15.453 -31.766 -15.5 1 84.38 367 SER B O 1
ATOM 5952 N N . ALA B 1 368 ? -13.922 -32 -17.062 1 84.19 368 ALA B N 1
ATOM 5953 C CA . ALA B 1 368 ? -14.828 -31.625 -18.141 1 84.19 368 ALA B CA 1
ATOM 5954 C C . ALA B 1 368 ? -15.992 -32.594 -18.25 1 84.19 368 ALA B C 1
ATOM 5956 O O . ALA B 1 368 ? -17.141 -32.188 -18.484 1 84.19 368 ALA B O 1
ATOM 5957 N N . HIS B 1 369 ? -15.719 -33.812 -18.078 1 83.06 369 HIS B N 1
ATOM 5958 C CA . HIS B 1 369 ? -16.75 -34.844 -18.109 1 83.06 369 HIS B CA 1
ATOM 5959 C C . HIS B 1 369 ? -17.703 -34.719 -16.938 1 83.06 369 HIS B C 1
ATOM 5961 O O . HIS B 1 369 ? -18.922 -34.812 -17.109 1 83.06 369 HIS B O 1
ATOM 5967 N N . ASP B 1 370 ? -17.188 -34.438 -15.805 1 82.56 370 ASP B N 1
ATOM 5968 C CA . ASP B 1 370 ? -18 -34.281 -14.602 1 82.56 370 ASP B CA 1
ATOM 5969 C C . ASP B 1 370 ? -19 -33.125 -14.758 1 82.56 370 ASP B C 1
ATOM 5971 O O . ASP B 1 370 ? -20.109 -33.188 -14.234 1 82.56 370 ASP B O 1
ATOM 5975 N N . TYR B 1 371 ? -18.547 -32.156 -15.531 1 81.81 371 TYR B N 1
ATOM 5976 C CA . TYR B 1 371 ? -19.422 -30.984 -15.695 1 81.81 371 TYR B CA 1
ATOM 5977 C C . TYR B 1 371 ? -20.281 -31.125 -16.938 1 81.81 371 TYR B C 1
ATOM 5979 O O . TYR B 1 371 ? -21.016 -30.203 -17.297 1 81.81 371 TYR B O 1
ATOM 5987 N N . GLY B 1 372 ? -20.203 -32.281 -17.625 1 78.25 372 GLY B N 1
ATOM 5988 C CA . GLY B 1 372 ? -21.047 -32.562 -18.781 1 78.25 372 GLY B CA 1
ATOM 5989 C C . GLY B 1 372 ? -20.594 -31.859 -20.047 1 78.25 372 GLY B C 1
ATOM 5990 O O . GLY B 1 372 ? -21.406 -31.594 -20.938 1 78.25 372 GLY B O 1
ATOM 5991 N N . LEU B 1 373 ? -19.422 -31.469 -20.078 1 74.06 373 LEU B N 1
ATOM 5992 C CA . LEU B 1 373 ? -18.922 -30.703 -21.219 1 74.06 373 LEU B CA 1
ATOM 5993 C C . LEU B 1 373 ? -18.375 -31.641 -22.312 1 74.06 373 LEU B C 1
ATOM 5995 O O . LEU B 1 373 ? -18.125 -31.203 -23.438 1 74.06 373 LEU B O 1
ATOM 5999 N N . VAL B 1 374 ? -18.094 -32.938 -22.094 1 63.91 374 VAL B N 1
ATOM 6000 C CA . VAL B 1 374 ? -17.672 -33.938 -23.078 1 63.91 374 VAL B CA 1
ATOM 6001 C C . VAL B 1 374 ? -18.672 -35.062 -23.141 1 63.91 374 VAL B C 1
ATOM 6003 O O . VAL B 1 374 ? -19.188 -35.5 -22.109 1 63.91 374 VAL B O 1
ATOM 6006 N N . GLU B 1 375 ? -19.359 -35.25 -24.297 1 53.47 375 GLU B N 1
ATOM 6007 C CA . GLU B 1 375 ? -20.328 -36.312 -24.531 1 53.47 375 GLU B CA 1
ATOM 6008 C C . GLU B 1 375 ? -19.672 -37.688 -24.359 1 53.47 375 GLU B C 1
ATOM 6010 O O . GLU B 1 375 ? -18.5 -37.875 -24.703 1 53.47 375 GLU B O 1
ATOM 6015 N N . ASP B 1 376 ? -20.156 -38.469 -23.422 1 48.44 376 ASP B N 1
ATOM 6016 C CA . ASP B 1 376 ? -19.812 -39.875 -23.359 1 48.44 376 ASP B CA 1
ATOM 6017 C C . ASP B 1 376 ? -19.859 -40.531 -24.75 1 48.44 376 ASP B C 1
ATOM 6019 O O . ASP B 1 376 ? -20.875 -40.438 -25.438 1 48.44 376 ASP B O 1
ATOM 6023 N N . ASN B 1 377 ? -18.906 -40.5 -25.516 1 42.62 377 ASN B N 1
ATOM 6024 C CA . ASN B 1 377 ? -18.969 -41.344 -26.703 1 42.62 377 ASN B CA 1
ATOM 6025 C C . ASN B 1 377 ? -19.391 -42.75 -26.359 1 42.62 377 ASN B C 1
ATOM 6027 O O . ASN B 1 377 ? -18.547 -43.562 -25.938 1 42.62 377 ASN B O 1
ATOM 6031 N N . LYS B 1 378 ? -20.438 -43.031 -25.781 1 42.22 378 LYS B N 1
ATOM 6032 C CA . LYS B 1 378 ? -20.984 -44.375 -25.734 1 42.22 378 LYS B CA 1
ATOM 6033 C C . LYS B 1 378 ? -20.969 -45.031 -27.109 1 42.22 378 LYS B C 1
ATOM 6035 O O . LYS B 1 378 ? -21.328 -46.188 -27.266 1 42.22 378 LYS B O 1
ATOM 6040 N N . GLU B 1 379 ? -21 -44.281 -28.219 1 40.09 379 GLU B N 1
ATOM 6041 C CA . GLU B 1 379 ? -21.328 -45.031 -29.438 1 40.09 379 GLU B CA 1
ATOM 6042 C C . GLU B 1 379 ? -20.188 -45.969 -29.828 1 40.09 379 GLU B C 1
ATOM 6044 O O . GLU B 1 379 ? -20.391 -46.875 -30.641 1 40.09 379 GLU B O 1
ATOM 6049 N N . GLU B 1 380 ? -18.969 -45.719 -29.578 1 39.09 380 GLU B N 1
ATOM 6050 C CA . GLU B 1 380 ? -18.125 -46.531 -30.453 1 39.09 380 GLU B CA 1
ATOM 6051 C C . GLU B 1 380 ? -18.062 -47.969 -29.953 1 39.09 380 GLU B C 1
ATOM 6053 O O . GLU B 1 380 ? -17.516 -48.844 -30.625 1 39.09 380 GLU B O 1
ATOM 6058 N N . GLU B 1 381 ? -18.25 -48.281 -28.688 1 38 381 GLU B N 1
ATOM 6059 C CA . GLU B 1 381 ? -18 -49.688 -28.438 1 38 381 GLU B CA 1
ATOM 6060 C C . GLU B 1 381 ? -19.141 -50.562 -28.938 1 38 381 GLU B C 1
ATOM 6062 O O . GLU B 1 381 ? -19.062 -51.781 -28.906 1 38 381 GLU B O 1
ATOM 6067 N N . SER B 1 382 ? -20.344 -50 -29.156 1 40.56 382 SER B N 1
ATOM 6068 C CA . SER B 1 382 ? -21.391 -50.938 -29.531 1 40.56 382 SER B CA 1
ATOM 6069 C C . SER B 1 382 ? -21.203 -51.438 -30.969 1 40.56 382 SER B C 1
ATOM 6071 O O . SER B 1 382 ? -21.906 -52.344 -31.422 1 40.56 382 SER B O 1
ATOM 6073 N N . ALA B 1 383 ? -20.672 -50.656 -31.891 1 41.84 383 ALA B N 1
ATOM 6074 C CA . ALA B 1 383 ? -20.734 -51.188 -33.25 1 41.84 383 ALA B CA 1
ATOM 6075 C C . ALA B 1 383 ? -19.766 -52.344 -33.469 1 41.84 383 ALA B C 1
ATOM 6077 O O . ALA B 1 383 ? -19.688 -52.906 -34.531 1 41.84 383 ALA B O 1
ATOM 6078 N N . ALA B 1 384 ? -18.719 -52.469 -32.594 1 39.34 384 ALA B N 1
ATOM 6079 C CA . ALA B 1 384 ? -17.844 -53.594 -32.969 1 39.34 384 ALA B CA 1
ATOM 6080 C C . ALA B 1 384 ? -18.422 -54.906 -32.5 1 39.34 384 ALA B C 1
ATOM 6082 O O . ALA B 1 384 ? -17.891 -55.969 -32.844 1 39.34 384 ALA B O 1
ATOM 6083 N N . SER B 1 385 ? -19.5 -54.938 -31.703 1 30.23 385 SER B N 1
ATOM 6084 C CA . SER B 1 385 ? -20.016 -56.312 -31.547 1 30.23 385 SER B CA 1
ATOM 6085 C C . SER B 1 385 ? -21.016 -56.656 -32.656 1 30.23 385 SER B C 1
ATOM 6087 O O . SER B 1 385 ? -21.766 -55.781 -33.094 1 30.23 385 SER B O 1
#

Secondary structure (DSSP, 8-state):
-------------------------------------------------------------------------S------TTS-HHHHTSTT--GGGS-HHHHHHHHHHHHHHHTHHHHTT--HHHHHHHHHHHHHHS---SSSSHHHHHHHHHHHHHHHHHHTTTS---HHHHHHHHHHHHHTTTT--SS-HHHHHHTT-HHHHHH-SS-HHHHHHHHHHHHHHHSGGG-TTTT-HHHHHHHHHHHHHHHHHT-GGGHHHHHHHHHT-SS--HHHHHHHHHHHHHTGGGGS-HHHHHHHHHHHHHHHHHHHHHHHHHT-PPPGGGGS-HHHHHHHHIIIIIHHHHHHHHHH-GGGHHHHHHHHHHHHHHTT-S----STTTS--/-------------------------------------------------------------------------S------TTS-HHHHTSTT--GGGS-HHHHHHHHHHHHHHHTHHHHTT--HHHHHHHHHHHHHHS---SSSSHHHHHHHHHHHHHHHHHHTTTS---HHHHHHHHHHHHHTTTT--SS-HHHHHHTT-HHHHHH-SS-HHHHHHHHHHHHHHHSGGG-TTTT-HHHHHHHHHHHHHHHHHT-GGGHHHHHHHHHT-SS--HHHHHHHHHHHHHTGGGGS-HHHHHHHHHHHHHHHHHHHHHHHHHT-PPPTGGGS-HHHHHHHHIIIIIHHHHHHHHHH-GGGHHHHHHHHHHHHHHTT-S----STTTS--

pLDDT: mean 76.96, std 30.95, range [14.58, 98.94]

Organism: Oikopleura dioica (NCBI:txid34765)